Protein AF-A0A914MLM1-F1 (afdb_monomer_lite)

Foldseek 3Di:
DDDDDDDDDDDDDDDDDDDDDDDDDDDDDDDDDDDDDDDDDDDDDDDDDDDDDDDDDDDDPDPPDDDDDDPVRLVPADDDDDDPPPAFQLKAWDDKDWWWWFDLDAPDGDTFTFIWIDILFWIKTWGDDHPPDPDHTDIDIDTLLFFLAKDWPDDDDCPDDPPPDPPPDRAGWMWTDGNQLDIITIGDDVVVVCRVVVRVRSLCRSQCVVNVHDFLLLRGDDDFPDFLVVLADPVVVVCVFQVPPPQKDKDQLCLLPPQAVFAFRIFIAGPCLVVDPDSSVLLSLLLVFFVSSFAWTFPGANNVQRATETFGAFTQCAPVRDDRPSNLVRLVSSQVSGPLAQAEEEEAAADPVVQVVVNNVRTHHDDHDRYDYDYLHQDDQQLQAQLVVLLSVCQPDHHPQVCSVVSNVVSCLLVNLQSLLLLLLVQLLCCQVSVHYYYYYYHGGQFSVLLSSLSNCLQNPLQCLEPSNVSNSCCHSHAASFAFLCQQSVRSRNCSPRSSHGCRVVSSLLSVVLVCVVQVQSHFFDPVSSLLVVVCSSSSNFLSRDGGHPSVCVVVVRSPSGGHPVSVCVSVVVVTGDPSHDSPDHSSVVSVVVDGRRRDDPQCRSNVVHPDGRPPPPVPVQPVCPDDDDDDFDDDPPDGDDDDPDDDDDDDDDDDDDDDDDDDDDDDDDDDDDDDDDDDDDDDDYDDDDDDDDDDDDDDDDDDDDDDDDDDDDDDDDDDDDDDDDDDDDDDDDDDDDD

Secondary structure (DSSP, 8-state):
-----------------------------------------------------------------PPSPPHHHHHTS-----------TT--EEEEEEEEEEEE-SSSEEEEEEEEEEESSEEEEEE---TT--SPPPEEEEEGGGEEEEEEE--TT-----TT-S--S---EEEEEESSS-EEEEE--STT-HHHHHHHHHHHHH-TTTTTPPPGGGT-----SS-GGGS--HHHHHHHHHTT--SEEEE-TTTTSSS-TTS-SSEEEEGGGGGSS-HHHHHHHHHTTBGGG---EEEEE-TTT--EEEEEPPB--TTTT---HHHHHHHHHHHHT-TT-SSEEEEE-S-HHHHHHHHHTT------TTEEEEE--PPPHHHHHHHHHHHHHHHSS---GGGHHHHHHHHTHHHHHHHHHHHHHHHHHHHHHH---EEEE-SSSSSHHHHHHHHHHHHH-GGGGSHHHHHHHHIIIIIITT--HHHHHTTT-S-TT-TT---HHHHHHHHHHHHHHHSGGG-SB-HHHHHHHHHHHHH-SSSTT-SSSHHHHHHTTHHHHS--HHHHHHHTGGGGB-TT--TT--SHHHHHHTPPP-----HHHHTTT-S-PPPP-GGGSSTT--S-SS-----STT---------------------------------PPPP----------------------------------------------------------------

Organism: Meloidogyne incognita (NCBI:txid6306)

Structure (mmCIF, N/CA/C/O backbone):
data_AF-A0A914MLM1-F1
#
_entry.id   AF-A0A914MLM1-F1
#
loop_
_atom_site.group_PDB
_atom_site.id
_atom_site.type_symbol
_atom_site.label_atom_id
_atom_site.label_alt_id
_atom_site.label_comp_id
_atom_site.label_asym_id
_atom_site.label_entity_id
_atom_site.label_seq_id
_atom_site.pdbx_PDB_ins_code
_atom_site.Cartn_x
_atom_site.Cartn_y
_atom_site.Cartn_z
_atom_site.occupancy
_atom_site.B_iso_or_equiv
_atom_site.auth_seq_id
_atom_site.auth_comp_id
_atom_site.auth_asym_id
_atom_site.auth_atom_id
_atom_site.pdbx_PDB_model_num
ATOM 1 N N . MET A 1 1 ? -47.344 15.345 -3.711 1.00 28.92 1 MET A N 1
ATOM 2 C CA . MET A 1 1 ? -47.725 15.957 -5.004 1.00 28.92 1 MET A CA 1
ATOM 3 C C . MET A 1 1 ? -46.451 16.073 -5.831 1.00 28.92 1 MET A C 1
ATOM 5 O O . MET A 1 1 ? -45.536 16.686 -5.312 1.00 28.92 1 MET A O 1
ATOM 9 N N . ILE A 1 2 ? -46.212 15.508 -7.014 1.00 29.16 2 ILE A N 1
ATOM 10 C CA . ILE A 1 2 ? -46.858 14.587 -7.972 1.00 29.16 2 ILE A CA 1
ATOM 11 C C . ILE A 1 2 ? -45.639 13.858 -8.609 1.00 29.16 2 ILE A C 1
ATOM 13 O O . ILE A 1 2 ? -44.722 14.532 -9.058 1.00 29.16 2 ILE A O 1
ATOM 17 N N . THR A 1 3 ? -45.378 12.584 -8.295 1.00 29.16 3 THR A N 1
ATOM 18 C CA . THR A 1 3 ? -45.557 11.377 -9.145 1.00 29.16 3 THR A CA 1
ATOM 19 C C . THR A 1 3 ? -44.811 11.351 -10.491 1.00 29.16 3 THR A C 1
ATOM 21 O O . THR A 1 3 ? -45.222 12.016 -11.429 1.00 29.16 3 THR A O 1
ATOM 24 N N . MET A 1 4 ? -43.861 10.418 -10.644 1.00 26.78 4 MET A N 1
ATOM 25 C CA . MET A 1 4 ? -44.023 9.327 -11.618 1.00 26.78 4 MET A CA 1
ATOM 26 C C . MET A 1 4 ? -43.192 8.094 -11.231 1.00 26.78 4 MET A C 1
ATOM 28 O O . MET A 1 4 ? -41.989 8.155 -11.005 1.00 26.78 4 MET A O 1
ATOM 32 N N . GLN A 1 5 ? -43.912 6.982 -11.093 1.00 29.30 5 GLN A N 1
ATOM 33 C CA . GLN A 1 5 ? -43.440 5.625 -10.844 1.00 29.30 5 GLN A CA 1
ATOM 34 C C . GLN A 1 5 ? -43.098 4.952 -12.176 1.00 29.30 5 GLN A C 1
ATOM 36 O O . GLN A 1 5 ? -43.785 5.206 -13.156 1.00 29.30 5 GLN A O 1
ATOM 41 N N . HIS A 1 6 ? -42.200 3.968 -12.164 1.00 25.47 6 HIS A N 1
ATOM 42 C CA . HIS A 1 6 ? -42.512 2.680 -12.787 1.00 25.47 6 HIS A CA 1
ATOM 43 C C . HIS A 1 6 ? -41.813 1.542 -12.034 1.00 25.47 6 HIS A C 1
ATOM 45 O O . HIS A 1 6 ? -40.592 1.472 -11.936 1.00 25.47 6 HIS A O 1
ATOM 51 N N . LYS A 1 7 ? -42.643 0.669 -11.455 1.00 26.66 7 LYS A N 1
ATOM 52 C CA . LYS A 1 7 ? -42.294 -0.675 -10.991 1.00 26.66 7 LYS A CA 1
ATOM 53 C C . LYS A 1 7 ? -42.079 -1.573 -12.212 1.00 26.66 7 LYS A C 1
ATOM 55 O O . LYS A 1 7 ? -42.796 -1.406 -13.192 1.00 26.66 7 LYS A O 1
ATOM 60 N N . ASN A 1 8 ? -41.239 -2.599 -12.074 1.00 23.75 8 ASN A N 1
ATOM 61 C CA . ASN A 1 8 ? -41.646 -3.968 -12.401 1.00 23.75 8 ASN A CA 1
ATOM 62 C C . ASN A 1 8 ? -40.767 -4.995 -11.668 1.00 23.75 8 ASN A C 1
ATOM 64 O O . ASN A 1 8 ? -39.558 -5.062 -11.855 1.00 23.75 8 ASN A O 1
ATOM 68 N N . ARG A 1 9 ? -41.422 -5.783 -10.807 1.00 25.33 9 ARG A N 1
ATOM 69 C CA . ARG A 1 9 ? -40.995 -7.121 -10.375 1.00 25.33 9 ARG A CA 1
ATOM 70 C C . ARG A 1 9 ? -41.437 -8.104 -11.454 1.00 25.33 9 ARG A C 1
ATOM 72 O O . ARG A 1 9 ? -42.567 -7.951 -11.894 1.00 25.33 9 ARG A O 1
ATOM 79 N N . PHE A 1 10 ? -40.669 -9.157 -11.721 1.00 24.12 10 PHE A N 1
ATOM 80 C CA . PHE A 1 10 ? -41.219 -10.499 -11.955 1.00 24.12 10 PHE A CA 1
ATOM 81 C C . PHE A 1 10 ? -40.173 -11.563 -11.600 1.00 24.12 10 PHE A C 1
ATOM 83 O O . PHE A 1 10 ? -39.044 -11.531 -12.076 1.00 24.12 10 PHE A O 1
ATOM 90 N N . SER A 1 11 ? -40.573 -12.488 -10.728 1.00 25.50 11 SER A N 1
ATOM 91 C CA . SER A 1 11 ? -39.998 -13.824 -10.563 1.00 25.50 11 SER A CA 1
ATOM 92 C C . SER A 1 11 ? -40.693 -14.783 -11.529 1.00 25.50 11 SER A C 1
ATOM 94 O O . SER A 1 11 ? -41.897 -14.617 -11.692 1.00 25.50 11 SER A O 1
ATOM 96 N N . TYR A 1 12 ? -40.021 -15.824 -12.028 1.00 24.22 12 TYR A N 1
ATOM 97 C CA . TYR A 1 12 ? -40.585 -17.184 -12.119 1.00 24.22 12 TYR A CA 1
ATOM 98 C C . TYR A 1 12 ? -39.489 -18.218 -12.432 1.00 24.22 12 TYR A C 1
ATOM 100 O O . TYR A 1 12 ? -38.663 -18.020 -13.317 1.00 24.22 12 TYR A O 1
ATOM 108 N N . ASN A 1 13 ? -39.521 -19.322 -11.681 1.00 25.12 13 ASN A N 1
ATOM 109 C CA . ASN A 1 13 ? -38.914 -20.612 -12.011 1.00 25.12 13 ASN A CA 1
ATOM 110 C C . ASN A 1 13 ? -39.680 -21.264 -13.174 1.00 25.12 13 ASN A C 1
ATOM 112 O O . ASN A 1 13 ? -40.906 -21.240 -13.130 1.00 25.12 13 ASN A O 1
ATOM 116 N N . GLN A 1 14 ? -38.996 -21.956 -14.091 1.00 25.39 14 GLN A N 1
ATOM 117 C CA . GLN A 1 14 ? -39.262 -23.368 -14.426 1.00 25.39 14 GLN A CA 1
ATOM 118 C C . GLN A 1 14 ? -38.322 -23.886 -15.524 1.00 25.39 14 GLN A C 1
ATOM 120 O O . GLN A 1 14 ? -37.951 -23.177 -16.453 1.00 25.39 14 GLN A O 1
ATOM 125 N N . ALA A 1 15 ? -37.944 -25.151 -15.359 1.00 24.31 15 ALA A N 1
ATOM 126 C CA . ALA A 1 15 ? -37.220 -25.989 -16.302 1.00 24.31 15 ALA A CA 1
ATOM 127 C C . ALA A 1 15 ? -38.047 -26.313 -17.564 1.00 24.31 15 ALA A C 1
ATOM 129 O O . ALA A 1 15 ? -39.271 -26.222 -17.518 1.00 24.31 15 ALA A O 1
ATOM 130 N N . VAL A 1 16 ? -37.373 -26.794 -18.624 1.00 24.78 16 VAL A N 1
ATOM 131 C CA . VAL A 1 16 ? -37.639 -28.062 -19.357 1.00 24.78 16 VAL A CA 1
ATOM 132 C C . VAL A 1 16 ? -37.171 -28.003 -20.833 1.00 24.78 16 VAL A C 1
ATOM 134 O O . VAL A 1 16 ? -37.563 -27.128 -21.591 1.00 24.78 16 VAL A O 1
ATOM 137 N N . ASN A 1 17 ? -36.367 -29.019 -21.179 1.00 22.88 17 ASN A N 1
ATOM 138 C CA . ASN A 1 17 ? -36.151 -29.768 -22.432 1.00 22.88 17 ASN A CA 1
ATOM 139 C C . ASN A 1 17 ? -35.762 -29.160 -23.796 1.00 22.88 17 ASN A C 1
ATOM 141 O O . ASN A 1 17 ? -36.389 -28.279 -24.370 1.00 22.88 17 ASN A O 1
ATOM 145 N N . TYR A 1 18 ? -34.773 -29.877 -24.346 1.00 28.09 18 TYR A N 1
ATOM 146 C CA . TYR A 1 18 ? -34.448 -30.186 -25.739 1.00 28.09 18 TYR A CA 1
ATOM 147 C C . TYR A 1 18 ? -35.643 -30.470 -26.671 1.00 28.09 18 TYR A C 1
ATOM 149 O O . TYR A 1 18 ? -36.478 -31.305 -26.334 1.00 28.09 18 TYR A O 1
ATOM 157 N N . SER A 1 19 ? -35.588 -29.890 -27.882 1.00 24.69 19 SER A N 1
ATOM 158 C CA . SER A 1 19 ? -35.972 -30.449 -29.209 1.00 24.69 19 SER A CA 1
ATOM 159 C C . SER A 1 19 ? -36.003 -29.291 -30.235 1.00 24.69 19 SER A C 1
ATOM 161 O O . SER A 1 19 ? -36.755 -28.344 -30.041 1.00 24.69 19 SER A O 1
ATOM 163 N N . SER A 1 20 ? -35.030 -29.164 -31.149 1.00 24.56 20 SER A N 1
ATOM 164 C CA . SER A 1 20 ? -35.061 -29.592 -32.571 1.00 24.56 20 SER A CA 1
ATOM 165 C C . SER A 1 20 ? -36.151 -28.953 -33.455 1.00 24.56 20 SER A C 1
ATOM 167 O O . SER A 1 20 ? -37.324 -29.144 -33.161 1.00 24.56 20 SER A O 1
ATOM 169 N N . ILE A 1 21 ? -35.727 -28.271 -34.538 1.00 26.42 21 ILE A N 1
ATOM 170 C CA . ILE A 1 21 ? -36.304 -28.122 -35.910 1.00 26.42 21 ILE A CA 1
ATOM 171 C C . ILE A 1 21 ? -35.381 -27.108 -36.634 1.00 26.42 21 ILE A C 1
ATOM 173 O O . ILE A 1 21 ? -35.232 -25.976 -36.184 1.00 26.42 21 ILE A O 1
ATOM 177 N N . GLU A 1 22 ? -34.460 -27.553 -37.494 1.00 25.19 22 GLU A N 1
ATOM 178 C CA . GLU A 1 22 ? -34.597 -27.783 -38.950 1.00 25.19 22 GLU A CA 1
ATOM 179 C C . GLU A 1 22 ? -34.715 -26.507 -39.807 1.00 25.19 22 GLU A C 1
ATOM 181 O O . GLU A 1 22 ? -35.769 -25.884 -39.880 1.00 25.19 22 GLU A O 1
ATOM 186 N N . ILE A 1 23 ? -33.644 -26.206 -40.557 1.00 26.14 23 ILE A N 1
ATOM 187 C CA . ILE A 1 23 ? -33.745 -25.778 -41.960 1.00 26.14 23 ILE A CA 1
ATOM 188 C C . ILE A 1 23 ? -32.750 -26.622 -42.766 1.00 26.14 23 ILE A C 1
ATOM 190 O O . ILE A 1 23 ? -31.536 -26.549 -42.584 1.00 26.14 23 ILE A O 1
ATOM 194 N N . SER A 1 24 ? -33.317 -27.455 -43.629 1.00 27.17 24 SER A N 1
ATOM 195 C CA . SER A 1 24 ? -32.685 -28.319 -44.619 1.00 27.17 24 SER A CA 1
ATOM 196 C C . SER A 1 24 ? -32.189 -27.553 -45.848 1.00 27.17 24 SER A C 1
ATOM 198 O O . SER A 1 24 ? -32.854 -26.623 -46.303 1.00 27.17 24 SER A O 1
ATOM 200 N N . GLY A 1 25 ? -31.111 -28.046 -46.466 1.00 25.38 25 GLY A N 1
ATOM 201 C CA . GLY A 1 25 ? -30.721 -27.687 -47.831 1.00 25.38 25 GLY A CA 1
ATOM 202 C C . GLY A 1 25 ? -29.431 -28.359 -48.315 1.00 25.38 25 GLY A C 1
ATOM 203 O O . GLY A 1 25 ? -28.421 -27.679 -48.380 1.00 25.38 25 GLY A O 1
ATOM 204 N N . LEU A 1 26 ? -29.510 -29.675 -48.594 1.00 26.17 26 LEU A N 1
ATOM 205 C CA . LEU A 1 26 ? -28.915 -30.452 -49.718 1.00 26.17 26 LEU A CA 1
ATOM 206 C C . LEU A 1 26 ? -27.464 -30.103 -50.166 1.00 26.17 26 LEU A C 1
ATOM 208 O O . LEU A 1 26 ? -27.177 -28.959 -50.479 1.00 26.17 26 LEU A O 1
ATOM 212 N N . THR A 1 27 ? -26.488 -31.004 -50.349 1.00 27.11 27 THR A N 1
ATOM 213 C CA . THR A 1 27 ? -26.454 -32.466 -50.574 1.00 27.11 27 THR A CA 1
ATOM 214 C C . THR A 1 27 ? -24.986 -32.936 -50.609 1.00 27.11 27 THR A C 1
ATOM 216 O O . THR A 1 27 ? -24.176 -32.253 -51.225 1.00 27.11 27 THR A O 1
ATOM 219 N N . GLU A 1 28 ? -24.728 -34.121 -50.022 1.00 28.48 28 GLU A N 1
ATOM 220 C CA . GLU A 1 28 ? -23.834 -35.221 -50.485 1.00 28.48 28 GLU A CA 1
ATOM 221 C C . GLU A 1 28 ? -22.321 -34.965 -50.694 1.00 28.48 28 GLU A C 1
ATOM 223 O O . GLU A 1 28 ? -21.918 -33.977 -51.283 1.00 28.48 28 GLU A O 1
ATOM 228 N N . ASN A 1 29 ? -21.360 -35.832 -50.347 1.00 26.16 29 ASN A N 1
ATOM 229 C CA . ASN A 1 29 ? -21.277 -37.201 -49.808 1.00 26.16 29 ASN A CA 1
ATOM 230 C C . ASN A 1 29 ? -19.812 -37.358 -49.313 1.00 26.16 29 ASN A C 1
ATOM 232 O O . ASN A 1 29 ? -18.888 -37.037 -50.052 1.00 26.16 29 ASN A O 1
ATOM 236 N N . SER A 1 30 ? -19.549 -37.547 -48.018 1.00 25.38 30 SER A N 1
ATOM 237 C CA . SER A 1 30 ? -19.335 -38.824 -47.305 1.00 25.38 30 SER A CA 1
ATOM 238 C C . SER A 1 30 ? -18.134 -39.689 -47.754 1.00 25.38 30 SER A C 1
ATOM 240 O O . SER A 1 30 ? -18.103 -40.205 -48.870 1.00 25.38 30 SER A O 1
ATOM 242 N N . LYS A 1 31 ? -17.193 -39.880 -46.804 1.00 26.23 31 LYS A N 1
ATOM 243 C CA . LYS A 1 31 ? -16.474 -41.112 -46.373 1.00 26.23 31 LYS A CA 1
ATOM 244 C C . LYS A 1 31 ? -15.020 -40.779 -45.984 1.00 26.23 31 LYS A C 1
ATOM 246 O O . LYS A 1 31 ? -14.218 -40.450 -46.845 1.00 26.23 31 LYS A O 1
ATOM 251 N N . ASP A 1 32 ? -14.706 -40.576 -44.707 1.00 26.14 32 ASP A N 1
ATOM 252 C CA . ASP A 1 32 ? -14.477 -41.558 -43.626 1.00 26.14 32 ASP A CA 1
ATOM 253 C C . ASP A 1 32 ? -13.132 -42.312 -43.678 1.00 26.14 32 ASP A C 1
ATOM 255 O O . ASP A 1 32 ? -12.793 -42.936 -44.679 1.00 26.14 32 ASP A O 1
ATOM 259 N N . ILE A 1 33 ? -12.507 -42.352 -42.487 1.00 24.50 33 ILE A N 1
ATOM 260 C CA . ILE A 1 33 ? -11.787 -43.487 -41.868 1.00 24.50 33 ILE A CA 1
ATOM 261 C C . ILE A 1 3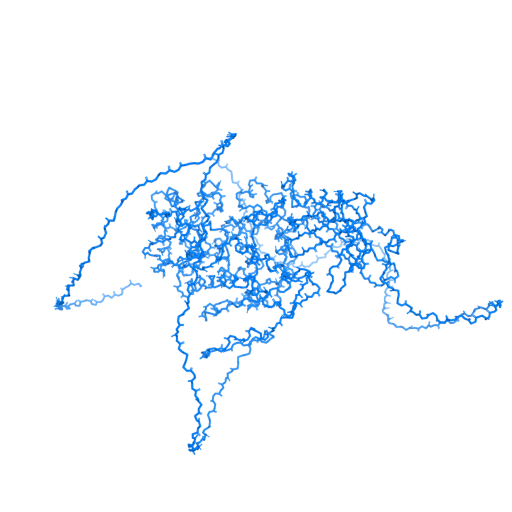3 ? -10.236 -43.563 -41.979 1.00 24.50 33 ILE A C 1
ATOM 263 O O . ILE A 1 33 ? -9.665 -43.995 -42.972 1.00 24.50 33 ILE A O 1
ATOM 267 N N . VAL A 1 34 ? -9.618 -43.247 -40.822 1.00 25.06 34 VAL A N 1
ATOM 268 C CA . VAL A 1 34 ? -8.700 -44.079 -39.995 1.00 25.06 34 VAL A CA 1
ATOM 269 C C . VAL A 1 34 ? -7.172 -43.876 -40.030 1.00 25.06 34 VAL A C 1
ATOM 271 O O . VAL A 1 34 ? -6.504 -43.971 -41.053 1.00 25.06 34 VAL A O 1
ATOM 274 N N . ASP A 1 35 ? -6.670 -43.667 -38.802 1.00 26.66 35 ASP A N 1
ATOM 275 C CA . ASP A 1 35 ? -5.356 -43.980 -38.220 1.00 26.66 35 ASP A CA 1
ATOM 276 C C . ASP A 1 35 ? -4.495 -45.020 -38.957 1.00 26.66 35 ASP A C 1
ATOM 278 O O . ASP A 1 35 ? -4.947 -46.129 -39.232 1.00 26.66 35 ASP A O 1
ATOM 282 N N . ASN A 1 36 ? -3.186 -44.760 -39.069 1.00 26.92 36 ASN A N 1
ATOM 283 C CA . ASN A 1 36 ? -2.196 -45.499 -38.269 1.00 26.92 36 ASN A CA 1
ATOM 284 C C . ASN A 1 36 ? -0.739 -45.078 -38.531 1.00 26.92 36 ASN A C 1
ATOM 286 O O . ASN A 1 36 ? -0.292 -44.913 -39.660 1.00 26.92 36 ASN A O 1
ATOM 290 N N . HIS A 1 37 ? -0.018 -44.981 -37.416 1.00 26.27 37 HIS A N 1
ATOM 291 C CA . HIS A 1 37 ? 1.331 -45.470 -37.132 1.00 26.27 37 HIS A CA 1
ATOM 292 C C . HIS A 1 37 ? 2.313 -45.903 -38.243 1.00 26.27 37 HIS A C 1
ATOM 294 O O . HIS A 1 37 ? 2.055 -46.798 -39.038 1.00 26.27 37 HIS A O 1
ATOM 300 N N . ASN A 1 38 ? 3.553 -45.455 -37.991 1.00 25.97 38 ASN A N 1
ATOM 301 C CA . ASN A 1 38 ? 4.833 -46.164 -38.112 1.00 25.97 38 ASN A CA 1
ATOM 302 C C . ASN A 1 38 ? 5.436 -46.434 -39.496 1.00 25.97 38 ASN A C 1
ATOM 304 O O . ASN A 1 38 ? 4.847 -47.047 -40.373 1.00 25.97 38 ASN A O 1
ATOM 308 N N . GLY A 1 39 ? 6.750 -46.192 -39.543 1.00 24.06 39 GLY A N 1
ATOM 309 C CA . GLY A 1 39 ? 7.666 -47.142 -40.166 1.00 24.06 39 GLY A CA 1
ATOM 310 C C . GLY A 1 39 ? 8.328 -46.644 -41.437 1.00 24.06 39 GLY A C 1
ATOM 311 O O . GLY A 1 39 ? 7.731 -46.625 -42.502 1.00 24.06 39 GLY A O 1
ATOM 312 N N . GLN A 1 40 ? 9.602 -46.283 -41.275 1.00 27.02 40 GLN A N 1
ATOM 313 C CA . GLN A 1 40 ? 10.680 -46.284 -42.268 1.00 27.02 40 GLN A CA 1
ATOM 314 C C . GLN A 1 40 ? 10.406 -47.129 -43.521 1.00 27.02 40 GLN A C 1
ATOM 316 O O . GLN A 1 40 ? 9.973 -48.257 -43.375 1.00 27.02 40 GLN A O 1
ATOM 321 N N . TYR A 1 41 ? 10.841 -46.669 -44.699 1.00 25.22 41 TYR A N 1
ATOM 322 C CA . TYR A 1 41 ? 11.851 -47.385 -45.492 1.00 25.22 41 TYR A CA 1
ATOM 323 C C . TYR A 1 41 ? 12.509 -46.455 -46.518 1.00 25.22 41 TYR A C 1
ATOM 325 O O . TYR A 1 41 ? 11.876 -45.670 -47.218 1.00 25.22 41 TYR A O 1
ATOM 333 N N . ILE A 1 42 ? 13.829 -46.586 -46.559 1.00 26.19 42 ILE A N 1
ATOM 334 C CA . ILE A 1 42 ? 14.768 -46.066 -47.545 1.00 26.19 42 ILE A CA 1
ATOM 335 C C . ILE A 1 42 ? 14.530 -46.797 -48.871 1.00 26.19 42 ILE A C 1
ATOM 337 O O . ILE A 1 42 ? 14.499 -48.027 -48.884 1.00 26.19 42 ILE A O 1
ATOM 341 N N . VAL A 1 43 ? 14.467 -46.064 -49.987 1.00 24.98 43 VAL A N 1
ATOM 342 C CA . VAL A 1 43 ? 14.695 -46.631 -51.323 1.00 24.98 43 VAL A CA 1
ATOM 343 C C . VAL A 1 43 ? 15.834 -45.885 -52.003 1.00 24.98 43 VAL A C 1
ATOM 345 O O . VAL A 1 43 ? 15.848 -44.665 -52.140 1.00 24.98 43 VAL A O 1
ATOM 348 N N . ILE A 1 44 ? 16.810 -46.699 -52.381 1.00 24.75 44 ILE A N 1
ATOM 349 C CA . ILE A 1 44 ? 18.051 -46.403 -53.075 1.00 24.75 44 ILE A CA 1
ATOM 350 C C . ILE A 1 44 ? 17.734 -46.146 -54.552 1.00 24.75 44 ILE A C 1
ATOM 352 O O . ILE A 1 44 ? 17.151 -47.002 -55.212 1.00 24.75 44 ILE A O 1
ATOM 356 N N . GLY A 1 45 ? 18.187 -45.010 -55.081 1.00 25.52 45 GLY A N 1
ATOM 357 C CA . GLY A 1 45 ? 18.223 -44.717 -56.513 1.00 25.52 45 GLY A CA 1
ATOM 358 C C . GLY A 1 45 ? 19.602 -44.188 -56.886 1.00 25.52 45 GLY A C 1
ATOM 359 O O . GLY A 1 45 ? 19.926 -43.039 -56.606 1.00 25.52 45 GLY A O 1
ATOM 360 N N . LYS A 1 46 ? 20.430 -45.070 -57.449 1.00 24.62 46 LYS A N 1
ATOM 361 C CA . LYS A 1 46 ? 21.726 -44.754 -58.056 1.00 24.62 46 LYS A CA 1
ATOM 362 C C . LYS A 1 46 ? 21.492 -43.930 -59.321 1.00 24.62 46 LYS A C 1
ATOM 364 O O . LYS A 1 46 ? 20.677 -44.347 -60.129 1.00 24.62 46 LYS A O 1
ATOM 369 N N . ASP A 1 47 ? 22.300 -42.898 -59.546 1.00 26.64 47 ASP A N 1
ATOM 370 C CA . ASP A 1 47 ? 22.900 -42.730 -60.866 1.00 26.64 47 ASP A CA 1
ATOM 371 C C . ASP A 1 47 ? 24.256 -42.031 -60.811 1.00 26.64 47 ASP A C 1
ATOM 373 O O . ASP A 1 47 ? 24.531 -41.139 -60.008 1.00 26.64 47 ASP A O 1
ATOM 377 N N . VAL A 1 48 ? 25.136 -42.574 -61.641 1.00 25.64 48 VAL A N 1
ATOM 378 C CA . VAL A 1 48 ? 26.581 -42.406 -61.665 1.00 25.64 48 VAL A CA 1
ATOM 379 C C . VAL A 1 48 ? 26.928 -41.429 -62.777 1.00 25.64 48 VAL A C 1
ATOM 381 O O . VAL A 1 48 ? 26.607 -41.692 -63.927 1.00 25.64 48 VAL A O 1
ATOM 384 N N . HIS A 1 49 ? 27.715 -40.395 -62.479 1.00 27.66 49 HIS A N 1
ATOM 385 C CA . HIS A 1 49 ? 28.684 -39.895 -63.452 1.00 27.66 49 HIS A CA 1
ATOM 386 C C . HIS A 1 49 ? 29.985 -39.477 -62.766 1.00 27.66 49 HIS A C 1
ATOM 388 O O . HIS A 1 49 ? 30.041 -38.570 -61.940 1.00 27.66 49 HIS A O 1
ATOM 394 N N . LYS A 1 50 ? 31.042 -40.215 -63.119 1.00 25.00 50 LYS A N 1
ATOM 395 C CA . LYS A 1 50 ? 32.439 -39.977 -62.760 1.00 25.00 50 LYS A CA 1
ATOM 396 C C . LYS A 1 50 ? 33.004 -38.827 -63.596 1.00 25.00 50 LYS A C 1
ATOM 398 O O . LYS A 1 50 ? 32.949 -38.890 -64.820 1.00 25.00 50 LYS A O 1
ATOM 403 N N . SER A 1 51 ? 33.710 -37.908 -62.949 1.00 26.16 51 SER A N 1
ATOM 404 C CA . SER A 1 51 ? 34.911 -37.294 -63.523 1.00 26.16 51 SER A CA 1
ATOM 405 C C . SER A 1 51 ? 35.933 -37.070 -62.410 1.00 26.16 51 SER A C 1
ATOM 407 O O . SER A 1 51 ? 35.706 -36.319 -61.467 1.00 26.16 51 SER A O 1
ATOM 409 N N . SER A 1 52 ? 37.033 -37.804 -62.519 1.00 24.41 52 SER A N 1
ATOM 410 C CA . SER A 1 52 ? 38.221 -37.804 -61.668 1.00 24.41 52 SER A CA 1
ATOM 411 C C . SER A 1 52 ? 38.914 -36.445 -61.601 1.00 24.41 52 SER A C 1
ATOM 413 O O . SER A 1 52 ? 39.041 -35.818 -62.648 1.00 24.41 52 SER A O 1
ATOM 415 N N . LEU A 1 53 ? 39.487 -36.086 -60.441 1.00 25.41 53 LEU A N 1
ATOM 416 C CA . LEU A 1 53 ? 40.867 -35.578 -60.331 1.00 25.41 53 LEU A CA 1
ATOM 417 C C . LEU A 1 53 ? 41.329 -35.416 -58.865 1.00 25.41 53 LEU A C 1
ATOM 419 O O . LEU A 1 53 ? 40.744 -34.683 -58.077 1.00 25.41 53 LEU A O 1
ATOM 423 N N . SER A 1 54 ? 42.445 -36.094 -58.577 1.00 27.25 54 SER A N 1
ATOM 424 C CA . SER A 1 54 ? 43.464 -35.860 -57.540 1.00 27.25 54 SER A CA 1
ATOM 425 C C . SER A 1 54 ? 43.068 -35.832 -56.057 1.00 27.25 54 SER A C 1
ATOM 427 O O . SER A 1 54 ? 42.656 -34.812 -55.510 1.00 27.25 54 SER A O 1
ATOM 429 N N . GLU A 1 55 ? 43.401 -36.929 -55.373 1.00 25.88 55 GLU A N 1
ATOM 430 C CA . GLU A 1 55 ? 43.707 -36.942 -53.944 1.00 25.88 55 GLU A CA 1
ATOM 431 C C . GLU A 1 55 ? 44.881 -35.996 -53.640 1.00 25.88 55 GLU A C 1
ATOM 433 O O . GLU A 1 55 ? 46.018 -36.210 -54.066 1.00 25.88 55 GLU A O 1
ATOM 438 N N . LYS A 1 56 ? 44.619 -34.968 -52.833 1.00 28.20 56 LYS A N 1
ATOM 439 C CA . LYS A 1 56 ? 45.626 -34.369 -51.958 1.00 28.20 56 LYS A CA 1
ATOM 440 C C . LYS A 1 56 ? 45.131 -34.510 -50.529 1.00 28.20 56 LYS A C 1
ATOM 442 O O . LYS A 1 56 ? 44.121 -33.924 -50.155 1.00 28.20 56 LYS A O 1
ATOM 447 N N . ARG A 1 57 ? 45.872 -35.294 -49.741 1.00 31.47 57 ARG A N 1
ATOM 448 C CA . ARG A 1 57 ? 45.798 -35.316 -48.278 1.00 31.47 57 ARG A CA 1
ATOM 449 C C . ARG A 1 57 ? 45.821 -33.876 -47.759 1.00 31.47 57 ARG A C 1
ATOM 451 O O . ARG A 1 57 ? 46.804 -33.168 -47.960 1.00 31.47 57 ARG A O 1
ATOM 458 N N . GLY A 1 58 ? 44.750 -33.473 -47.091 1.00 25.77 58 GLY A N 1
ATOM 459 C CA . GLY A 1 58 ? 44.631 -32.196 -46.404 1.00 25.77 58 GLY A CA 1
ATOM 460 C C . GLY A 1 58 ? 43.896 -32.421 -45.095 1.00 25.77 58 GLY A C 1
ATOM 461 O O . GLY A 1 58 ? 42.679 -32.520 -45.099 1.00 25.77 58 GLY A O 1
ATOM 462 N N . SER A 1 59 ? 44.682 -32.577 -44.028 1.00 27.58 59 SER A N 1
ATOM 463 C CA . SER A 1 59 ? 44.370 -32.274 -42.624 1.00 27.58 59 SER A CA 1
ATOM 464 C C . SER A 1 59 ? 42.894 -32.283 -42.209 1.00 27.58 59 SER A C 1
ATOM 466 O O . SER A 1 59 ? 42.151 -31.352 -42.523 1.00 27.58 59 SER A O 1
ATOM 468 N N . GLU A 1 60 ? 42.534 -33.257 -41.370 1.00 27.17 60 GLU A N 1
ATOM 469 C CA . GLU A 1 60 ? 41.454 -33.115 -40.393 1.00 27.17 60 GLU A CA 1
ATOM 470 C C . GLU A 1 60 ? 41.609 -31.766 -39.677 1.00 27.17 60 GLU A C 1
ATOM 472 O O . GLU A 1 60 ? 42.532 -31.545 -38.888 1.00 27.17 60 GLU A O 1
ATOM 477 N N . LEU A 1 61 ? 40.725 -30.824 -40.002 1.00 28.19 61 LEU A N 1
ATOM 478 C CA . LEU A 1 61 ? 40.552 -29.619 -39.213 1.00 28.19 61 LEU A CA 1
ATOM 479 C C . LEU A 1 61 ? 39.839 -30.041 -37.935 1.00 28.19 61 LEU A C 1
ATOM 481 O O . LEU A 1 61 ? 38.619 -30.172 -37.898 1.00 28.19 61 LEU A O 1
ATOM 485 N N . HIS A 1 62 ? 40.645 -30.249 -36.895 1.00 28.58 62 HIS A N 1
ATOM 486 C CA . HIS A 1 62 ? 40.245 -30.057 -35.511 1.00 28.58 62 HIS A CA 1
ATOM 487 C C . HIS A 1 62 ? 39.218 -28.921 -35.415 1.00 28.58 62 HIS A C 1
ATOM 489 O O . HIS A 1 62 ? 39.485 -27.804 -35.872 1.00 28.58 62 HIS A O 1
ATOM 495 N N . GLU A 1 63 ? 38.079 -29.195 -34.776 1.00 30.75 63 GLU A N 1
ATOM 496 C CA . GLU A 1 63 ? 37.194 -28.177 -34.215 1.00 30.75 63 GLU A CA 1
ATOM 497 C C . GLU A 1 63 ? 38.009 -27.302 -33.259 1.00 30.75 63 GLU A C 1
ATOM 499 O O . GLU A 1 63 ? 38.138 -27.552 -32.061 1.00 30.75 63 GLU A O 1
ATOM 504 N N . SER A 1 64 ? 38.624 -26.262 -33.818 1.00 29.94 64 SER A N 1
ATOM 505 C CA . SER A 1 64 ? 39.187 -25.183 -33.037 1.00 29.94 64 SER A CA 1
ATOM 506 C C . SER A 1 64 ? 38.016 -24.440 -32.412 1.00 29.94 64 SER A C 1
ATOM 508 O O . SER A 1 64 ? 37.160 -23.884 -33.105 1.00 29.94 64 SER A O 1
ATOM 510 N N . SER A 1 65 ? 38.003 -24.450 -31.088 1.00 35.00 65 SER A N 1
ATOM 511 C CA . SER A 1 65 ? 37.328 -23.504 -30.220 1.00 35.00 65 SER A CA 1
ATOM 512 C C . SER A 1 65 ? 37.491 -22.075 -30.752 1.00 35.00 65 SER A C 1
ATOM 514 O O . SER A 1 65 ? 38.459 -21.374 -30.450 1.00 35.00 65 SER A O 1
ATOM 516 N N . ARG A 1 66 ? 36.528 -21.614 -31.560 1.00 34.56 66 ARG A N 1
ATOM 517 C CA . ARG A 1 66 ? 36.399 -20.189 -31.870 1.00 34.56 66 ARG A CA 1
ATOM 518 C C . ARG A 1 66 ? 36.181 -19.469 -30.540 1.00 34.56 66 ARG A C 1
ATOM 520 O O . ARG A 1 66 ? 35.260 -19.793 -29.793 1.00 34.56 66 ARG A O 1
ATOM 527 N N . GLY A 1 67 ? 37.071 -18.530 -30.221 1.00 39.00 67 GLY A N 1
ATOM 528 C CA . GLY A 1 67 ? 36.900 -17.625 -29.085 1.00 39.00 67 GLY A CA 1
ATOM 529 C C . GLY A 1 67 ? 35.586 -16.830 -29.177 1.00 39.00 67 GLY A C 1
ATOM 530 O O . GLY A 1 67 ? 34.891 -16.912 -30.191 1.00 39.00 67 GLY A O 1
ATOM 531 N N . PRO A 1 68 ? 35.226 -16.047 -28.141 1.00 48.59 68 PRO A N 1
ATOM 532 C CA . PRO A 1 68 ? 34.018 -15.221 -28.173 1.00 48.59 68 PRO A CA 1
ATOM 533 C C . PRO A 1 68 ? 34.001 -14.355 -29.442 1.00 48.59 68 PRO A C 1
ATOM 535 O O . PRO A 1 68 ? 35.015 -13.732 -29.767 1.00 48.59 68 PRO A O 1
ATOM 538 N N . TYR A 1 69 ? 32.870 -14.352 -30.158 1.00 51.06 69 TYR A N 1
ATOM 539 C CA . TYR A 1 69 ? 32.697 -13.641 -31.430 1.00 51.06 69 TYR A CA 1
ATOM 540 C C . TYR A 1 69 ? 33.210 -12.206 -31.338 1.00 51.06 69 TYR A C 1
ATOM 542 O O . TYR A 1 69 ? 32.935 -11.486 -30.370 1.00 51.06 69 TYR A O 1
ATOM 550 N N . THR A 1 70 ? 33.965 -11.771 -32.347 1.00 51.09 70 THR A N 1
ATOM 551 C CA . THR A 1 70 ? 34.423 -10.388 -32.378 1.00 51.09 70 THR A CA 1
ATOM 552 C C . THR A 1 70 ? 33.269 -9.473 -32.777 1.00 51.09 70 THR A C 1
ATOM 554 O O . THR A 1 70 ? 32.309 -9.870 -33.432 1.00 51.09 70 THR A O 1
ATOM 557 N N . PHE A 1 71 ? 33.379 -8.199 -32.417 1.00 49.56 71 PHE A N 1
ATOM 558 C CA . PHE A 1 71 ? 32.410 -7.163 -32.780 1.00 49.56 71 PHE A CA 1
ATOM 559 C C . PHE A 1 71 ? 32.094 -7.114 -34.289 1.00 49.56 71 PHE A C 1
ATOM 561 O O . PHE A 1 71 ? 30.965 -6.821 -34.666 1.00 49.56 71 PHE A O 1
ATOM 568 N N . ARG A 1 72 ? 33.065 -7.447 -35.153 1.00 54.41 72 ARG A N 1
ATOM 569 C CA . ARG A 1 72 ? 32.867 -7.503 -36.611 1.00 54.41 72 ARG A CA 1
ATOM 570 C C . ARG A 1 72 ? 32.052 -8.719 -37.061 1.00 54.41 72 ARG A C 1
ATOM 572 O O . ARG A 1 72 ? 31.306 -8.599 -38.026 1.00 54.41 72 ARG A O 1
ATOM 579 N N . ASP A 1 73 ? 32.161 -9.844 -36.357 1.00 54.12 73 ASP A N 1
ATOM 580 C CA . ASP A 1 73 ? 31.460 -11.091 -36.700 1.00 54.12 73 ASP A CA 1
ATOM 581 C C . ASP A 1 73 ? 29.956 -11.011 -36.388 1.00 54.12 73 ASP A C 1
ATOM 583 O O . ASP A 1 73 ? 29.144 -11.616 -37.078 1.00 54.12 73 ASP A O 1
ATOM 587 N N . LEU A 1 74 ? 29.568 -10.237 -35.368 1.00 55.91 74 LEU A N 1
ATOM 588 C CA . LEU A 1 74 ? 28.161 -10.036 -34.989 1.00 55.91 74 LEU A CA 1
ATOM 589 C C . LEU A 1 74 ? 27.452 -8.981 -35.858 1.00 55.91 74 LEU A C 1
ATOM 591 O O . LEU A 1 74 ? 26.235 -9.039 -36.053 1.00 55.91 74 LEU A O 1
ATOM 595 N N . GLU A 1 75 ? 28.204 -8.024 -36.408 1.00 56.88 75 GLU A N 1
ATOM 596 C CA . GLU A 1 75 ? 27.675 -6.973 -37.287 1.00 56.88 75 GLU A CA 1
ATOM 597 C C . GLU A 1 75 ? 27.248 -7.483 -38.658 1.00 56.88 75 GLU A C 1
ATOM 599 O O . GLU A 1 75 ? 26.268 -6.981 -39.210 1.00 56.88 75 GLU A O 1
ATOM 604 N N . SER A 1 76 ? 27.951 -8.488 -39.183 1.00 59.16 76 SER A N 1
ATOM 605 C CA . SER A 1 76 ? 27.715 -9.045 -40.517 1.00 59.16 76 SER A CA 1
ATOM 606 C C . SER A 1 76 ? 26.428 -9.863 -40.628 1.00 59.16 76 SER A C 1
ATOM 608 O O . SER A 1 76 ? 26.025 -10.190 -41.744 1.00 59.16 76 SER A O 1
ATOM 610 N N . LEU A 1 77 ? 25.760 -10.183 -39.510 1.00 58.31 77 LEU A N 1
ATOM 611 C CA . LEU A 1 77 ? 24.478 -10.879 -39.575 1.00 58.31 77 LEU A CA 1
ATOM 612 C C . LEU A 1 77 ? 23.456 -9.994 -40.327 1.00 58.31 77 LEU A C 1
ATOM 614 O O . LEU A 1 77 ? 23.509 -8.761 -40.253 1.00 58.31 77 LEU A O 1
ATOM 618 N N . PRO A 1 78 ? 22.523 -10.577 -41.087 1.00 56.19 78 PRO A N 1
ATOM 619 C CA . PRO A 1 78 ? 21.470 -9.810 -41.736 1.00 56.19 78 PRO A CA 1
ATOM 620 C C . PRO A 1 78 ? 20.485 -9.258 -40.688 1.00 56.19 78 PRO A C 1
ATOM 622 O O . PRO A 1 78 ? 20.277 -9.866 -39.632 1.00 56.19 78 PRO A O 1
ATOM 625 N N . PRO A 1 79 ? 19.879 -8.080 -40.908 1.00 58.28 79 PRO A N 1
ATOM 626 C CA . PRO A 1 79 ? 18.781 -7.624 -40.069 1.00 58.28 79 PRO A CA 1
ATOM 627 C C . PRO A 1 79 ? 17.560 -8.531 -40.279 1.00 58.28 79 PRO A C 1
ATOM 629 O O . PRO A 1 79 ? 16.931 -8.486 -41.332 1.00 58.28 79 PRO A O 1
ATOM 632 N N . ARG A 1 80 ? 17.211 -9.349 -39.279 1.00 59.12 80 ARG A N 1
ATOM 633 C CA . ARG A 1 80 ? 15.921 -10.052 -39.250 1.00 59.12 80 ARG A CA 1
ATOM 634 C C . ARG A 1 80 ? 14.866 -9.084 -38.723 1.00 59.12 80 ARG A C 1
ATOM 636 O O . ARG A 1 80 ? 14.902 -8.708 -37.557 1.00 59.12 80 ARG A O 1
ATOM 643 N N . ARG A 1 81 ? 13.951 -8.658 -39.594 1.00 59.00 81 ARG A N 1
ATOM 644 C CA . ARG A 1 81 ? 12.780 -7.856 -39.220 1.00 59.00 81 ARG A CA 1
ATOM 645 C C . ARG A 1 81 ? 11.591 -8.790 -39.044 1.00 59.00 81 ARG A C 1
ATOM 647 O O . ARG A 1 81 ? 11.035 -9.249 -40.036 1.00 59.00 81 ARG A O 1
ATOM 654 N N . HIS A 1 82 ? 11.210 -9.067 -37.804 1.00 66.00 82 HIS A N 1
ATOM 655 C CA . HIS A 1 82 ? 9.908 -9.667 -37.527 1.00 66.00 82 HIS A CA 1
ATOM 656 C C . HIS A 1 82 ? 8.864 -8.553 -37.434 1.00 66.00 82 HIS A C 1
ATOM 658 O O . HIS A 1 82 ? 9.171 -7.445 -36.988 1.00 66.00 82 HIS A O 1
ATOM 664 N N . ALA A 1 83 ? 7.636 -8.830 -37.874 1.00 76.69 83 ALA A N 1
ATOM 665 C CA . ALA A 1 83 ? 6.524 -7.931 -37.599 1.00 76.69 83 ALA A CA 1
ATOM 666 C C . ALA A 1 83 ? 6.355 -7.809 -36.077 1.00 76.69 83 ALA A C 1
ATOM 668 O O . ALA A 1 83 ? 6.362 -8.814 -35.366 1.00 76.69 83 ALA A O 1
ATOM 669 N N . ILE A 1 84 ? 6.229 -6.581 -35.575 1.00 85.44 84 ILE A N 1
ATOM 670 C CA . ILE A 1 84 ? 6.022 -6.330 -34.149 1.00 85.44 84 ILE A CA 1
ATOM 671 C C . ILE A 1 84 ? 4.578 -6.711 -33.804 1.00 85.44 84 ILE A C 1
ATOM 673 O O . ILE A 1 84 ? 3.645 -6.011 -34.187 1.00 85.44 84 ILE A O 1
ATOM 677 N N . THR A 1 85 ? 4.401 -7.822 -33.088 1.00 89.56 85 THR A N 1
ATOM 678 C CA . THR A 1 85 ? 3.084 -8.368 -32.700 1.00 89.56 85 THR A CA 1
ATOM 679 C C . THR A 1 85 ? 2.812 -8.316 -31.195 1.00 89.56 85 THR A C 1
ATOM 681 O O . THR A 1 85 ? 1.721 -8.658 -30.757 1.00 89.56 85 THR A O 1
ATOM 684 N N . TRP A 1 86 ? 3.790 -7.889 -30.393 1.00 93.75 86 TRP A N 1
ATOM 685 C CA . TRP A 1 86 ? 3.749 -7.934 -28.925 1.00 93.75 86 TRP A CA 1
ATOM 686 C C . TRP A 1 86 ? 3.294 -6.626 -28.254 1.00 93.75 86 TRP A C 1
ATOM 688 O O . TRP A 1 86 ? 3.281 -6.546 -27.024 1.00 93.75 86 TRP A O 1
ATOM 698 N N . LEU A 1 87 ? 2.952 -5.591 -29.031 1.00 96.50 87 LEU A N 1
ATOM 699 C CA . LEU A 1 87 ? 2.439 -4.326 -28.493 1.00 96.50 87 LEU A CA 1
ATOM 700 C C . LEU A 1 87 ? 1.072 -4.547 -27.840 1.00 96.50 87 LEU A C 1
ATOM 702 O O . LEU A 1 87 ? 0.184 -5.158 -28.436 1.00 96.50 87 LEU A O 1
ATOM 706 N N . LEU A 1 88 ? 0.890 -4.017 -26.630 1.00 97.38 88 LEU A N 1
ATOM 707 C CA . LEU A 1 88 ? -0.425 -4.002 -25.993 1.00 97.38 88 LEU A CA 1
ATOM 708 C C . LEU A 1 88 ? -1.380 -3.049 -26.726 1.00 97.38 88 LEU A C 1
ATOM 710 O O . LEU A 1 88 ? -0.937 -2.078 -27.347 1.00 97.38 88 LEU A O 1
ATOM 714 N N . PRO A 1 89 ? -2.704 -3.244 -26.603 1.00 97.75 89 PRO A N 1
ATOM 715 C CA . PRO A 1 89 ? -3.671 -2.282 -27.114 1.00 97.75 89 PRO A CA 1
ATOM 716 C C . PRO A 1 89 ? -3.426 -0.876 -26.543 1.00 97.75 89 PRO A C 1
ATOM 718 O O . PRO A 1 89 ? -3.564 -0.644 -25.340 1.00 97.75 89 PRO A O 1
ATOM 721 N N . GLY A 1 90 ? -3.082 0.068 -27.422 1.00 97.25 90 GLY A N 1
ATOM 722 C CA . GLY A 1 90 ? -2.743 1.451 -27.065 1.00 97.25 90 GLY A CA 1
ATOM 723 C C . GLY A 1 90 ? -1.256 1.722 -26.804 1.00 97.25 90 GLY A C 1
ATOM 724 O O . GLY A 1 90 ? -0.916 2.870 -26.541 1.00 97.25 90 GLY A O 1
ATOM 725 N N . GLU A 1 91 ? -0.390 0.708 -26.876 1.00 98.25 91 GLU A N 1
ATOM 726 C CA . GLU A 1 91 ? 1.071 0.846 -26.804 1.00 98.25 91 GLU A CA 1
ATOM 727 C C . GLU A 1 91 ? 1.653 1.243 -28.165 1.00 98.25 91 GLU A C 1
ATOM 729 O O . GLU A 1 91 ? 1.339 0.637 -29.191 1.00 98.25 91 GLU A O 1
ATOM 734 N N . GLU A 1 92 ? 2.529 2.249 -28.173 1.00 97.12 92 GLU A N 1
ATOM 735 C CA . GLU A 1 92 ? 3.111 2.807 -29.397 1.00 97.12 92 GLU A CA 1
ATOM 736 C C . GLU A 1 92 ? 4.639 2.715 -29.386 1.00 97.12 92 GLU A C 1
ATOM 738 O O . GLU A 1 92 ? 5.294 3.073 -28.408 1.00 97.12 92 GLU A O 1
ATOM 743 N N . LEU A 1 93 ? 5.232 2.262 -30.496 1.00 97.06 93 LEU A N 1
ATOM 744 C CA . LEU A 1 93 ? 6.685 2.244 -30.667 1.00 97.06 93 LEU A CA 1
ATOM 745 C C . LEU A 1 93 ? 7.218 3.655 -30.947 1.00 97.06 93 LEU A C 1
ATOM 747 O O . LEU A 1 93 ? 6.773 4.326 -31.876 1.00 97.06 93 LEU A O 1
ATOM 751 N N . HIS A 1 94 ? 8.237 4.072 -30.197 1.00 96.69 94 HIS A N 1
ATOM 752 C CA . HIS A 1 94 ? 8.849 5.397 -30.329 1.00 96.69 94 HIS A CA 1
ATOM 753 C C . HIS A 1 94 ? 10.317 5.365 -30.744 1.00 96.69 94 HIS A C 1
ATOM 755 O O . HIS A 1 94 ? 10.824 6.346 -31.290 1.00 96.69 94 HIS A O 1
ATOM 761 N N . LEU A 1 95 ? 11.018 4.262 -30.486 1.00 95.44 95 LEU A N 1
ATOM 762 C CA . LEU A 1 95 ? 12.420 4.130 -30.849 1.00 95.44 95 LEU A CA 1
ATOM 763 C C . LEU A 1 95 ? 12.794 2.669 -31.075 1.00 95.44 95 LEU A C 1
ATOM 765 O O . LEU A 1 95 ? 12.451 1.807 -30.273 1.00 95.44 95 LEU A O 1
ATOM 769 N N . GLU A 1 96 ? 13.574 2.427 -32.122 1.00 93.50 96 GLU A N 1
ATOM 770 C CA . GLU A 1 96 ? 14.222 1.151 -32.407 1.00 93.50 96 GLU A CA 1
ATOM 771 C C . GLU A 1 96 ? 15.705 1.406 -32.681 1.00 93.50 96 GLU A C 1
ATOM 773 O O . GLU A 1 96 ? 16.057 2.261 -33.497 1.00 93.50 96 GLU A O 1
ATOM 778 N N . LEU A 1 97 ? 16.590 0.688 -31.988 1.00 91.00 97 LEU A N 1
ATOM 779 C CA . LEU A 1 97 ? 18.036 0.844 -32.129 1.00 91.00 97 LEU A CA 1
ATOM 780 C C . LEU A 1 97 ? 18.769 -0.491 -32.039 1.00 91.00 97 LEU A C 1
ATOM 782 O O . LEU A 1 97 ? 18.469 -1.320 -31.189 1.00 91.00 97 LEU A O 1
ATOM 786 N N . ASN A 1 98 ? 19.837 -0.632 -32.824 1.00 88.31 98 ASN A N 1
ATOM 787 C CA . ASN A 1 98 ? 20.840 -1.666 -32.582 1.00 88.31 98 ASN A CA 1
ATOM 788 C C . ASN A 1 98 ? 21.695 -1.274 -31.370 1.00 88.31 98 ASN A C 1
ATOM 790 O O . ASN A 1 98 ? 22.291 -0.188 -31.342 1.00 88.31 98 ASN A O 1
ATOM 794 N N . VAL A 1 99 ? 21.778 -2.163 -30.385 1.00 89.38 99 VAL A N 1
ATOM 795 C CA . VAL A 1 99 ? 22.559 -1.961 -29.161 1.00 89.38 99 VAL A CA 1
ATOM 796 C C . VAL A 1 99 ? 23.357 -3.210 -28.812 1.00 89.38 99 VAL A C 1
ATOM 798 O O . VAL A 1 99 ? 23.101 -4.306 -29.304 1.00 89.38 99 VAL A O 1
ATOM 801 N N . ILE A 1 100 ? 24.323 -3.038 -27.917 1.00 87.56 100 ILE A N 1
ATOM 802 C CA . ILE A 1 100 ? 24.971 -4.146 -27.226 1.00 87.56 100 ILE A CA 1
ATOM 803 C C . ILE A 1 100 ? 24.445 -4.170 -25.797 1.00 87.56 100 ILE A C 1
ATOM 805 O O . ILE A 1 100 ? 24.681 -3.238 -25.029 1.00 87.56 100 ILE A O 1
ATOM 809 N N . TYR A 1 101 ? 23.752 -5.229 -25.420 1.00 88.94 101 TYR A N 1
ATOM 810 C CA . TYR A 1 101 ? 23.392 -5.494 -24.040 1.00 88.94 101 TYR A CA 1
ATOM 811 C C . TYR A 1 101 ? 24.594 -6.065 -23.279 1.00 88.94 101 TYR A C 1
ATOM 813 O O . TYR A 1 101 ? 25.255 -7.002 -23.726 1.00 88.94 101 TYR A O 1
ATOM 821 N N . HIS A 1 102 ? 24.889 -5.486 -22.114 1.00 84.69 102 HIS A N 1
ATOM 822 C CA . HIS A 1 102 ? 25.876 -6.031 -21.190 1.00 84.69 102 HIS A CA 1
ATOM 823 C C . HIS A 1 102 ? 25.208 -7.054 -20.277 1.00 84.69 102 HIS A C 1
ATOM 825 O O . HIS A 1 102 ? 24.560 -6.688 -19.286 1.00 84.69 102 HIS A O 1
ATOM 831 N N . LYS A 1 103 ? 25.392 -8.328 -20.613 1.00 78.50 103 LYS A N 1
ATOM 832 C CA . LYS A 1 103 ? 24.850 -9.451 -19.863 1.00 78.50 103 LYS A CA 1
ATOM 833 C C . LYS A 1 103 ? 25.690 -9.655 -18.608 1.00 78.50 103 LYS A C 1
ATOM 835 O O . LYS A 1 103 ? 26.883 -9.953 -18.654 1.00 78.50 103 LYS A O 1
ATOM 840 N N . GLN A 1 104 ? 25.064 -9.442 -17.458 1.00 67.62 104 GLN A N 1
ATOM 841 C CA . GLN A 1 104 ? 25.735 -9.534 -16.164 1.00 67.62 104 GLN A CA 1
ATOM 842 C C . GLN A 1 104 ? 25.683 -10.988 -15.677 1.00 67.62 104 GLN A C 1
ATOM 844 O O . GLN A 1 104 ? 24.780 -11.353 -14.932 1.00 67.62 104 GLN A O 1
ATOM 849 N N . GLN A 1 105 ? 26.634 -11.817 -16.133 1.00 60.75 105 GLN A N 1
ATOM 850 C CA . GLN A 1 105 ? 26.796 -13.208 -15.685 1.00 60.75 105 GLN A CA 1
ATOM 851 C C . GLN A 1 105 ? 27.893 -13.375 -14.612 1.00 60.75 105 GLN A C 1
ATOM 853 O O . GLN A 1 105 ? 28.791 -12.541 -14.429 1.00 60.75 105 GLN A O 1
ATOM 858 N N . ASP A 1 106 ? 27.796 -14.501 -13.901 1.00 51.53 106 ASP A N 1
ATOM 859 C CA . ASP A 1 106 ? 28.525 -14.895 -12.688 1.00 51.53 106 ASP A CA 1
ATOM 860 C C . ASP A 1 106 ? 30.055 -14.666 -12.749 1.00 51.53 106 ASP A C 1
ATOM 862 O O . ASP A 1 106 ? 30.639 -14.062 -11.846 1.00 51.53 106 ASP A O 1
ATOM 866 N N . LYS A 1 107 ? 30.719 -15.053 -13.854 1.00 46.44 107 LYS A N 1
ATOM 867 C CA . LYS A 1 107 ? 32.198 -15.028 -13.966 1.00 46.44 107 LYS A CA 1
ATOM 868 C C . LYS A 1 107 ? 32.774 -14.421 -15.253 1.00 46.44 107 LYS A C 1
ATOM 870 O O . LYS A 1 107 ? 33.981 -14.196 -15.308 1.00 46.44 107 LYS A O 1
ATOM 875 N N . ARG A 1 108 ? 31.957 -14.128 -16.270 1.00 52.72 108 ARG A N 1
ATOM 876 C CA . ARG A 1 108 ? 32.391 -13.523 -17.544 1.00 52.72 108 ARG A CA 1
ATOM 877 C C . ARG A 1 108 ? 31.474 -12.354 -17.897 1.00 52.72 108 ARG A C 1
ATOM 879 O O . ARG A 1 108 ? 30.262 -12.460 -17.750 1.00 52.72 108 ARG A O 1
ATOM 886 N N . GLU A 1 109 ? 32.063 -11.235 -18.310 1.00 60.44 109 GLU A N 1
ATOM 887 C CA . GLU A 1 109 ? 31.312 -10.160 -18.961 1.00 60.44 109 GLU A CA 1
ATOM 888 C C . GLU A 1 109 ? 30.978 -10.642 -20.373 1.00 60.44 109 GLU A C 1
ATOM 890 O O . GLU A 1 109 ? 31.882 -10.844 -21.185 1.00 60.44 109 GLU A O 1
ATOM 895 N N . GLU A 1 110 ? 29.696 -10.884 -20.637 1.00 73.38 110 GLU A N 1
ATOM 896 C CA . GLU A 1 110 ? 29.215 -11.272 -21.960 1.00 73.38 110 GLU A CA 1
ATOM 897 C C . GLU A 1 110 ? 28.477 -10.088 -22.593 1.00 73.38 110 GLU A C 1
ATOM 899 O O . GLU A 1 110 ? 27.780 -9.313 -21.926 1.00 73.38 110 GLU A O 1
ATOM 904 N N . LEU A 1 111 ? 28.691 -9.908 -23.892 1.00 79.44 111 LEU A N 1
ATOM 905 C CA . LEU A 1 111 ? 28.090 -8.845 -24.680 1.00 79.44 111 LEU A CA 1
ATOM 906 C C . LEU A 1 111 ? 27.183 -9.481 -25.726 1.00 79.44 111 LEU A C 1
ATOM 908 O O . LEU A 1 111 ? 27.663 -10.224 -26.577 1.00 79.44 111 LEU A O 1
ATOM 912 N N . CYS A 1 112 ? 25.900 -9.139 -25.681 1.00 82.31 112 CYS A N 1
ATOM 913 C CA . CYS A 1 112 ? 24.902 -9.616 -26.632 1.00 82.31 112 CYS A CA 1
ATOM 914 C C . CYS A 1 112 ? 24.507 -8.458 -27.548 1.00 82.31 112 CYS A C 1
ATOM 916 O O . CYS A 1 112 ? 24.095 -7.403 -27.063 1.00 82.31 112 CYS A O 1
ATOM 918 N N . MET A 1 113 ? 24.635 -8.617 -28.864 1.00 85.19 113 MET A N 1
ATOM 919 C CA . MET A 1 113 ? 24.112 -7.629 -29.810 1.00 85.19 113 MET A CA 1
ATOM 920 C C . MET A 1 113 ? 22.629 -7.904 -30.056 1.00 85.19 113 MET A C 1
ATOM 922 O O . MET A 1 113 ? 22.219 -9.056 -30.149 1.00 85.19 113 MET A O 1
ATOM 926 N N . GLY A 1 114 ? 21.820 -6.857 -30.162 1.00 88.50 114 GLY A N 1
ATOM 927 C CA . GLY A 1 114 ? 20.391 -7.022 -30.386 1.00 88.50 114 GLY A CA 1
ATOM 928 C C . GLY A 1 114 ? 19.672 -5.721 -30.696 1.00 88.50 114 GLY A C 1
ATOM 929 O O . GLY A 1 114 ? 20.280 -4.643 -30.746 1.00 88.50 114 GLY A O 1
ATOM 930 N N . TYR A 1 115 ? 18.366 -5.844 -30.889 1.00 90.50 115 TYR A N 1
ATOM 931 C CA . TYR A 1 115 ? 17.458 -4.727 -31.085 1.00 90.50 115 TYR A CA 1
ATOM 932 C C . TYR A 1 115 ? 16.909 -4.259 -29.743 1.00 90.50 115 TYR A C 1
ATOM 934 O O . TYR A 1 115 ? 16.541 -5.058 -28.884 1.00 90.50 115 TYR A O 1
ATOM 942 N N . LEU A 1 116 ? 16.876 -2.944 -29.564 1.00 94.75 116 LEU A N 1
ATOM 943 C CA . LEU A 1 116 ? 16.250 -2.282 -28.435 1.00 94.75 116 LEU A CA 1
ATOM 944 C C . LEU A 1 116 ? 15.067 -1.470 -28.936 1.00 94.75 116 LEU A C 1
ATOM 946 O O . LEU A 1 116 ? 15.249 -0.510 -29.686 1.00 94.75 116 LEU A O 1
ATOM 950 N N . TYR A 1 117 ? 13.888 -1.831 -28.461 1.00 96.31 117 TYR A N 1
ATOM 951 C CA . TYR A 1 117 ? 12.639 -1.138 -28.715 1.00 96.31 117 TYR A CA 1
ATOM 952 C C . TYR A 1 117 ? 12.262 -0.333 -27.474 1.00 96.31 117 TYR A C 1
ATOM 954 O O . TYR A 1 117 ? 12.378 -0.824 -26.349 1.00 96.31 117 TYR A O 1
ATOM 962 N N . VAL A 1 118 ? 11.818 0.905 -27.660 1.00 98.12 118 VAL A N 1
ATOM 963 C CA . VAL A 1 118 ? 11.229 1.724 -26.597 1.00 98.12 118 VAL A CA 1
ATOM 964 C C . VAL A 1 118 ? 9.852 2.162 -27.058 1.00 98.12 118 VAL A C 1
ATOM 966 O O . VAL A 1 118 ? 9.716 2.795 -28.108 1.00 98.12 118 VAL A O 1
ATOM 969 N N . THR A 1 119 ? 8.848 1.806 -26.271 1.00 98.38 119 THR A N 1
ATOM 970 C CA . THR A 1 119 ? 7.463 2.239 -26.434 1.00 98.38 119 THR A CA 1
ATOM 971 C C . THR A 1 119 ? 7.132 3.306 -25.392 1.00 98.38 119 THR A C 1
ATOM 973 O O . THR A 1 119 ? 8.011 3.781 -24.671 1.00 98.38 119 THR A O 1
ATOM 976 N N . ASP A 1 120 ? 5.871 3.703 -25.286 1.00 97.19 120 ASP A N 1
ATOM 977 C CA . ASP A 1 120 ? 5.378 4.506 -24.168 1.00 97.19 120 ASP A CA 1
ATOM 978 C C . ASP A 1 120 ? 5.060 3.696 -22.898 1.00 97.19 120 ASP A C 1
ATOM 980 O O . ASP A 1 120 ? 4.720 4.288 -21.870 1.00 97.19 120 ASP A O 1
ATOM 984 N N . TYR A 1 121 ? 5.229 2.369 -22.927 1.00 98.44 121 TYR A N 1
ATOM 985 C CA . TYR A 1 121 ? 4.994 1.479 -21.786 1.00 98.44 121 TYR A CA 1
ATOM 986 C C . TYR A 1 121 ? 6.231 0.697 -21.340 1.00 98.44 121 TYR A C 1
ATOM 988 O O . TYR A 1 121 ? 6.478 0.564 -20.136 1.00 98.44 121 TYR A O 1
ATOM 996 N N . ARG A 1 122 ? 7.033 0.182 -22.277 1.00 98.00 122 ARG A N 1
ATOM 997 C CA . ARG A 1 122 ? 8.181 -0.685 -21.991 1.00 98.00 122 ARG A CA 1
ATOM 998 C C . ARG A 1 122 ? 9.401 -0.347 -22.841 1.00 98.00 122 ARG A C 1
ATOM 1000 O O . ARG A 1 122 ? 9.325 0.216 -23.928 1.00 98.00 122 ARG A O 1
ATOM 1007 N N . LEU A 1 123 ? 10.552 -0.761 -22.337 1.00 97.50 123 LEU A N 1
ATOM 1008 C CA . LEU A 1 123 ? 11.738 -1.035 -23.132 1.00 97.50 123 LEU A CA 1
ATOM 1009 C C . LEU A 1 123 ? 11.818 -2.546 -23.336 1.00 97.50 123 LEU A C 1
ATOM 1011 O O . LEU A 1 123 ? 11.658 -3.293 -22.375 1.00 97.50 123 LEU A O 1
ATOM 1015 N N . ARG A 1 124 ? 12.107 -2.995 -24.552 1.00 96.88 124 ARG A N 1
ATOM 1016 C CA . ARG A 1 124 ? 12.267 -4.408 -24.892 1.00 96.88 124 ARG A CA 1
ATOM 1017 C C . ARG A 1 124 ? 13.582 -4.632 -25.613 1.00 96.88 124 ARG A C 1
ATOM 1019 O O . ARG A 1 124 ? 13.906 -3.896 -26.542 1.00 96.88 124 ARG A O 1
ATOM 1026 N N . PHE A 1 125 ? 14.333 -5.633 -25.178 1.00 95.12 125 PHE A N 1
ATOM 1027 C CA . PHE A 1 125 ? 15.541 -6.085 -25.856 1.00 95.12 125 PHE A CA 1
ATOM 1028 C C . PHE A 1 125 ? 15.299 -7.451 -26.492 1.00 95.12 125 PHE A C 1
ATOM 1030 O O . PHE A 1 125 ? 14.757 -8.338 -25.835 1.00 95.12 125 PHE A O 1
ATOM 1037 N N . GLU A 1 126 ? 15.740 -7.613 -27.737 1.00 92.31 126 GLU A N 1
ATOM 1038 C CA . GLU A 1 126 ? 15.731 -8.881 -28.464 1.00 92.31 126 GLU A CA 1
ATOM 1039 C C . GLU A 1 126 ? 17.130 -9.167 -29.020 1.00 92.31 126 GLU A C 1
ATOM 1041 O O . GLU A 1 126 ? 17.667 -8.398 -29.824 1.00 92.31 126 GLU A O 1
ATOM 1046 N N . GLU A 1 127 ? 17.746 -10.257 -28.566 1.00 88.94 127 GLU A N 1
ATOM 1047 C CA . GLU A 1 127 ? 19.069 -10.680 -29.015 1.00 88.94 127 GLU A CA 1
ATOM 1048 C C . GLU A 1 127 ? 19.064 -11.111 -30.482 1.00 88.94 127 GLU A C 1
ATOM 1050 O O . GLU A 1 127 ? 18.184 -11.829 -30.961 1.00 88.94 127 GLU A O 1
ATOM 1055 N N . ARG A 1 128 ? 20.109 -10.699 -31.199 1.00 84.38 128 ARG A N 1
ATOM 1056 C CA . ARG A 1 128 ? 20.358 -11.108 -32.573 1.00 84.38 128 ARG A CA 1
ATOM 1057 C C . ARG A 1 128 ? 21.206 -12.375 -32.577 1.00 84.38 128 ARG A C 1
ATOM 1059 O O . ARG A 1 128 ? 22.424 -12.302 -32.427 1.00 84.38 128 ARG A O 1
ATOM 1066 N N . ILE A 1 129 ? 20.565 -13.516 -32.803 1.00 75.56 129 ILE A N 1
ATOM 1067 C CA . ILE A 1 129 ? 21.247 -14.809 -32.916 1.00 75.56 129 ILE A CA 1
ATOM 1068 C C . ILE A 1 129 ? 21.470 -15.176 -34.398 1.00 75.56 129 ILE A C 1
ATOM 1070 O O . ILE A 1 129 ? 20.550 -15.019 -35.208 1.00 75.56 129 ILE A O 1
ATOM 1074 N N . PRO A 1 130 ? 22.680 -15.630 -34.792 1.00 69.81 130 PRO A N 1
ATOM 1075 C CA . PRO A 1 130 ? 22.927 -16.178 -36.125 1.00 69.81 130 PRO A CA 1
ATOM 1076 C C . PRO A 1 130 ? 22.048 -17.397 -36.428 1.00 69.81 130 PRO A C 1
ATOM 1078 O O . PRO A 1 130 ? 21.849 -18.236 -35.561 1.00 69.81 130 PRO A O 1
ATOM 1081 N N . GLU A 1 131 ? 21.599 -17.562 -37.675 1.00 65.56 131 GLU A N 1
ATOM 1082 C CA . GLU A 1 131 ? 20.645 -18.628 -38.052 1.00 65.56 131 GLU A CA 1
ATOM 1083 C C . GLU A 1 131 ? 21.138 -20.055 -37.770 1.00 65.56 131 GLU A C 1
ATOM 1085 O O . GLU A 1 131 ? 20.338 -20.958 -37.562 1.00 65.56 131 GLU A O 1
ATOM 1090 N N . TRP A 1 132 ? 22.455 -20.256 -37.763 1.00 67.88 132 TRP A N 1
ATOM 1091 C CA . TRP A 1 132 ? 23.095 -21.547 -37.509 1.00 67.88 132 TRP A CA 1
ATOM 1092 C C . TRP A 1 132 ? 23.257 -21.866 -36.016 1.00 67.88 132 TRP A C 1
ATOM 1094 O O . TRP A 1 132 ? 23.704 -22.958 -35.669 1.00 67.88 132 TRP A O 1
ATOM 1104 N N . MET A 1 133 ? 22.937 -20.932 -35.119 1.00 68.44 133 MET A N 1
ATOM 1105 C CA . MET A 1 133 ? 23.012 -21.153 -33.681 1.00 68.44 133 MET A CA 1
ATOM 1106 C C . MET A 1 133 ? 21.644 -21.636 -33.181 1.00 68.44 133 MET A C 1
ATOM 1108 O O . MET A 1 133 ? 20.656 -20.914 -33.244 1.00 68.44 133 MET A O 1
ATOM 1112 N N . SER A 1 134 ? 21.593 -22.871 -32.673 1.00 63.41 134 SER A N 1
ATOM 1113 C CA . SER A 1 134 ? 20.359 -23.543 -32.222 1.00 63.41 134 SER A CA 1
ATOM 1114 C C . SER A 1 134 ? 19.811 -23.036 -30.872 1.00 63.41 134 SER A C 1
ATOM 1116 O O . SER A 1 134 ? 19.008 -23.722 -30.242 1.00 63.41 134 SER A O 1
ATOM 1118 N N . SER A 1 135 ? 20.265 -21.882 -30.378 1.00 74.62 135 SER A N 1
ATOM 1119 C CA . SER A 1 135 ? 19.819 -21.325 -29.096 1.00 74.62 135 SER A CA 1
ATOM 1120 C C . SER A 1 135 ? 18.669 -20.342 -29.279 1.00 74.62 135 SER A C 1
ATOM 1122 O O . SER A 1 135 ? 18.661 -19.562 -30.231 1.00 74.62 135 SER A O 1
ATOM 1124 N N . GLU A 1 136 ? 17.740 -20.320 -28.326 1.00 80.25 136 GLU A N 1
ATOM 1125 C CA . GLU A 1 136 ? 16.693 -19.299 -28.285 1.00 80.25 136 GLU A CA 1
ATOM 1126 C C . GLU A 1 136 ? 17.283 -17.903 -28.000 1.00 80.25 136 GLU A C 1
ATOM 1128 O O . GLU A 1 136 ? 18.175 -17.781 -27.152 1.00 80.25 136 GLU A O 1
ATOM 1133 N N . PRO A 1 137 ? 16.814 -16.843 -28.690 1.00 84.69 137 PRO A N 1
ATOM 1134 C CA . PRO A 1 137 ? 17.271 -15.477 -28.454 1.00 84.69 137 PRO A CA 1
ATOM 1135 C C . PRO A 1 137 ? 16.916 -14.998 -27.051 1.00 84.69 137 PRO A C 1
ATOM 1137 O O . PRO A 1 137 ? 15.779 -15.145 -26.600 1.00 84.69 137 PRO A O 1
ATOM 1140 N N . LEU A 1 138 ? 17.867 -14.345 -26.374 1.00 87.62 138 LEU A N 1
ATOM 1141 C CA . LEU A 1 138 ? 17.564 -13.625 -25.145 1.00 87.62 138 LEU A CA 1
ATOM 1142 C C . LEU A 1 138 ? 16.603 -12.470 -25.442 1.00 87.62 138 LEU A C 1
ATOM 1144 O O . LEU A 1 138 ? 16.954 -11.496 -26.112 1.00 87.62 138 LEU A O 1
ATOM 1148 N N . ILE A 1 139 ? 15.411 -12.552 -24.864 1.00 91.06 139 ILE A N 1
ATOM 1149 C CA . ILE A 1 139 ? 14.378 -11.526 -24.952 1.00 91.06 139 ILE A CA 1
ATOM 1150 C C . ILE A 1 139 ? 13.970 -11.116 -23.541 1.00 91.06 139 ILE A C 1
ATOM 1152 O O . ILE A 1 139 ? 13.706 -11.969 -22.693 1.00 91.06 139 ILE A O 1
ATOM 1156 N N . PHE A 1 140 ? 13.895 -9.812 -23.273 1.00 93.44 140 PHE A N 1
ATOM 1157 C CA . PHE A 1 140 ? 13.336 -9.325 -22.012 1.00 93.44 140 PHE A CA 1
ATOM 1158 C C . PHE A 1 140 ? 12.722 -7.931 -22.126 1.00 93.44 140 PHE A C 1
ATOM 1160 O O . PHE A 1 140 ? 13.168 -7.090 -22.910 1.00 93.44 140 PHE A O 1
ATOM 1167 N N . ASP A 1 141 ? 11.769 -7.668 -21.230 1.00 95.88 141 ASP A N 1
ATOM 1168 C CA . ASP A 1 141 ? 11.077 -6.389 -21.113 1.00 95.88 141 ASP A CA 1
ATOM 1169 C C . ASP A 1 141 ? 11.415 -5.678 -19.791 1.00 95.88 141 ASP A C 1
ATOM 1171 O O . ASP A 1 141 ? 11.501 -6.276 -18.714 1.00 95.88 141 ASP A O 1
ATOM 1175 N N . VAL A 1 142 ? 11.548 -4.356 -19.854 1.00 96.94 142 VAL A N 1
ATOM 1176 C CA . VAL A 1 142 ? 11.601 -3.425 -18.725 1.00 96.94 142 VAL A CA 1
ATOM 1177 C C . VAL A 1 142 ? 10.434 -2.459 -18.858 1.00 96.94 142 VAL A C 1
ATOM 1179 O O . VAL A 1 142 ? 10.502 -1.508 -19.631 1.00 96.94 142 VAL A O 1
ATOM 1182 N N . VAL A 1 143 ? 9.369 -2.669 -18.082 1.00 97.44 143 VAL A N 1
ATOM 1183 C CA . VAL A 1 143 ? 8.276 -1.690 -17.990 1.00 97.44 143 VAL A CA 1
ATOM 1184 C C . VAL A 1 143 ? 8.826 -0.345 -17.505 1.00 97.44 143 VAL A C 1
ATOM 1186 O O . VAL A 1 143 ? 9.565 -0.275 -16.516 1.00 97.44 143 VAL A O 1
ATOM 1189 N N . LEU A 1 144 ? 8.494 0.733 -18.209 1.00 98.12 144 LEU A N 1
ATOM 1190 C CA . LEU A 1 144 ? 9.116 2.041 -18.007 1.00 98.12 144 LEU A CA 1
ATOM 1191 C C . LEU A 1 144 ? 8.771 2.637 -16.639 1.00 98.12 144 LEU A C 1
ATOM 1193 O O . LEU A 1 144 ? 9.626 3.262 -16.014 1.00 98.12 144 LEU A O 1
ATOM 1197 N N . GLY A 1 145 ? 7.577 2.359 -16.104 1.00 97.19 145 GLY A N 1
ATOM 1198 C CA . GLY A 1 145 ? 7.190 2.767 -14.747 1.00 97.19 145 GLY A CA 1
ATOM 1199 C C . GLY A 1 145 ? 8.082 2.179 -13.637 1.00 97.19 145 GLY A C 1
ATOM 1200 O O . GLY A 1 145 ? 8.209 2.765 -12.550 1.00 97.19 145 GLY A O 1
ATOM 1201 N N . CYS A 1 146 ? 8.776 1.070 -13.922 1.00 96.69 146 CYS A N 1
ATOM 1202 C CA . CYS A 1 146 ? 9.742 0.452 -13.018 1.00 96.69 146 CYS A CA 1
ATOM 1203 C C . CYS A 1 146 ? 11.133 1.110 -13.077 1.00 96.69 146 CYS A C 1
ATOM 1205 O O . CYS A 1 146 ? 11.952 0.924 -12.173 1.00 96.69 146 CYS A O 1
ATOM 1207 N N . ILE A 1 147 ? 11.419 1.938 -14.082 1.00 97.88 147 ILE A N 1
ATOM 1208 C CA . ILE A 1 147 ? 12.698 2.640 -14.173 1.00 97.88 147 ILE A CA 1
ATOM 1209 C C . ILE A 1 147 ? 12.770 3.701 -13.069 1.00 97.88 147 ILE A C 1
ATOM 1211 O O . ILE A 1 147 ? 11.923 4.581 -12.932 1.00 97.88 147 ILE A O 1
ATOM 1215 N N . SER A 1 148 ? 13.808 3.606 -12.240 1.00 96.25 148 SER A N 1
ATOM 1216 C CA . SER A 1 148 ? 14.055 4.548 -11.144 1.00 96.25 148 SER A CA 1
ATOM 1217 C C . SER A 1 148 ? 15.046 5.642 -11.530 1.00 96.25 148 SER A C 1
ATOM 1219 O O . SER A 1 148 ? 14.910 6.773 -11.071 1.00 96.25 148 SER A O 1
ATOM 1221 N N . LYS A 1 149 ? 16.048 5.309 -12.354 1.00 96.25 149 LYS A N 1
ATOM 1222 C CA . LYS A 1 149 ? 17.112 6.226 -12.775 1.00 96.25 149 LYS A CA 1
ATOM 1223 C C . LYS A 1 149 ? 17.718 5.772 -14.099 1.00 96.25 149 LYS A C 1
ATOM 1225 O O . LYS A 1 149 ? 17.966 4.582 -14.290 1.00 96.25 149 LYS A O 1
ATOM 1230 N N . ILE A 1 150 ? 18.024 6.737 -14.963 1.00 97.25 150 ILE A N 1
ATOM 1231 C CA . ILE A 1 150 ? 18.719 6.536 -16.239 1.00 97.25 150 ILE A CA 1
ATOM 1232 C C . ILE A 1 150 ? 20.013 7.353 -16.212 1.00 97.25 150 ILE A C 1
ATOM 1234 O O . ILE A 1 150 ? 19.988 8.551 -15.924 1.00 97.25 150 ILE A O 1
ATOM 1238 N N . GLU A 1 151 ? 21.143 6.721 -16.519 1.00 94.62 151 GLU A N 1
ATOM 1239 C CA . GLU A 1 151 ? 22.477 7.326 -16.464 1.00 94.62 151 GLU A CA 1
ATOM 1240 C C . GLU A 1 151 ? 23.225 7.101 -17.781 1.00 94.62 151 GLU A C 1
ATOM 1242 O O . GLU A 1 151 ? 23.207 6.005 -18.338 1.00 94.62 151 GLU A O 1
ATOM 1247 N N . LYS A 1 152 ? 23.922 8.127 -18.281 1.00 93.25 152 LYS A N 1
ATOM 1248 C CA . LYS A 1 152 ? 24.813 7.986 -19.443 1.00 93.25 152 LYS A CA 1
ATOM 1249 C C . LYS A 1 152 ? 26.142 7.380 -18.988 1.00 93.25 152 LYS A C 1
ATOM 1251 O O . LYS A 1 152 ? 26.771 7.889 -18.066 1.00 93.25 152 LYS A O 1
ATOM 1256 N N . ILE A 1 153 ? 26.590 6.332 -19.670 1.00 89.00 153 ILE A N 1
ATOM 1257 C CA . ILE A 1 153 ? 27.907 5.714 -19.479 1.00 89.00 153 ILE A CA 1
ATOM 1258 C C . ILE A 1 153 ? 28.880 6.316 -20.505 1.00 89.00 153 ILE A C 1
ATOM 1260 O O . ILE A 1 153 ? 28.541 6.414 -21.690 1.00 89.00 153 ILE A O 1
ATOM 1264 N N . GLY A 1 154 ? 30.071 6.717 -20.044 1.00 77.56 154 GLY A N 1
ATOM 1265 C CA . GLY A 1 154 ? 31.166 7.260 -20.860 1.00 77.56 154 GLY A CA 1
ATOM 1266 C C . GLY A 1 154 ? 31.049 8.760 -21.161 1.00 77.56 154 GLY A C 1
ATOM 1267 O O . GLY A 1 154 ? 30.060 9.216 -21.732 1.00 77.56 154 GLY A O 1
ATOM 1268 N N . TYR A 1 155 ? 32.073 9.548 -20.825 1.00 59.56 155 TYR A N 1
ATOM 1269 C CA . TYR A 1 155 ? 32.214 10.959 -21.225 1.00 59.56 155 TYR A CA 1
ATOM 1270 C C . TYR A 1 155 ? 33.519 11.171 -22.008 1.00 59.56 155 TYR A C 1
ATOM 1272 O O . TYR A 1 155 ? 34.415 10.333 -21.961 1.00 59.56 155 TYR A O 1
ATOM 1280 N N . TYR A 1 156 ? 33.600 12.290 -22.735 1.00 47.34 156 TYR A N 1
ATOM 1281 C CA . TYR A 1 156 ? 34.589 12.636 -23.772 1.00 47.34 156 TYR A CA 1
ATOM 1282 C C . TYR A 1 156 ? 36.089 12.441 -23.428 1.00 47.34 156 TYR A C 1
ATOM 1284 O O . TYR A 1 156 ? 36.891 12.408 -24.356 1.00 47.34 156 TYR A O 1
ATOM 1292 N N . ASN A 1 157 ? 36.476 12.238 -22.159 1.00 44.09 157 ASN A N 1
ATOM 1293 C CA . ASN A 1 157 ? 37.873 12.276 -21.693 1.00 44.09 157 ASN A CA 1
ATOM 1294 C C . ASN A 1 157 ? 38.400 10.994 -21.016 1.00 44.09 157 ASN A C 1
ATOM 1296 O O . ASN A 1 157 ? 39.337 11.064 -20.223 1.00 44.09 157 ASN A O 1
ATOM 1300 N N . VAL A 1 158 ? 37.880 9.803 -21.324 1.00 45.16 158 VAL A N 1
ATOM 1301 C CA . VAL A 1 158 ? 38.545 8.563 -20.875 1.00 45.16 158 VAL A CA 1
ATOM 1302 C C . VAL A 1 158 ? 39.653 8.187 -21.869 1.00 45.16 158 VAL A C 1
ATOM 1304 O O . VAL A 1 158 ? 39.468 7.342 -22.739 1.00 45.16 158 VAL A O 1
ATOM 1307 N N . ARG A 1 159 ? 40.823 8.833 -21.746 1.00 40.19 159 ARG A N 1
ATOM 1308 C CA . ARG A 1 159 ? 42.090 8.382 -22.372 1.00 40.19 159 ARG A CA 1
ATOM 1309 C C . ARG A 1 159 ? 42.735 7.196 -21.634 1.00 40.19 159 ARG A C 1
ATOM 1311 O O . ARG A 1 159 ? 43.770 6.703 -22.061 1.00 40.19 159 ARG A O 1
ATOM 1318 N N . GLY A 1 160 ? 42.126 6.716 -20.553 1.00 41.50 160 GLY A N 1
ATOM 1319 C CA . GLY A 1 160 ? 42.563 5.531 -19.823 1.00 41.50 160 GLY A CA 1
ATOM 1320 C C . GLY A 1 160 ? 41.640 4.356 -20.103 1.00 41.50 160 GLY A C 1
ATOM 1321 O O . GLY A 1 160 ? 40.702 4.123 -19.346 1.00 41.50 160 GLY A O 1
ATOM 1322 N N . GLY A 1 161 ? 41.894 3.611 -21.179 1.00 40.31 161 GLY A N 1
ATOM 1323 C CA . GLY A 1 161 ? 41.399 2.240 -21.244 1.00 40.31 161 GLY A CA 1
ATOM 1324 C C . GLY A 1 161 ? 41.944 1.496 -20.028 1.00 40.31 161 GLY A C 1
ATOM 1325 O O . GLY A 1 161 ? 43.156 1.493 -19.807 1.00 40.31 161 GLY A O 1
ATOM 1326 N N . SER A 1 162 ? 41.065 0.912 -19.212 1.00 36.94 162 SER A N 1
ATOM 1327 C CA . SER A 1 162 ? 41.508 -0.077 -18.237 1.00 36.94 162 SER A CA 1
ATOM 1328 C C . SER A 1 162 ? 42.256 -1.151 -19.019 1.00 36.94 162 SER A C 1
ATOM 1330 O O . SER A 1 162 ? 41.663 -1.834 -19.852 1.00 36.94 162 SER A O 1
ATOM 1332 N N . LYS A 1 163 ? 43.560 -1.296 -18.770 1.00 43.53 163 LYS A N 1
ATOM 1333 C CA . LYS A 1 163 ? 44.385 -2.354 -19.372 1.00 43.53 163 LYS A CA 1
ATOM 1334 C C . LYS A 1 163 ? 43.946 -3.767 -18.935 1.00 43.53 163 LYS A C 1
ATOM 1336 O O . LYS A 1 163 ? 44.546 -4.733 -19.381 1.00 43.53 163 LYS A O 1
ATOM 1341 N N . ASN A 1 164 ? 42.899 -3.880 -18.105 1.00 39.59 164 ASN A N 1
ATOM 1342 C CA . ASN A 1 164 ? 42.408 -5.120 -17.503 1.00 39.59 164 ASN A CA 1
ATOM 1343 C C . ASN A 1 164 ? 40.988 -5.545 -17.919 1.00 39.59 164 ASN A C 1
ATOM 1345 O O . ASN A 1 164 ? 40.429 -6.438 -17.288 1.00 39.59 164 ASN A O 1
ATOM 1349 N N . SER A 1 165 ? 40.384 -4.972 -18.964 1.00 44.28 165 SER A N 1
ATOM 1350 C CA . SER A 1 165 ? 39.154 -5.541 -19.535 1.00 44.28 165 SER A CA 1
ATOM 1351 C C . SER A 1 165 ? 39.412 -6.060 -20.944 1.00 44.28 165 SER A C 1
ATOM 1353 O O . SER A 1 165 ? 39.785 -5.290 -21.824 1.00 44.28 165 SER A O 1
ATOM 1355 N N . ASN A 1 166 ? 39.117 -7.339 -21.184 1.00 44.94 166 ASN A N 1
ATOM 1356 C CA . ASN A 1 166 ? 39.076 -7.957 -22.519 1.00 44.94 166 ASN A CA 1
ATOM 1357 C C . ASN A 1 166 ? 38.095 -7.258 -23.497 1.00 44.94 166 ASN A C 1
ATOM 1359 O O . ASN A 1 166 ? 38.034 -7.605 -24.674 1.00 44.94 166 ASN A O 1
ATOM 1363 N N . LEU A 1 167 ? 37.353 -6.241 -23.045 1.00 47.25 167 LEU A N 1
ATOM 1364 C CA . LEU A 1 167 ? 36.604 -5.307 -23.878 1.00 47.25 167 LEU A CA 1
ATOM 1365 C C . LEU A 1 167 ? 37.544 -4.276 -24.532 1.00 47.25 167 LEU A C 1
ATOM 1367 O O . LEU A 1 167 ? 37.912 -3.271 -23.928 1.00 47.25 167 LEU A O 1
ATOM 1371 N N . LYS A 1 168 ? 37.836 -4.446 -25.828 1.00 48.62 168 LYS A N 1
ATOM 1372 C CA . LYS A 1 168 ? 38.420 -3.392 -26.694 1.00 48.62 168 LYS A CA 1
ATOM 1373 C C . LYS A 1 168 ? 37.451 -2.224 -26.989 1.00 48.62 168 LYS A C 1
ATOM 1375 O O . LYS A 1 168 ? 37.728 -1.402 -27.860 1.00 48.62 168 LYS A O 1
ATOM 1380 N N . ILE A 1 169 ? 36.308 -2.137 -26.304 1.00 53.34 169 ILE A N 1
ATOM 1381 C CA . ILE A 1 169 ? 35.255 -1.144 -26.553 1.00 53.34 169 ILE A CA 1
ATOM 1382 C C . ILE A 1 169 ? 35.294 -0.098 -25.436 1.00 53.34 169 ILE A C 1
ATOM 1384 O O . ILE A 1 169 ? 35.110 -0.426 -24.266 1.00 53.34 169 ILE A O 1
ATOM 1388 N N . GLN A 1 170 ? 35.500 1.179 -25.781 1.00 59.41 170 GLN A N 1
ATOM 1389 C CA . GLN A 1 170 ? 35.306 2.269 -24.819 1.00 59.41 170 GLN A CA 1
ATOM 1390 C C . GLN A 1 170 ? 33.831 2.291 -24.382 1.00 59.41 170 GLN A C 1
ATOM 1392 O O . GLN A 1 170 ? 32.962 2.417 -25.250 1.00 59.41 170 GLN A O 1
ATOM 1397 N N . PRO A 1 171 ? 33.513 2.201 -23.078 1.00 70.31 171 PRO A N 1
ATOM 1398 C CA . PRO A 1 171 ? 32.132 2.075 -22.628 1.00 70.31 171 PRO A CA 1
ATOM 1399 C C . PRO A 1 171 ? 31.366 3.379 -22.891 1.00 70.31 171 PRO A C 1
ATOM 1401 O O . PRO A 1 171 ? 31.506 4.359 -22.162 1.00 70.31 171 PRO A O 1
ATOM 1404 N N . TYR A 1 172 ? 30.550 3.391 -23.947 1.00 85.06 172 TYR A N 1
ATOM 1405 C CA . TYR A 1 172 ? 29.648 4.482 -24.319 1.00 85.06 172 TYR A CA 1
ATOM 1406 C C . TYR A 1 172 ? 28.226 3.934 -24.393 1.00 85.06 172 TYR A C 1
ATOM 1408 O O . TYR A 1 172 ? 27.937 3.072 -25.217 1.00 85.06 172 TYR A O 1
ATOM 1416 N N . GLY A 1 173 ? 27.331 4.395 -23.521 1.00 91.19 173 GLY A N 1
ATOM 1417 C CA . GLY A 1 173 ? 26.023 3.756 -23.408 1.00 91.19 173 GLY A CA 1
ATOM 1418 C C . GLY A 1 173 ? 25.079 4.355 -22.378 1.00 91.19 173 GLY A C 1
ATOM 1419 O O . GLY A 1 173 ? 25.230 5.514 -21.987 1.00 91.19 173 GLY A O 1
ATOM 1420 N N . ILE A 1 174 ? 24.109 3.557 -21.940 1.00 94.19 174 ILE A N 1
ATOM 1421 C CA . ILE A 1 174 ? 23.111 3.900 -20.927 1.00 94.19 174 ILE A CA 1
ATOM 1422 C C . ILE A 1 174 ? 23.055 2.804 -19.861 1.00 94.19 174 ILE A C 1
ATOM 1424 O O . ILE A 1 174 ? 23.078 1.615 -20.170 1.00 94.19 174 ILE A O 1
ATOM 1428 N N . SER A 1 175 ? 22.967 3.222 -18.601 1.00 94.19 175 SER A N 1
ATOM 1429 C CA . SER A 1 175 ? 22.632 2.378 -17.458 1.00 94.19 175 SER A CA 1
ATOM 1430 C C . SER A 1 175 ? 21.231 2.727 -16.969 1.00 94.19 175 SER A C 1
ATOM 1432 O O . SER A 1 175 ? 20.918 3.899 -16.772 1.00 94.19 175 SER A O 1
ATOM 1434 N N . ILE A 1 176 ? 20.421 1.707 -16.713 1.00 95.81 176 ILE A N 1
ATOM 1435 C CA . ILE A 1 176 ? 19.049 1.821 -16.222 1.00 95.81 176 ILE A CA 1
ATOM 1436 C C . ILE A 1 176 ? 18.978 1.092 -14.881 1.00 95.81 176 ILE A C 1
ATOM 1438 O O . ILE A 1 176 ? 19.237 -0.109 -14.814 1.00 95.81 176 ILE A O 1
ATOM 1442 N N . ASN A 1 177 ? 18.659 1.815 -13.809 1.00 94.69 177 ASN A N 1
ATOM 1443 C CA . ASN A 1 177 ? 18.415 1.237 -12.486 1.00 94.69 177 ASN A CA 1
ATOM 1444 C C . ASN A 1 177 ? 16.899 1.120 -12.281 1.00 94.69 177 ASN A C 1
ATOM 1446 O O . ASN A 1 177 ? 16.184 2.108 -12.481 1.00 94.69 177 ASN A O 1
ATOM 1450 N N . CYS A 1 178 ? 16.404 -0.033 -11.836 1.00 95.38 178 CYS A N 1
ATOM 1451 C CA . CYS A 1 178 ? 14.968 -0.279 -11.695 1.00 95.38 178 CYS A CA 1
ATOM 1452 C C . CYS A 1 178 ? 14.525 -0.429 -10.229 1.00 95.38 178 CYS A C 1
ATOM 1454 O O . CYS A 1 178 ? 15.329 -0.610 -9.306 1.00 95.38 178 CYS A O 1
ATOM 1456 N N . LYS A 1 179 ? 13.216 -0.306 -10.000 1.00 95.12 179 LYS A N 1
ATOM 1457 C CA . LYS A 1 179 ? 12.584 -0.421 -8.678 1.00 95.12 179 LYS A CA 1
ATOM 1458 C C . LYS A 1 179 ? 12.516 -1.877 -8.199 1.00 95.12 179 LYS A C 1
ATOM 1460 O O . LYS A 1 179 ? 12.609 -2.101 -6.996 1.00 95.12 179 LYS A O 1
ATOM 1465 N N . ASP A 1 180 ? 12.496 -2.834 -9.114 1.00 91.06 180 ASP A N 1
ATOM 1466 C CA . ASP A 1 180 ? 12.426 -4.290 -8.920 1.00 91.06 180 ASP A CA 1
ATOM 1467 C C . ASP A 1 180 ? 13.811 -4.972 -8.886 1.00 91.06 180 ASP A C 1
ATOM 1469 O O . ASP A 1 180 ? 14.011 -6.047 -9.440 1.00 91.06 180 ASP A O 1
ATOM 1473 N N . VAL A 1 181 ? 14.789 -4.344 -8.224 1.00 86.69 181 VAL A N 1
ATOM 1474 C CA . VAL A 1 181 ? 16.152 -4.873 -7.971 1.00 86.69 181 VAL A CA 1
ATOM 1475 C C . VAL A 1 181 ? 17.090 -4.905 -9.194 1.00 86.69 181 VAL A C 1
ATOM 1477 O O . VAL A 1 181 ? 18.299 -4.749 -9.024 1.00 86.69 181 VAL A O 1
ATOM 1480 N N . ARG A 1 182 ? 16.589 -5.023 -10.430 1.00 87.56 182 ARG A N 1
ATOM 1481 C CA . ARG A 1 182 ? 17.449 -5.136 -11.628 1.00 87.56 182 ARG A CA 1
ATOM 1482 C C . ARG A 1 182 ? 18.168 -3.836 -12.009 1.00 87.56 182 ARG A C 1
ATOM 1484 O O . ARG A 1 182 ? 17.667 -2.718 -11.841 1.00 87.56 182 ARG A O 1
ATOM 1491 N N . LYS A 1 183 ? 19.330 -4.001 -12.646 1.00 90.06 183 LYS A N 1
ATOM 1492 C CA . LYS A 1 183 ? 20.068 -2.936 -13.337 1.00 90.06 183 LYS A CA 1
ATOM 1493 C C . LYS A 1 183 ? 20.541 -3.411 -14.708 1.00 90.06 183 LYS A C 1
ATOM 1495 O O . LYS A 1 183 ? 21.318 -4.355 -14.819 1.00 90.06 183 LYS A O 1
ATOM 1500 N N . VAL A 1 184 ? 20.120 -2.704 -15.751 1.00 91.69 184 VAL A N 1
ATOM 1501 C CA . VAL A 1 184 ? 20.360 -3.057 -17.159 1.00 91.69 184 VAL A CA 1
ATOM 1502 C C . VAL A 1 184 ? 21.334 -2.051 -17.770 1.00 91.69 184 VAL A C 1
ATOM 1504 O O . VAL A 1 184 ? 21.276 -0.860 -17.459 1.00 91.69 184 VAL A O 1
ATOM 1507 N N . ARG A 1 185 ? 22.270 -2.507 -18.611 1.00 91.50 185 ARG A N 1
ATOM 1508 C CA . ARG A 1 185 ? 23.226 -1.629 -19.302 1.00 91.50 185 ARG A CA 1
ATOM 1509 C C . ARG A 1 185 ? 23.265 -1.951 -20.789 1.00 91.50 185 ARG A C 1
ATOM 1511 O O . ARG A 1 185 ? 23.443 -3.107 -21.160 1.00 91.50 185 ARG A O 1
ATOM 1518 N N . PHE A 1 186 ? 23.166 -0.909 -21.603 1.00 91.94 186 PHE A N 1
ATOM 1519 C CA . PHE A 1 186 ? 23.281 -0.982 -23.055 1.00 91.94 186 PHE A CA 1
ATOM 1520 C C . PHE A 1 186 ? 24.440 -0.109 -23.520 1.00 91.94 186 PHE A C 1
ATOM 1522 O O . PHE A 1 186 ? 24.554 1.046 -23.106 1.00 91.94 186 PHE A O 1
ATOM 1529 N N . PHE A 1 187 ? 25.282 -0.634 -24.397 1.00 88.69 187 PHE A N 1
ATOM 1530 C CA . PHE A 1 187 ? 26.336 0.096 -25.082 1.00 88.69 187 PHE A CA 1
ATOM 1531 C C . PHE A 1 187 ? 25.923 0.390 -26.523 1.00 88.69 187 PHE A C 1
ATOM 1533 O O . PHE A 1 187 ? 25.223 -0.393 -27.164 1.00 88.69 187 PHE A O 1
ATOM 1540 N N . LEU A 1 188 ? 26.347 1.547 -27.023 1.00 85.06 188 LEU A N 1
ATOM 1541 C CA . LEU A 1 188 ? 26.033 2.033 -28.360 1.00 85.06 188 LEU A CA 1
ATOM 1542 C C . LEU A 1 188 ? 27.318 2.433 -29.087 1.00 85.06 188 LEU A C 1
ATOM 1544 O O . LEU A 1 188 ? 28.289 2.879 -28.471 1.00 85.06 188 LEU A O 1
ATOM 1548 N N . LYS A 1 189 ? 27.299 2.357 -30.420 1.00 76.31 189 LYS A N 1
ATOM 1549 C CA . LYS A 1 189 ? 28.369 2.930 -31.242 1.00 76.31 189 LYS A CA 1
ATOM 1550 C C . LYS A 1 189 ? 28.357 4.453 -31.123 1.00 76.31 189 LYS A C 1
ATOM 1552 O O . LYS A 1 189 ? 27.328 5.096 -31.337 1.00 76.31 189 LYS A O 1
ATOM 1557 N N . ARG A 1 190 ? 29.516 5.044 -30.820 1.00 71.31 190 ARG A N 1
ATOM 1558 C CA . ARG A 1 190 ? 29.675 6.506 -30.697 1.00 71.31 190 ARG A CA 1
ATOM 1559 C C . ARG A 1 190 ? 29.336 7.241 -31.994 1.00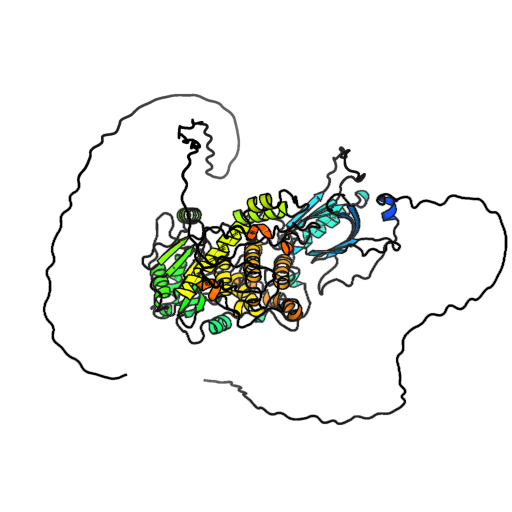 71.31 190 ARG A C 1
ATOM 1561 O O . ARG A 1 190 ? 28.721 8.303 -31.946 1.00 71.31 190 ARG A O 1
ATOM 1568 N N . GLU A 1 191 ? 29.725 6.663 -33.123 1.00 68.12 191 GLU A N 1
ATOM 1569 C CA . GLU A 1 191 ? 29.583 7.237 -34.466 1.00 68.12 191 GLU A CA 1
ATOM 1570 C C . GLU A 1 191 ? 28.121 7.461 -34.859 1.00 68.12 191 GLU A C 1
ATOM 1572 O O . GLU A 1 191 ? 27.801 8.471 -35.477 1.00 68.12 191 GLU A O 1
ATOM 1577 N N . LEU A 1 192 ? 27.219 6.584 -34.409 1.00 72.56 192 LEU A N 1
ATOM 1578 C CA . LEU A 1 192 ? 25.798 6.657 -34.748 1.00 72.56 192 LEU A CA 1
ATOM 1579 C C . LEU A 1 192 ? 25.035 7.740 -33.969 1.00 72.56 192 LEU A C 1
ATOM 1581 O O . LEU A 1 192 ? 23.867 7.968 -34.239 1.00 72.56 192 LEU A O 1
ATOM 1585 N N . ARG A 1 193 ? 25.649 8.391 -32.965 1.00 73.88 193 ARG A N 1
ATOM 1586 C CA . ARG A 1 193 ? 25.029 9.433 -32.109 1.00 73.88 193 ARG A CA 1
ATOM 1587 C C . ARG A 1 193 ? 23.697 9.038 -31.422 1.00 73.88 193 ARG A C 1
ATOM 1589 O O . ARG A 1 193 ? 23.077 9.872 -30.762 1.00 73.88 193 ARG A O 1
ATOM 1596 N N . ASN A 1 194 ? 23.324 7.757 -31.440 1.00 85.19 194 ASN A N 1
ATOM 1597 C CA . ASN A 1 194 ? 22.040 7.231 -30.954 1.00 85.19 194 ASN A CA 1
ATOM 1598 C C . ASN A 1 194 ? 21.834 7.293 -29.431 1.00 85.19 194 ASN A C 1
ATOM 1600 O O . ASN A 1 194 ? 20.703 7.235 -28.955 1.00 85.19 194 ASN A O 1
ATOM 1604 N N . ARG A 1 195 ? 22.899 7.448 -28.628 1.00 91.25 195 ARG A N 1
ATOM 1605 C CA . ARG A 1 195 ? 22.779 7.486 -27.156 1.00 91.25 195 ARG A CA 1
ATOM 1606 C C . ARG A 1 195 ? 21.913 8.646 -26.671 1.00 91.25 195 ARG A C 1
ATOM 1608 O O . ARG A 1 195 ? 21.230 8.502 -25.664 1.00 91.25 195 ARG A O 1
ATOM 1615 N N . ARG A 1 196 ? 21.980 9.806 -27.339 1.00 91.75 196 ARG A N 1
ATOM 1616 C CA . ARG A 1 196 ? 21.160 10.964 -26.962 1.00 91.75 196 ARG A CA 1
ATOM 1617 C C . ARG A 1 196 ? 19.686 10.685 -27.242 1.00 91.75 196 ARG A C 1
ATOM 1619 O O . ARG A 1 196 ? 18.900 10.827 -26.322 1.00 91.75 196 ARG A O 1
ATOM 1626 N N . ALA A 1 197 ? 19.363 10.197 -28.440 1.00 93.31 197 ALA A N 1
ATOM 1627 C CA . ALA A 1 197 ? 18.001 9.810 -28.804 1.00 93.31 197 ALA A CA 1
ATOM 1628 C C . ALA A 1 197 ? 17.416 8.779 -27.825 1.00 93.31 197 ALA A C 1
ATOM 1630 O O . ALA A 1 197 ? 16.335 8.993 -27.290 1.00 93.31 197 ALA A O 1
ATOM 1631 N N . LEU A 1 198 ? 18.172 7.722 -27.497 1.00 95.62 198 LEU A N 1
ATOM 1632 C CA . LEU A 1 198 ? 17.741 6.722 -26.516 1.00 95.62 198 LEU A CA 1
ATOM 1633 C C . LEU A 1 198 ? 17.539 7.310 -25.118 1.00 95.62 198 LEU A C 1
ATOM 1635 O O . LEU A 1 198 ? 16.547 7.015 -24.460 1.00 95.62 198 LEU A O 1
ATOM 1639 N N . PHE A 1 199 ? 18.474 8.137 -24.651 1.00 96.56 199 PHE A N 1
ATOM 1640 C CA . PHE A 1 199 ? 18.371 8.750 -23.330 1.00 96.56 199 PHE A CA 1
ATOM 1641 C C . PHE A 1 199 ? 17.173 9.694 -23.232 1.00 96.56 199 PHE A C 1
ATOM 1643 O O . PHE A 1 199 ? 16.443 9.629 -22.246 1.00 96.56 199 PHE A O 1
ATOM 1650 N N . ASP A 1 200 ? 16.982 10.550 -24.236 1.00 96.31 200 ASP A N 1
ATOM 1651 C CA . ASP A 1 200 ? 15.913 11.545 -24.270 1.00 96.31 200 ASP A CA 1
ATOM 1652 C C . ASP A 1 200 ? 14.544 10.839 -24.389 1.00 96.31 200 ASP A C 1
ATOM 1654 O O . ASP A 1 200 ? 13.633 11.155 -23.627 1.00 96.31 200 ASP A O 1
ATOM 1658 N N . CYS A 1 201 ? 14.432 9.798 -25.229 1.00 97.44 201 CYS A N 1
ATOM 1659 C CA . CYS A 1 201 ? 13.236 8.955 -25.343 1.00 97.44 201 CYS A CA 1
ATOM 1660 C C . CYS A 1 201 ? 12.894 8.262 -24.011 1.00 97.44 201 CYS A C 1
ATOM 1662 O O . CYS A 1 201 ? 11.793 8.427 -23.488 1.00 97.44 201 CYS A O 1
ATOM 1664 N N . LEU A 1 202 ? 13.854 7.563 -23.392 1.00 97.94 202 LEU A N 1
ATOM 1665 C CA . LEU A 1 202 ? 13.612 6.898 -22.109 1.00 97.94 202 LEU A CA 1
ATOM 1666 C C . LEU A 1 202 ? 13.251 7.894 -21.000 1.00 97.94 202 LEU A C 1
ATOM 1668 O O . LEU A 1 202 ? 12.373 7.602 -20.190 1.00 97.94 202 LEU A O 1
ATOM 1672 N N . LYS A 1 203 ? 13.898 9.066 -20.949 1.00 97.19 203 LYS A N 1
ATOM 1673 C CA . LYS A 1 203 ? 13.565 10.123 -19.980 1.00 97.19 203 LYS A CA 1
ATOM 1674 C C . LYS A 1 203 ? 12.141 10.636 -20.164 1.00 97.19 203 LYS A C 1
ATOM 1676 O O . LYS A 1 203 ? 11.467 10.866 -19.164 1.00 97.19 203 LYS A O 1
ATOM 1681 N N . PHE A 1 204 ? 11.698 10.799 -21.406 1.00 97.75 204 PHE A N 1
ATOM 1682 C CA . PHE A 1 204 ? 10.365 11.297 -21.716 1.00 97.75 204 PHE A CA 1
ATOM 1683 C C . PHE A 1 204 ? 9.273 10.313 -21.268 1.00 97.75 204 PHE A C 1
ATOM 1685 O O . PHE A 1 204 ? 8.381 10.695 -20.511 1.00 97.75 204 PHE A O 1
ATOM 1692 N N . TYR A 1 205 ? 9.393 9.034 -21.644 1.00 97.75 205 TYR A N 1
ATOM 1693 C CA . TYR A 1 205 ? 8.343 8.033 -21.403 1.00 97.75 205 TYR A CA 1
ATOM 1694 C C . TYR A 1 205 ? 8.419 7.329 -20.039 1.00 97.75 205 TYR A C 1
ATOM 1696 O O . TYR A 1 205 ? 7.392 6.913 -19.514 1.00 97.75 205 TYR A O 1
ATOM 1704 N N . SER A 1 206 ? 9.593 7.239 -19.398 1.00 98.00 206 SER A N 1
ATOM 1705 C CA . SER A 1 206 ? 9.697 6.646 -18.044 1.00 98.00 206 SER A CA 1
ATOM 1706 C C . SER A 1 206 ? 9.223 7.585 -16.938 1.00 98.00 206 SER A C 1
ATOM 1708 O O . SER A 1 206 ? 8.889 7.141 -15.836 1.00 98.00 206 SER A O 1
ATOM 1710 N N . PHE A 1 207 ? 9.198 8.892 -17.213 1.00 98.12 207 PHE A N 1
ATOM 1711 C CA . PHE A 1 207 ? 8.865 9.920 -16.231 1.00 98.12 207 PHE A CA 1
ATOM 1712 C C . PHE A 1 207 ? 7.724 10.832 -16.712 1.00 98.12 207 PHE A C 1
ATOM 1714 O O . PHE A 1 207 ? 7.921 12.045 -16.835 1.00 98.12 207 PHE A O 1
ATOM 1721 N N . PRO A 1 208 ? 6.523 10.284 -16.994 1.00 97.00 208 PRO A N 1
ATOM 1722 C CA . PRO A 1 208 ? 5.422 11.053 -17.567 1.00 97.00 208 PRO A CA 1
ATOM 1723 C C . PRO A 1 208 ? 5.022 12.264 -16.719 1.00 97.00 208 PRO A C 1
ATOM 1725 O O . PRO A 1 208 ? 4.865 13.347 -17.270 1.00 97.00 208 PRO A O 1
ATOM 1728 N N . ASN A 1 209 ? 4.970 12.156 -15.386 1.00 95.50 209 ASN A N 1
ATOM 1729 C CA . ASN A 1 209 ? 4.641 13.302 -14.530 1.00 95.50 209 ASN A CA 1
ATOM 1730 C C . ASN A 1 209 ? 5.661 14.444 -14.651 1.00 95.50 209 ASN A C 1
ATOM 1732 O O . ASN A 1 209 ? 5.270 15.604 -14.773 1.00 95.50 209 ASN A O 1
ATOM 1736 N N . THR A 1 210 ? 6.964 14.139 -14.650 1.00 97.19 210 THR A N 1
ATOM 1737 C CA . THR A 1 210 ? 8.009 15.162 -14.845 1.00 97.19 210 THR A CA 1
ATOM 1738 C C . THR A 1 210 ? 7.893 15.833 -16.217 1.00 97.19 210 THR A C 1
ATOM 1740 O O . THR A 1 210 ? 8.120 17.036 -16.332 1.00 97.19 210 THR A O 1
ATOM 1743 N N . ASN A 1 211 ? 7.480 15.081 -17.238 1.00 96.94 211 ASN A N 1
ATOM 1744 C CA . ASN A 1 211 ? 7.338 15.564 -18.613 1.00 96.94 211 ASN A CA 1
ATOM 1745 C C . ASN A 1 211 ? 5.912 16.031 -18.970 1.00 96.94 211 ASN A C 1
ATOM 1747 O O . ASN A 1 211 ? 5.634 16.292 -20.141 1.00 96.94 211 ASN A O 1
ATOM 1751 N N . ARG A 1 212 ? 5.011 16.151 -17.980 1.00 96.44 212 ARG A N 1
ATOM 1752 C CA . ARG A 1 212 ? 3.597 16.539 -18.162 1.00 96.44 212 ARG A CA 1
ATOM 1753 C C . ARG A 1 212 ? 2.857 15.684 -19.203 1.00 96.44 212 ARG A C 1
ATOM 1755 O O . ARG A 1 212 ? 2.039 16.191 -19.964 1.00 96.44 212 ARG A O 1
ATOM 1762 N N . GLN A 1 213 ? 3.165 14.394 -19.237 1.00 95.94 213 GLN A N 1
ATOM 1763 C CA . GLN A 1 213 ? 2.519 13.394 -20.080 1.00 95.94 213 GLN A CA 1
ATOM 1764 C C . GLN A 1 213 ? 1.533 12.551 -19.262 1.00 95.94 213 GLN A C 1
ATOM 1766 O O . GLN A 1 213 ? 1.719 12.390 -18.051 1.00 95.94 213 GLN A O 1
ATOM 1771 N N . PRO A 1 214 ? 0.496 11.980 -19.898 1.00 95.88 214 PRO A N 1
ATOM 1772 C CA . PRO A 1 214 ? -0.343 10.987 -19.247 1.00 95.88 214 PRO A CA 1
ATOM 1773 C C . PRO A 1 214 ? 0.448 9.703 -18.953 1.00 95.88 214 PRO A C 1
ATOM 1775 O O . PRO A 1 214 ? 1.381 9.345 -19.672 1.00 95.88 214 PRO A O 1
ATOM 1778 N N . PHE A 1 215 ? 0.043 8.980 -17.909 1.00 98.00 215 PHE A N 1
ATOM 1779 C CA . PHE A 1 215 ? 0.498 7.607 -17.687 1.00 98.00 215 PHE A CA 1
ATOM 1780 C C . PHE A 1 215 ? -0.009 6.672 -18.788 1.00 98.00 215 PHE A C 1
ATOM 1782 O O . PHE A 1 215 ? -1.092 6.893 -19.335 1.00 98.00 215 PHE A O 1
ATOM 1789 N N . PHE A 1 216 ? 0.717 5.575 -19.028 1.00 98.50 216 PHE A N 1
ATOM 1790 C CA . PHE A 1 216 ? 0.270 4.526 -19.946 1.00 98.50 216 PHE A CA 1
ATOM 1791 C C . PHE A 1 216 ? -1.110 3.961 -19.573 1.00 98.50 216 PHE A C 1
ATOM 1793 O O . PHE A 1 216 ? -1.901 3.675 -20.461 1.00 98.50 216 PHE A O 1
ATOM 1800 N N . ALA A 1 217 ? -1.470 3.927 -18.285 1.00 98.44 217 ALA A N 1
ATOM 1801 C CA . ALA A 1 217 ? -2.808 3.538 -17.830 1.00 98.44 217 ALA A CA 1
ATOM 1802 C C . ALA A 1 217 ? -3.973 4.292 -18.498 1.00 98.44 217 ALA A C 1
ATOM 1804 O O . ALA A 1 217 ? -5.054 3.727 -18.622 1.00 98.44 217 ALA A O 1
ATOM 1805 N N . LYS A 1 218 ? -3.764 5.542 -18.945 1.00 97.69 218 LYS A N 1
ATOM 1806 C CA . LYS A 1 218 ? -4.775 6.323 -19.686 1.00 97.69 218 LYS A CA 1
ATOM 1807 C C . LYS A 1 218 ? -4.798 6.026 -21.187 1.00 97.69 218 LYS A C 1
ATOM 1809 O O . LYS A 1 218 ? -5.723 6.430 -21.885 1.00 97.69 218 LYS A O 1
ATOM 1814 N N . LYS A 1 219 ? -3.748 5.383 -21.697 1.00 97.75 219 LYS A N 1
ATOM 1815 C CA . LYS A 1 219 ? -3.612 4.983 -23.099 1.00 97.75 219 LYS A CA 1
ATOM 1816 C C . LYS A 1 219 ? -3.982 3.526 -23.330 1.00 97.75 219 LYS A C 1
ATOM 1818 O O . LYS A 1 219 ? -4.394 3.209 -24.435 1.00 97.75 219 LYS A O 1
ATOM 1823 N N . TYR A 1 220 ? -3.833 2.671 -22.322 1.00 98.38 220 TYR A N 1
ATOM 1824 C CA . TYR A 1 220 ? -4.106 1.240 -22.391 1.00 98.38 220 TYR A CA 1
ATOM 1825 C C . TYR A 1 220 ? -5.584 0.961 -22.712 1.00 98.38 220 TYR A C 1
ATOM 1827 O O . TYR A 1 220 ? -6.479 1.468 -22.033 1.00 98.38 220 TYR A O 1
ATOM 1835 N N . LYS A 1 221 ? -5.838 0.177 -23.769 1.00 96.88 221 LYS A N 1
ATOM 1836 C CA . LYS A 1 221 ? -7.185 -0.026 -24.349 1.00 96.88 221 LYS A CA 1
ATOM 1837 C C . LYS A 1 221 ? -7.689 -1.464 -24.307 1.00 96.88 221 LYS A C 1
ATOM 1839 O O . LYS A 1 221 ? -8.719 -1.741 -24.922 1.00 96.88 221 LYS A O 1
ATOM 1844 N N . GLU A 1 222 ? -6.979 -2.372 -23.644 1.00 96.94 222 GLU A N 1
ATOM 1845 C CA . GLU A 1 222 ? -7.445 -3.754 -23.519 1.00 96.94 222 GLU A CA 1
ATOM 1846 C C . GLU A 1 222 ? -8.799 -3.788 -22.805 1.00 96.94 222 GLU A C 1
ATOM 1848 O O . GLU A 1 222 ? -9.079 -2.971 -21.923 1.00 96.94 222 GLU A O 1
ATOM 1853 N N . LYS A 1 223 ? -9.673 -4.688 -23.251 1.00 94.88 223 LYS A N 1
ATOM 1854 C CA . LYS A 1 223 ? -11.028 -4.836 -22.727 1.00 94.88 223 LYS A CA 1
ATOM 1855 C C . LYS A 1 223 ? -11.120 -6.162 -21.994 1.00 94.88 223 LYS A C 1
ATOM 1857 O O . LYS A 1 223 ? -10.674 -7.176 -22.514 1.00 94.88 223 LYS A O 1
ATOM 1862 N N . PHE A 1 224 ? -11.716 -6.118 -20.812 1.00 96.62 224 PHE A N 1
ATOM 1863 C CA . PHE A 1 224 ? -11.931 -7.266 -19.940 1.00 96.62 224 PHE A CA 1
ATOM 1864 C C . PHE A 1 224 ? -13.432 -7.477 -19.758 1.00 96.62 224 PHE A C 1
ATOM 1866 O O . PHE A 1 224 ? -14.201 -6.516 -19.862 1.00 96.62 224 PHE A O 1
ATOM 1873 N N . GLN A 1 225 ? -13.846 -8.712 -19.481 1.00 95.50 225 GLN A N 1
ATOM 1874 C CA . GLN A 1 225 ? -15.249 -9.035 -19.210 1.00 95.50 225 GLN A CA 1
ATOM 1875 C C . GLN A 1 225 ? -15.698 -8.447 -17.870 1.00 95.50 225 GLN A C 1
ATOM 1877 O O . GLN A 1 225 ? -16.843 -8.022 -17.721 1.00 95.50 225 GLN A O 1
ATOM 1882 N N . PHE A 1 226 ? -14.774 -8.380 -16.910 1.00 93.25 226 PHE A N 1
ATOM 1883 C CA . PHE A 1 226 ? -15.025 -7.889 -15.561 1.00 93.25 226 PHE A CA 1
ATOM 1884 C C . PHE A 1 226 ? -14.479 -6.473 -15.371 1.00 93.25 226 PHE A C 1
ATOM 1886 O O . PHE A 1 226 ? -13.294 -6.209 -15.600 1.00 93.25 226 PHE A O 1
ATOM 1893 N N . ASP A 1 227 ? -15.320 -5.558 -14.884 1.00 97.25 227 ASP A N 1
ATOM 1894 C CA . ASP A 1 227 ? -14.867 -4.246 -14.421 1.00 97.25 227 ASP A CA 1
ATOM 1895 C C . ASP A 1 227 ? -14.415 -4.324 -12.956 1.00 97.25 227 ASP A C 1
ATOM 1897 O O . ASP A 1 227 ? -15.211 -4.315 -12.015 1.00 97.25 227 ASP A O 1
ATOM 1901 N N . GLY A 1 228 ? -13.100 -4.378 -12.762 1.00 98.00 228 GLY A N 1
ATOM 1902 C CA . GLY A 1 228 ? -12.467 -4.456 -11.456 1.00 98.00 228 GLY A CA 1
ATOM 1903 C C . GLY A 1 228 ? -12.636 -3.195 -10.609 1.00 98.00 228 GLY A C 1
ATOM 1904 O O . GLY A 1 228 ? -12.296 -3.228 -9.428 1.00 98.00 228 GLY A O 1
ATOM 1905 N N . TRP A 1 229 ? -13.139 -2.083 -11.160 1.00 98.31 229 TRP A N 1
ATOM 1906 C CA . TRP A 1 229 ? -13.485 -0.901 -10.364 1.00 98.31 229 TRP A CA 1
ATOM 1907 C C . TRP A 1 229 ? -14.771 -1.064 -9.555 1.00 98.31 229 TRP A C 1
ATOM 1909 O O . TRP A 1 229 ? -14.956 -0.332 -8.577 1.00 98.31 229 TRP A O 1
ATOM 1919 N N . LEU A 1 230 ? -15.620 -2.025 -9.935 1.00 97.62 230 LEU A N 1
ATOM 1920 C CA . LEU A 1 230 ? -16.857 -2.377 -9.233 1.00 97.62 230 LEU A CA 1
ATOM 1921 C C . LEU A 1 230 ? -16.628 -3.375 -8.089 1.00 97.62 230 LEU A C 1
ATOM 1923 O O . LEU A 1 230 ? -17.544 -3.631 -7.314 1.00 97.62 230 LEU A O 1
ATOM 1927 N N . LEU A 1 231 ? -15.413 -3.921 -7.962 1.00 96.88 231 LEU A N 1
ATOM 1928 C CA . LEU A 1 231 ? -15.078 -4.946 -6.971 1.00 96.88 231 LEU A CA 1
ATOM 1929 C C . LEU A 1 231 ? -15.239 -4.462 -5.522 1.00 96.88 231 LEU A C 1
ATOM 1931 O O . LEU A 1 231 ? -15.600 -5.239 -4.642 1.00 96.88 231 LEU A O 1
ATOM 1935 N N . PHE A 1 232 ? -14.948 -3.187 -5.262 1.00 98.31 232 PHE A N 1
ATOM 1936 C CA . PHE A 1 232 ? -15.006 -2.612 -3.924 1.00 98.31 232 PHE A CA 1
ATOM 1937 C C . PHE A 1 232 ? -16.073 -1.522 -3.825 1.00 98.31 232 PHE A C 1
ATOM 1939 O O . PHE A 1 232 ? -15.934 -0.440 -4.398 1.00 98.31 232 PHE A O 1
ATOM 1946 N N . ASP A 1 233 ? -17.083 -1.797 -3.000 1.00 98.19 233 ASP A N 1
ATOM 1947 C CA . ASP A 1 233 ? -18.024 -0.814 -2.473 1.00 98.19 233 ASP A CA 1
ATOM 1948 C C . ASP A 1 233 ? -17.907 -0.755 -0.942 1.00 98.19 233 ASP A C 1
ATOM 1950 O O . ASP A 1 233 ? -18.041 -1.766 -0.245 1.00 98.19 233 ASP A O 1
ATOM 1954 N N . ALA A 1 234 ? -17.653 0.442 -0.405 1.00 98.25 234 ALA A N 1
ATOM 1955 C CA . ALA A 1 234 ? -17.359 0.628 1.015 1.00 98.25 234 ALA A CA 1
ATOM 1956 C C . ALA A 1 234 ? -18.540 0.238 1.917 1.00 98.25 234 ALA A C 1
ATOM 1958 O O . ALA A 1 234 ? -18.335 -0.322 2.997 1.00 98.25 234 ALA A O 1
ATOM 1959 N N . ASN A 1 235 ? -19.771 0.516 1.480 1.00 98.06 235 ASN A N 1
ATOM 1960 C CA . ASN A 1 235 ? -20.969 0.193 2.246 1.00 98.06 235 ASN A CA 1
ATOM 1961 C C . ASN A 1 235 ? -21.267 -1.313 2.220 1.00 98.06 235 ASN A C 1
ATOM 1963 O O . ASN A 1 235 ? -21.559 -1.896 3.262 1.00 98.06 235 ASN A O 1
ATOM 1967 N N . SER A 1 236 ? -21.135 -1.956 1.060 1.00 98.44 236 SER A N 1
ATOM 1968 C CA . SER A 1 236 ? -21.304 -3.405 0.903 1.00 98.44 236 SER A CA 1
ATOM 1969 C C . SER A 1 236 ? -20.289 -4.179 1.742 1.00 98.44 236 SER A C 1
ATOM 1971 O O . SER A 1 236 ? -20.662 -5.111 2.455 1.00 98.44 236 SER A O 1
ATOM 1973 N N . GLU A 1 237 ? -19.025 -3.743 1.752 1.00 98.69 237 GLU A N 1
ATOM 1974 C CA . GLU A 1 237 ? -17.992 -4.346 2.598 1.00 98.69 237 GLU A CA 1
ATOM 1975 C C . GLU A 1 237 ? -18.281 -4.151 4.094 1.00 98.69 237 GLU A C 1
ATOM 1977 O O . GLU A 1 237 ? -18.099 -5.071 4.892 1.00 98.69 237 GLU A O 1
ATOM 1982 N N . PHE A 1 238 ? -18.783 -2.981 4.495 1.00 98.44 238 PHE A N 1
ATOM 1983 C CA . PHE A 1 238 ? -19.225 -2.769 5.872 1.00 98.44 238 PHE A CA 1
ATOM 1984 C C . PHE A 1 238 ? -20.392 -3.691 6.250 1.00 98.44 238 PHE A C 1
ATOM 1986 O O . PHE A 1 238 ? -20.341 -4.332 7.299 1.00 98.44 238 PHE A O 1
ATOM 1993 N N . ILE A 1 239 ? -21.407 -3.818 5.389 1.00 98.38 239 ILE A N 1
ATOM 1994 C CA . ILE A 1 239 ? -22.557 -4.710 5.604 1.00 98.38 239 ILE A CA 1
ATOM 1995 C C . ILE A 1 239 ? -22.101 -6.168 5.750 1.00 98.38 239 ILE A C 1
ATOM 1997 O O . ILE A 1 239 ? -22.565 -6.850 6.669 1.00 98.38 239 ILE A O 1
ATOM 2001 N N . ARG A 1 240 ? -21.161 -6.630 4.910 1.00 98.38 240 ARG A N 1
ATOM 2002 C CA . ARG A 1 240 ? -20.579 -7.981 4.991 1.00 98.38 240 ARG A CA 1
ATOM 2003 C C . ARG A 1 240 ? -19.982 -8.254 6.373 1.00 98.38 240 ARG A C 1
ATOM 2005 O O . ARG A 1 240 ? -20.249 -9.305 6.956 1.00 98.38 240 ARG A O 1
ATOM 2012 N N . GLN A 1 241 ? -19.199 -7.309 6.897 1.00 97.69 241 GLN A N 1
ATOM 2013 C CA . GLN A 1 241 ? -18.549 -7.446 8.202 1.00 97.69 241 GLN A CA 1
ATOM 2014 C C . GLN A 1 241 ? -19.541 -7.369 9.359 1.00 97.69 241 GLN A C 1
ATOM 2016 O O . GLN A 1 241 ? -19.542 -8.235 10.232 1.00 97.69 241 GLN A O 1
ATOM 2021 N N . LYS A 1 242 ? -20.374 -6.321 9.379 1.00 95.75 242 LYS A N 1
ATOM 2022 C CA . LYS A 1 242 ? -21.214 -6.001 10.534 1.00 95.75 242 LYS A CA 1
ATOM 2023 C C . LYS A 1 242 ? -22.417 -6.930 10.669 1.00 95.75 242 LYS A C 1
ATOM 2025 O O . LYS A 1 242 ? -22.902 -7.131 11.777 1.00 95.75 242 LYS A O 1
ATOM 2030 N N . LYS A 1 243 ? -22.895 -7.531 9.573 1.00 94.88 243 LYS A N 1
ATOM 2031 C CA . LYS A 1 243 ? -24.133 -8.324 9.548 1.00 94.88 243 LYS A CA 1
ATOM 2032 C C . LYS A 1 243 ? -25.280 -7.556 10.236 1.00 94.88 243 LYS A C 1
ATOM 2034 O O . LYS A 1 243 ? -25.616 -6.448 9.819 1.00 94.88 243 LYS A O 1
ATOM 2039 N N . SER A 1 244 ? -25.858 -8.114 11.300 1.00 92.88 244 SER A N 1
ATOM 2040 C CA . SER A 1 244 ? -26.913 -7.491 12.110 1.00 92.88 244 SER A CA 1
ATOM 2041 C C . SER A 1 244 ? -26.396 -6.614 13.260 1.00 92.88 244 SER A C 1
ATOM 2043 O O . SER A 1 244 ? -27.198 -6.110 14.037 1.00 92.88 244 SER A O 1
ATOM 2045 N N . ASN A 1 245 ? -25.081 -6.467 13.429 1.00 94.75 245 ASN A N 1
ATOM 2046 C CA . ASN A 1 245 ? -24.491 -5.670 14.499 1.00 94.75 245 ASN A CA 1
ATOM 2047 C C . ASN A 1 245 ? -24.504 -4.175 14.134 1.00 94.75 245 ASN A C 1
ATOM 2049 O O . ASN A 1 245 ? -23.872 -3.767 13.164 1.00 94.75 245 ASN A O 1
ATOM 2053 N N . ASP A 1 246 ? -25.188 -3.358 14.936 1.00 94.81 246 ASP A N 1
ATOM 2054 C CA . ASP A 1 246 ? -25.377 -1.921 14.684 1.00 94.81 246 ASP A CA 1
ATOM 2055 C C . ASP A 1 246 ? -24.564 -1.009 15.629 1.00 94.81 246 ASP A C 1
ATOM 2057 O O . ASP A 1 246 ? -24.856 0.181 15.759 1.00 94.81 246 ASP A O 1
ATOM 2061 N N . SER A 1 247 ? -23.516 -1.550 16.266 1.00 97.69 247 SER A N 1
ATOM 2062 C CA . SER A 1 247 ? -22.579 -0.807 17.137 1.00 97.69 247 SER A CA 1
ATOM 2063 C C . SER A 1 247 ? -21.765 0.273 16.407 1.00 97.69 247 SER A C 1
ATOM 2065 O O . SER A 1 247 ? -21.218 1.184 17.029 1.00 97.69 247 SER A O 1
ATOM 2067 N N . TRP A 1 248 ? -21.710 0.206 15.077 1.00 98.50 248 TRP A N 1
ATOM 2068 C CA . TRP A 1 248 ? -21.057 1.183 14.210 1.00 98.50 248 TRP A CA 1
ATOM 2069 C C . TRP A 1 248 ? -22.014 1.622 13.111 1.00 98.50 248 TRP A C 1
ATOM 2071 O O . TRP A 1 248 ? -22.861 0.850 12.659 1.00 98.50 248 TRP A O 1
ATOM 2081 N N . ARG A 1 249 ? -21.889 2.874 12.667 1.00 98.12 249 ARG A N 1
ATOM 2082 C CA . ARG A 1 249 ? -22.773 3.461 11.655 1.00 98.12 249 ARG A CA 1
ATOM 2083 C C . ARG A 1 249 ? -21.989 4.307 10.648 1.00 98.12 249 ARG A C 1
ATOM 2085 O O . ARG A 1 249 ? -20.995 4.931 11.028 1.00 98.12 249 ARG A O 1
ATOM 2092 N N . PRO A 1 250 ? -22.428 4.352 9.377 1.00 98.19 250 PRO A N 1
ATOM 2093 C CA . PRO A 1 250 ? -21.839 5.239 8.385 1.00 98.19 250 PRO A CA 1
ATOM 2094 C C . PRO A 1 250 ? -22.161 6.707 8.690 1.00 98.19 250 PRO A C 1
ATOM 2096 O O . PRO A 1 250 ? -23.277 7.035 9.096 1.00 98.19 250 PRO A O 1
ATOM 2099 N N . THR A 1 251 ? -21.208 7.594 8.423 1.00 98.50 251 THR A N 1
ATOM 2100 C CA . THR A 1 251 ? -21.401 9.046 8.344 1.00 98.50 251 THR A CA 1
ATOM 2101 C C . THR A 1 251 ? -20.974 9.559 6.970 1.00 98.50 251 THR A C 1
ATOM 2103 O O . THR A 1 251 ? -20.007 9.074 6.379 1.00 98.50 251 THR A O 1
ATOM 2106 N N . LEU A 1 252 ? -21.705 10.559 6.470 1.00 98.25 252 LEU A N 1
ATOM 2107 C CA . LEU A 1 252 ? -21.444 11.239 5.199 1.00 98.25 252 LEU A CA 1
ATOM 2108 C C . LEU A 1 252 ? -20.652 12.542 5.375 1.00 98.25 252 LEU A C 1
ATOM 2110 O O . LEU A 1 252 ? -20.487 13.282 4.408 1.00 98.25 252 LEU A O 1
ATOM 2114 N N . ILE A 1 253 ? -20.135 12.820 6.579 1.00 98.44 253 ILE A N 1
ATOM 2115 C CA . ILE A 1 253 ? -19.378 14.047 6.879 1.00 98.44 253 ILE A CA 1
ATOM 2116 C C . ILE A 1 253 ? -18.181 14.262 5.937 1.00 98.44 253 ILE A C 1
ATOM 2118 O O . ILE A 1 253 ? -17.781 15.395 5.688 1.00 98.44 253 ILE A O 1
ATOM 2122 N N . ASN A 1 254 ? -17.608 13.181 5.395 1.00 98.62 254 ASN A N 1
ATOM 2123 C CA . ASN A 1 254 ? -16.463 13.237 4.489 1.00 98.62 254 ASN A CA 1
ATOM 2124 C C . ASN A 1 254 ? -16.814 12.937 3.025 1.00 98.62 254 ASN A C 1
ATOM 2126 O O . ASN A 1 254 ? -15.895 12.710 2.243 1.00 98.62 254 ASN A O 1
ATOM 2130 N N . LYS A 1 255 ? -18.099 12.947 2.635 1.00 98.31 255 LYS A N 1
ATOM 2131 C CA . LYS A 1 255 ? -18.534 12.560 1.278 1.00 98.31 255 LYS A CA 1
ATOM 2132 C C . LYS A 1 255 ? -17.815 13.342 0.166 1.00 98.31 255 LYS A C 1
ATOM 2134 O O . LYS A 1 255 ? -17.484 12.761 -0.858 1.00 98.31 255 LYS A O 1
ATOM 2139 N N . ASP A 1 256 ? -17.516 14.619 0.424 1.00 97.88 256 ASP A N 1
ATOM 2140 C CA . ASP A 1 256 ? -16.837 15.542 -0.499 1.00 97.88 256 ASP A CA 1
ATOM 2141 C C . ASP A 1 256 ? -15.349 15.750 -0.140 1.00 97.88 256 ASP A C 1
ATOM 2143 O O . ASP A 1 256 ? -14.671 16.617 -0.685 1.00 97.88 256 ASP A O 1
ATOM 2147 N N . TYR A 1 257 ? -14.812 14.959 0.797 1.00 98.31 257 TYR A N 1
ATOM 2148 C CA . TYR A 1 257 ? -13.416 14.986 1.253 1.00 98.31 257 TYR A CA 1
ATOM 2149 C C . TYR A 1 257 ? -12.948 16.278 1.960 1.00 98.31 257 TYR A C 1
ATOM 2151 O O . TYR A 1 257 ? -11.748 16.442 2.215 1.00 98.31 257 TYR A O 1
ATOM 2159 N N . ASP A 1 258 ? -13.856 17.194 2.304 1.00 97.38 258 ASP A N 1
ATOM 2160 C CA . ASP A 1 258 ? -13.527 18.449 3.000 1.00 97.38 258 ASP A CA 1
ATOM 2161 C C . ASP A 1 258 ? -13.224 18.251 4.492 1.00 97.38 258 ASP A C 1
ATOM 2163 O O . ASP A 1 258 ? -12.414 18.976 5.087 1.00 97.38 258 ASP A O 1
ATOM 2167 N N . PHE A 1 259 ? -13.830 17.231 5.104 1.00 98.19 259 PHE A N 1
ATOM 2168 C CA . PHE A 1 259 ? -13.576 16.879 6.497 1.00 98.19 259 PHE A CA 1
ATOM 2169 C C . PHE A 1 259 ? -12.151 16.340 6.680 1.00 98.19 259 PHE A C 1
ATOM 2171 O O . PHE A 1 259 ? -11.389 16.870 7.488 1.00 98.19 259 PHE A O 1
ATOM 2178 N N . ALA A 1 260 ? -11.751 15.338 5.897 1.00 98.19 260 ALA A N 1
ATOM 2179 C CA . ALA A 1 260 ? -10.428 14.726 5.918 1.00 98.19 260 ALA A CA 1
ATOM 2180 C C . ALA A 1 260 ? -10.014 14.274 4.505 1.00 98.19 260 ALA A C 1
ATOM 2182 O O . ALA A 1 260 ? -10.243 13.135 4.103 1.00 98.19 260 ALA A O 1
ATOM 2183 N N . GLY A 1 261 ? -9.305 15.139 3.771 1.00 98.31 261 GLY A N 1
ATOM 2184 C CA . GLY A 1 261 ? -8.973 14.939 2.346 1.00 98.31 261 GLY A CA 1
ATOM 2185 C C . GLY A 1 261 ? -8.076 13.746 1.980 1.00 98.31 261 GLY A C 1
ATOM 2186 O O . GLY A 1 261 ? -7.738 13.562 0.815 1.00 98.31 261 GLY A O 1
ATOM 2187 N N . THR A 1 262 ? -7.655 12.943 2.959 1.00 98.44 262 THR A N 1
ATOM 2188 C CA . THR A 1 262 ? -6.879 11.705 2.738 1.00 98.44 262 THR A CA 1
ATOM 2189 C C . THR A 1 262 ? -7.605 10.445 3.216 1.00 98.44 262 THR A C 1
ATOM 2191 O O . THR A 1 262 ? -7.039 9.356 3.148 1.00 98.44 262 THR A O 1
ATOM 2194 N N . TYR A 1 263 ? -8.814 10.596 3.749 1.00 98.69 263 TYR A N 1
ATOM 2195 C CA . TYR A 1 263 ? -9.710 9.513 4.136 1.00 98.69 263 TYR A CA 1
ATOM 2196 C C . TYR A 1 263 ? -10.727 9.230 3.028 1.00 98.69 263 TYR A C 1
ATOM 2198 O O . TYR A 1 263 ? -10.914 10.086 2.157 1.00 98.69 263 TYR A O 1
ATOM 2206 N N . PRO A 1 264 ? -11.372 8.052 3.068 1.00 98.75 264 PRO A N 1
ATOM 2207 C CA . PRO A 1 264 ? -12.422 7.720 2.124 1.00 98.75 264 PRO A CA 1
ATOM 2208 C C . PRO A 1 264 ? -13.652 8.608 2.314 1.00 98.75 264 PRO A C 1
ATOM 2210 O O . PRO A 1 264 ? -13.846 9.205 3.379 1.00 98.75 264 PRO A O 1
ATOM 2213 N N . SER A 1 265 ? -14.482 8.684 1.277 1.00 98.50 265 SER A N 1
ATOM 2214 C CA . SER A 1 265 ? -15.713 9.488 1.274 1.00 98.50 265 SER A CA 1
ATOM 2215 C C . SER A 1 265 ? -16.718 9.033 2.343 1.00 98.50 265 SER A C 1
ATOM 2217 O O . SER A 1 265 ? -17.350 9.855 3.009 1.00 98.50 265 SER A O 1
ATOM 2219 N N . LEU A 1 266 ? -16.823 7.719 2.556 1.00 98.62 266 LEU A N 1
ATOM 2220 C CA . LEU A 1 266 ? -17.673 7.101 3.571 1.00 98.62 266 LEU A CA 1
ATOM 2221 C C . LEU A 1 266 ? -16.840 6.660 4.781 1.00 98.62 266 LEU A C 1
ATOM 2223 O O . LEU A 1 266 ? -15.892 5.887 4.642 1.00 98.62 266 LEU A O 1
ATOM 2227 N N . LEU A 1 267 ? -17.215 7.123 5.976 1.00 98.81 267 LEU A N 1
ATOM 2228 C CA . LEU A 1 267 ? -16.560 6.758 7.236 1.00 98.81 267 LEU A CA 1
ATOM 2229 C C . LEU A 1 267 ? -17.528 6.025 8.155 1.00 98.81 267 LEU A C 1
ATOM 2231 O O . LEU A 1 267 ? -18.716 6.327 8.175 1.00 98.81 267 LEU A O 1
ATOM 2235 N N . PHE A 1 268 ? -17.005 5.104 8.960 1.00 98.75 268 PHE A N 1
ATOM 2236 C CA . PHE A 1 268 ? -17.784 4.337 9.929 1.00 98.75 268 PHE A CA 1
ATOM 2237 C C . PHE A 1 268 ? -17.314 4.675 11.343 1.00 98.75 268 PHE A C 1
ATOM 2239 O O . PHE A 1 268 ? -16.136 4.502 11.674 1.00 98.75 268 PHE A O 1
ATOM 2246 N N . VAL A 1 269 ? -18.240 5.179 12.156 1.00 98.88 269 VAL A N 1
ATOM 2247 C CA . VAL A 1 269 ? -17.995 5.712 13.506 1.00 98.88 269 VAL A CA 1
ATOM 2248 C C . VAL A 1 269 ? -18.894 5.001 14.531 1.00 98.88 269 VAL A C 1
ATOM 2250 O O . VAL A 1 269 ? -19.888 4.387 14.123 1.00 98.88 269 VAL A O 1
ATOM 2253 N N . PRO A 1 270 ? -18.575 5.039 15.840 1.00 98.56 270 PRO A N 1
ATOM 2254 C CA . PRO A 1 270 ? -19.397 4.395 16.865 1.00 98.56 270 PRO A CA 1
ATOM 2255 C C . PRO A 1 270 ? -20.842 4.900 16.833 1.00 98.56 270 PRO A C 1
ATOM 2257 O O . PRO A 1 270 ? -21.087 6.094 16.644 1.00 98.56 270 PRO A O 1
ATOM 2260 N N . SER A 1 271 ? -21.811 4.013 17.062 1.00 98.25 271 SER A N 1
ATOM 2261 C CA . SER A 1 271 ? -23.235 4.375 17.079 1.00 98.25 271 SER A CA 1
ATOM 2262 C C . SER A 1 271 ? -23.566 5.457 18.112 1.00 98.25 271 SER A C 1
ATOM 2264 O O . SER A 1 271 ? -24.472 6.258 17.886 1.00 98.25 271 SER A O 1
ATOM 2266 N N . GLU A 1 272 ? -22.811 5.521 19.213 1.00 98.12 272 GLU A N 1
ATOM 2267 C CA . GLU A 1 272 ? -22.973 6.524 20.275 1.00 98.12 272 GLU A CA 1
ATOM 2268 C C . GLU A 1 272 ? -22.784 7.966 19.796 1.00 98.12 272 GLU A C 1
ATOM 2270 O O . GLU A 1 272 ? -23.413 8.873 20.337 1.00 98.12 272 GLU A O 1
ATOM 2275 N N . VAL A 1 273 ? -22.005 8.192 18.733 1.00 98.44 273 VAL A N 1
ATOM 2276 C CA . VAL A 1 273 ? -21.824 9.525 18.134 1.00 98.44 273 VAL A CA 1
ATOM 2277 C C . VAL A 1 273 ? -23.171 10.140 17.747 1.00 98.44 273 VAL A C 1
ATOM 2279 O O . VAL A 1 273 ? -23.391 11.336 17.932 1.00 98.44 273 VAL A O 1
ATOM 2282 N N . PHE A 1 274 ? -24.109 9.315 17.277 1.00 98.00 274 PHE A N 1
ATOM 2283 C CA . PHE A 1 274 ? -25.443 9.744 16.854 1.00 98.00 274 PHE A CA 1
ATOM 2284 C C . PHE A 1 274 ? -26.383 10.075 18.020 1.00 98.00 274 PHE A C 1
ATOM 2286 O O . PHE A 1 274 ? -27.475 10.584 17.786 1.00 98.00 274 PHE A O 1
ATOM 2293 N N . LYS A 1 275 ? -25.971 9.813 19.267 1.00 97.19 275 LYS A N 1
ATOM 2294 C CA . LYS A 1 275 ? -26.687 10.251 20.475 1.00 97.19 275 LYS A CA 1
ATOM 2295 C C . LYS A 1 275 ? -26.239 11.633 20.954 1.00 97.19 275 LYS A C 1
ATOM 2297 O O . LYS A 1 275 ? -26.873 12.211 21.835 1.00 97.19 275 LYS A O 1
ATOM 2302 N N . THR A 1 276 ? -25.152 12.174 20.399 1.00 96.88 276 THR A N 1
ATOM 2303 C CA . THR A 1 276 ? -24.728 13.551 20.681 1.00 96.88 276 THR A CA 1
ATOM 2304 C C . THR A 1 276 ? -25.709 14.556 20.066 1.00 96.88 276 THR A C 1
ATOM 2306 O O . THR A 1 276 ? -26.410 14.251 19.104 1.00 96.88 276 THR A O 1
ATOM 2309 N N . LYS A 1 277 ? -25.760 15.783 20.608 1.00 95.38 277 LYS A N 1
ATOM 2310 C CA . LYS A 1 277 ? -26.670 16.837 20.111 1.00 95.38 277 LYS A CA 1
ATOM 2311 C C . LYS A 1 277 ? -26.426 17.200 18.642 1.00 95.38 277 LYS A C 1
ATOM 2313 O O . LYS A 1 277 ? -27.374 17.518 17.937 1.00 95.38 277 LYS A O 1
ATOM 2318 N N . SER A 1 278 ? -25.163 17.190 18.218 1.00 96.69 278 SER A N 1
ATOM 2319 C CA . SER A 1 278 ? -24.746 17.460 16.842 1.00 96.69 278 SER A CA 1
ATOM 2320 C C . SER A 1 278 ? -23.579 16.532 16.475 1.00 96.69 278 SER A C 1
ATOM 2322 O O . SER A 1 278 ? -22.430 16.833 16.818 1.00 96.69 278 SER A O 1
ATOM 2324 N N . PRO A 1 279 ? -23.861 15.386 15.823 1.00 97.75 279 PRO A N 1
ATOM 2325 C CA . PRO A 1 279 ? -22.849 14.393 15.460 1.00 97.75 279 PRO A CA 1
ATOM 2326 C C . PRO A 1 279 ? -21.696 14.968 14.632 1.00 97.75 279 PRO A C 1
ATOM 2328 O O . PRO A 1 279 ? -20.531 14.726 14.946 1.00 97.75 279 PRO A O 1
ATOM 2331 N N . ASP A 1 280 ? -21.999 15.776 13.614 1.00 97.88 280 ASP A N 1
ATOM 2332 C CA . ASP A 1 280 ? -20.976 16.302 12.706 1.00 97.88 280 ASP A CA 1
ATOM 2333 C C . ASP A 1 280 ? -20.100 17.378 13.368 1.00 97.88 280 ASP A C 1
ATOM 2335 O O . ASP A 1 280 ? -18.882 17.406 13.154 1.00 97.88 280 ASP A O 1
ATOM 2339 N N . ASP A 1 281 ? -20.671 18.219 14.237 1.00 98.38 281 ASP A N 1
ATOM 2340 C CA . ASP A 1 281 ? -19.899 19.199 15.015 1.00 98.38 281 ASP A CA 1
ATOM 2341 C C . ASP A 1 281 ? -19.001 18.516 16.054 1.00 98.38 281 ASP A C 1
ATOM 2343 O O . ASP A 1 281 ? -17.859 18.938 16.293 1.00 98.38 281 ASP A O 1
ATOM 2347 N N . PHE A 1 282 ? -19.493 17.431 16.657 1.00 98.69 282 PHE A N 1
ATOM 2348 C CA . PHE A 1 282 ? -18.713 16.612 17.574 1.00 98.69 282 PHE A CA 1
ATOM 2349 C C . PHE A 1 282 ? -17.525 15.964 16.852 1.00 98.69 282 PHE A C 1
ATOM 2351 O O . PHE A 1 282 ? -16.379 16.177 17.257 1.00 98.69 282 PHE A O 1
ATOM 2358 N N . LEU A 1 283 ? -17.756 15.284 15.722 1.00 98.75 283 LEU A N 1
ATOM 2359 C CA . LEU A 1 283 ? -16.688 14.712 14.892 1.00 98.75 283 LEU A CA 1
ATOM 2360 C C . LEU A 1 283 ? -15.700 15.784 14.405 1.00 98.75 283 LEU A C 1
ATOM 2362 O O . LEU A 1 283 ? -14.485 15.569 14.410 1.00 98.75 283 LEU A O 1
ATOM 2366 N N . SER A 1 284 ? -16.194 16.970 14.045 1.00 98.50 284 SER A N 1
ATOM 2367 C CA . SER A 1 284 ? -15.357 18.122 13.688 1.00 98.50 284 SER A CA 1
ATOM 2368 C C . SER A 1 284 ? -14.459 18.565 14.840 1.00 98.50 284 SER A C 1
ATOM 2370 O O . SER A 1 284 ? -13.306 18.936 14.605 1.00 98.50 284 SER A O 1
ATOM 2372 N N . SER A 1 285 ? -14.933 18.475 16.081 1.00 98.56 285 SER A N 1
ATOM 2373 C CA . SER A 1 285 ? -14.139 18.767 17.279 1.00 98.56 285 SER A CA 1
ATOM 2374 C C . SER A 1 285 ? -13.053 17.713 17.521 1.00 98.56 285 SER A C 1
ATOM 2376 O O . SER A 1 285 ? -11.893 18.088 17.705 1.00 98.56 285 SER A O 1
ATOM 2378 N N . VAL A 1 286 ? -13.375 16.421 17.373 1.00 98.62 286 VAL A N 1
ATOM 2379 C CA . VAL A 1 286 ? -12.391 15.316 17.411 1.00 98.62 286 VAL A CA 1
ATOM 2380 C C . VAL A 1 286 ? -11.301 15.522 16.353 1.00 98.62 286 VAL A C 1
ATOM 2382 O O . VAL A 1 286 ? -10.104 15.426 16.634 1.00 98.62 286 VAL A O 1
ATOM 2385 N N . SER A 1 287 ? -11.701 15.883 15.129 1.00 98.44 287 SER A N 1
ATOM 2386 C CA . SER A 1 287 ? -10.793 16.037 13.987 1.00 98.44 287 SER A CA 1
ATOM 2387 C C . SER A 1 287 ? -9.690 17.072 14.210 1.00 98.44 287 SER A C 1
ATOM 2389 O O . SER A 1 287 ? -8.571 16.887 13.730 1.00 98.44 287 SER A O 1
ATOM 2391 N N . LYS A 1 288 ? -9.964 18.129 14.990 1.00 98.31 288 LYS A N 1
ATOM 2392 C CA . LYS A 1 288 ? -8.988 19.182 15.321 1.00 98.31 288 LYS A CA 1
ATOM 2393 C C . LYS A 1 288 ? -7.817 18.651 16.145 1.00 98.31 288 LYS A C 1
ATOM 2395 O O . LYS A 1 288 ? -6.758 19.276 16.150 1.00 98.31 288 LYS A O 1
ATOM 2400 N N . PHE A 1 289 ? -7.995 17.520 16.827 1.00 98.50 289 PHE A N 1
ATOM 2401 C CA . PHE A 1 289 ? -6.968 16.907 17.660 1.00 98.50 289 PHE A CA 1
ATOM 2402 C C . PHE A 1 289 ? -6.228 15.752 16.979 1.00 98.50 289 PHE A C 1
ATOM 2404 O O . PHE A 1 289 ? -5.239 15.268 17.518 1.00 98.50 289 PHE A O 1
ATOM 2411 N N . ARG A 1 290 ? -6.639 15.326 15.782 1.00 98.62 290 ARG A N 1
ATOM 2412 C CA . ARG A 1 290 ? -6.004 14.223 15.046 1.00 98.62 290 ARG A CA 1
ATOM 2413 C C . ARG A 1 290 ? -5.223 14.762 13.853 1.00 98.62 290 ARG A C 1
ATOM 2415 O O . ARG A 1 290 ? -5.713 15.604 13.097 1.00 98.62 290 ARG A O 1
ATOM 2422 N N . SER A 1 291 ? -3.986 14.298 13.668 1.00 98.62 291 SER A N 1
ATOM 2423 C CA . SER A 1 291 ? -3.140 14.757 12.559 1.00 98.62 291 SER A CA 1
ATOM 2424 C C . SER A 1 291 ? -3.842 14.569 11.209 1.00 98.62 291 SER A C 1
ATOM 2426 O O . SER A 1 291 ? -4.421 13.526 10.911 1.00 98.62 291 SER A O 1
ATOM 2428 N N . LYS A 1 292 ? -3.828 15.609 10.369 1.00 98.31 292 LYS A N 1
ATOM 2429 C CA . LYS A 1 292 ? -4.522 15.605 9.064 1.00 98.31 292 LYS A CA 1
ATOM 2430 C C . LYS A 1 292 ? -6.019 15.264 9.158 1.00 98.31 292 LYS A C 1
ATOM 2432 O O . LYS A 1 292 ? -6.588 14.816 8.166 1.00 98.31 292 LYS A O 1
ATOM 2437 N N . LYS A 1 293 ? -6.638 15.476 10.330 1.00 98.56 293 LYS A N 1
ATOM 2438 C CA . LYS A 1 293 ? -8.049 15.181 10.619 1.00 98.56 293 LYS A CA 1
ATOM 2439 C C . LYS A 1 293 ? -8.432 13.705 10.438 1.00 98.56 293 LYS A C 1
ATOM 2441 O O . LYS A 1 293 ? -9.600 13.371 10.279 1.00 98.56 293 LYS A O 1
ATOM 2446 N N . ARG A 1 294 ? -7.453 12.796 10.488 1.00 98.81 294 ARG A N 1
ATOM 2447 C CA . ARG A 1 294 ? -7.670 11.347 10.368 1.00 98.81 294 ARG A CA 1
ATOM 2448 C C . ARG A 1 294 ? -8.080 10.784 11.725 1.00 98.81 294 ARG A C 1
ATOM 2450 O O . ARG A 1 294 ? -7.235 10.274 12.471 1.00 98.81 294 ARG A O 1
ATOM 2457 N N . ILE A 1 295 ? -9.356 10.979 12.054 1.00 98.88 295 ILE A N 1
ATOM 2458 C CA . ILE A 1 295 ? -9.982 10.506 13.294 1.00 98.88 295 ILE A CA 1
ATOM 2459 C C . ILE A 1 295 ? -10.016 8.971 13.361 1.00 98.88 295 ILE A C 1
ATOM 2461 O O . ILE A 1 295 ? -9.908 8.323 12.317 1.00 98.88 295 ILE A O 1
ATOM 2465 N N . PRO A 1 296 ? -10.157 8.367 14.553 1.00 98.88 296 PRO A N 1
ATOM 2466 C CA . PRO A 1 296 ? -10.384 6.930 14.659 1.00 98.88 296 PRO A CA 1
ATOM 2467 C C . PRO A 1 296 ? -11.662 6.496 13.932 1.00 98.88 296 PRO A C 1
ATOM 2469 O O . PRO A 1 296 ? -12.740 7.017 14.198 1.00 98.88 296 PRO A O 1
ATOM 2472 N N . VAL A 1 297 ? -11.541 5.564 12.989 1.00 98.94 297 VAL A N 1
ATOM 2473 C CA . VAL A 1 297 ? -12.668 4.994 12.228 1.00 98.94 297 VAL A CA 1
ATOM 2474 C C . VAL A 1 297 ? -12.505 3.488 12.075 1.00 98.94 297 VAL A C 1
ATOM 2476 O O . VAL A 1 297 ? -11.389 2.968 12.168 1.00 98.94 297 VAL A O 1
ATOM 2479 N N . LEU A 1 298 ? -13.616 2.790 11.853 1.00 98.94 298 LEU A N 1
ATOM 2480 C CA . LEU A 1 298 ? -13.637 1.334 11.754 1.00 98.94 298 LEU A CA 1
ATOM 2481 C C . LEU A 1 298 ? -12.877 0.825 10.519 1.00 98.94 298 LEU A C 1
ATOM 2483 O O . LEU A 1 298 ? -13.164 1.232 9.393 1.00 98.94 298 LEU A O 1
ATOM 2487 N N . SER A 1 299 ? -11.978 -0.135 10.737 1.00 98.88 299 SER A N 1
ATOM 2488 C CA . SER A 1 299 ? -11.400 -0.984 9.687 1.00 98.88 299 SER A CA 1
ATOM 2489 C C . SER A 1 299 ? -12.082 -2.345 9.628 1.00 98.88 299 SER A C 1
ATOM 2491 O O . SER A 1 299 ? -12.409 -2.824 8.541 1.00 98.88 299 SER A O 1
ATOM 2493 N N . TRP A 1 300 ? -12.317 -2.971 10.783 1.00 98.88 300 TRP A N 1
ATOM 2494 C CA . TRP A 1 300 ? -12.919 -4.300 10.859 1.00 98.88 300 TRP A CA 1
ATOM 2495 C C . TRP A 1 300 ? -13.702 -4.513 12.154 1.00 98.88 300 TRP A C 1
ATOM 2497 O O . TRP A 1 300 ? -13.338 -3.947 13.181 1.00 98.88 300 TRP A O 1
ATOM 2507 N N . ILE A 1 301 ? -14.746 -5.342 12.122 1.00 98.50 301 ILE A N 1
ATOM 2508 C CA . ILE A 1 301 ? -15.527 -5.727 13.304 1.00 98.50 301 ILE A CA 1
ATOM 2509 C C . ILE A 1 301 ? -15.818 -7.230 13.324 1.00 98.50 301 ILE A C 1
ATOM 2511 O O . ILE A 1 301 ? -16.240 -7.803 12.320 1.00 98.50 301 ILE A O 1
ATOM 2515 N N . ASP A 1 302 ? -15.682 -7.850 14.498 1.00 97.81 302 ASP A N 1
ATOM 2516 C CA . ASP A 1 302 ? -16.298 -9.148 14.766 1.00 97.81 302 ASP A CA 1
ATOM 2517 C C . ASP A 1 302 ? -17.751 -8.924 15.179 1.00 97.81 302 ASP A C 1
ATOM 2519 O O . ASP A 1 302 ? -18.041 -8.569 16.323 1.00 97.81 302 ASP A O 1
ATOM 2523 N N . TYR A 1 303 ? -18.686 -9.153 14.256 1.00 96.50 303 TYR A N 1
ATOM 2524 C CA . TYR A 1 303 ? -20.113 -8.940 14.512 1.00 96.50 303 TYR A CA 1
ATOM 2525 C C . TYR A 1 303 ? -20.647 -9.709 15.731 1.00 96.50 303 TYR A C 1
ATOM 2527 O O . TYR A 1 303 ? -21.658 -9.296 16.297 1.00 96.50 303 TYR A O 1
ATOM 2535 N N . ARG A 1 304 ? -19.990 -10.806 16.142 1.00 96.00 304 ARG A N 1
ATOM 2536 C CA . ARG A 1 304 ? -20.419 -11.651 17.270 1.00 96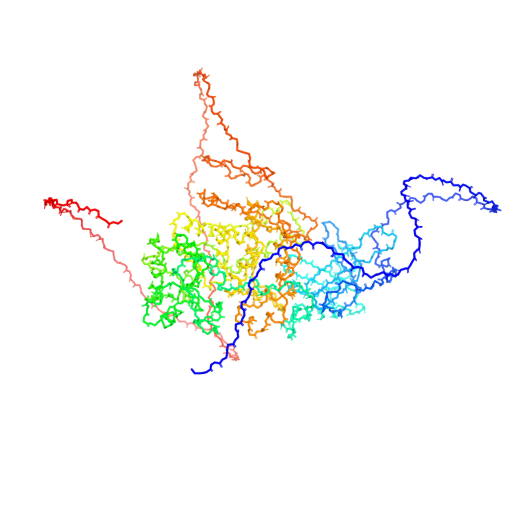.00 304 ARG A CA 1
ATOM 2537 C C . ARG A 1 304 ? -20.051 -11.067 18.626 1.00 96.00 304 ARG A C 1
ATOM 2539 O O . ARG A 1 304 ? -20.795 -11.246 19.583 1.00 96.00 304 ARG A O 1
ATOM 2546 N N . THR A 1 305 ? -18.891 -10.425 18.720 1.00 96.56 305 THR A N 1
ATOM 2547 C CA . THR A 1 305 ? -18.344 -9.922 19.991 1.00 96.56 305 THR A CA 1
ATOM 2548 C C . THR A 1 305 ? -18.361 -8.401 20.086 1.00 96.56 305 THR A C 1
ATOM 2550 O O . THR A 1 305 ? -18.153 -7.871 21.172 1.00 96.56 305 THR A O 1
ATOM 2553 N N . SER A 1 306 ? -18.614 -7.711 18.969 1.00 97.69 306 SER A N 1
ATOM 2554 C CA . SER A 1 306 ? -18.442 -6.265 18.788 1.00 97.69 306 SER A CA 1
ATOM 2555 C C . SER A 1 306 ? -16.998 -5.776 18.953 1.00 97.69 306 SER A C 1
ATOM 2557 O O . SER A 1 306 ? -16.764 -4.568 18.974 1.00 97.69 306 SER A O 1
ATOM 2559 N N . ALA A 1 307 ? -16.015 -6.682 19.038 1.00 98.19 307 ALA A N 1
ATOM 2560 C CA . ALA A 1 307 ? -14.608 -6.310 19.041 1.00 98.19 307 ALA A CA 1
ATOM 2561 C C . ALA A 1 307 ? -14.238 -5.666 17.703 1.00 98.19 307 ALA A C 1
ATOM 2563 O O . ALA A 1 307 ? -14.451 -6.246 16.634 1.00 98.19 307 ALA A O 1
ATOM 2564 N N . ALA A 1 308 ? -13.701 -4.450 17.774 1.00 98.56 308 ALA A N 1
ATOM 2565 C CA . ALA A 1 308 ? -13.431 -3.624 16.608 1.00 98.56 308 ALA A CA 1
ATOM 2566 C C . ALA A 1 308 ? -11.933 -3.365 16.437 1.00 98.56 308 ALA A C 1
ATOM 2568 O O . ALA A 1 308 ? -11.221 -3.053 17.392 1.00 98.56 308 ALA A O 1
ATOM 2569 N N . LEU A 1 309 ? -11.477 -3.427 15.190 1.00 98.94 309 LEU A N 1
ATOM 2570 C CA . LEU A 1 309 ? -10.204 -2.889 14.745 1.00 98.94 309 LEU A CA 1
ATOM 2571 C C . LEU A 1 309 ? -10.446 -1.491 14.178 1.00 98.94 309 LEU A C 1
ATOM 2573 O O . LEU A 1 309 ? -11.154 -1.320 13.182 1.00 98.94 309 LEU A O 1
ATOM 2577 N N . VAL A 1 310 ? -9.840 -0.495 14.807 1.00 98.94 310 VAL A N 1
ATOM 2578 C CA . VAL A 1 310 ? -10.015 0.925 14.507 1.00 98.94 310 VAL A CA 1
ATOM 2579 C C . VAL A 1 310 ? -8.678 1.500 14.055 1.00 98.94 310 VAL A C 1
ATOM 2581 O O . VAL A 1 310 ? -7.624 1.097 14.551 1.00 98.94 310 VAL A O 1
ATOM 2584 N N . ARG A 1 311 ? -8.694 2.464 13.133 1.00 98.94 311 ARG A N 1
ATOM 2585 C CA . ARG A 1 311 ? -7.480 3.132 12.649 1.00 98.94 311 ARG A CA 1
ATOM 2586 C C . ARG A 1 311 ? -7.556 4.645 12.714 1.00 98.94 311 ARG A C 1
ATOM 2588 O O . ARG A 1 311 ? -8.614 5.222 12.482 1.00 98.94 311 ARG A O 1
ATOM 2595 N N . SER A 1 312 ? -6.422 5.288 12.977 1.00 98.94 312 SER A N 1
ATOM 2596 C CA . SER A 1 312 ? -6.309 6.750 12.993 1.00 98.94 312 SER A CA 1
ATOM 2597 C C . SER A 1 312 ? -4.894 7.246 12.670 1.00 98.94 312 SER A C 1
ATOM 2599 O O . SER A 1 312 ? -3.970 6.483 12.365 1.00 98.94 312 SER A O 1
ATOM 2601 N N . SER A 1 313 ? -4.725 8.566 12.722 1.00 98.88 313 SER A N 1
ATOM 2602 C CA . SER A 1 313 ? -3.424 9.223 12.889 1.00 98.88 313 SER A CA 1
ATOM 2603 C C . SER A 1 313 ? -3.130 9.538 14.363 1.00 98.88 313 SER A C 1
ATOM 2605 O O . SER A 1 313 ? -4.007 9.435 15.225 1.00 98.88 313 SER A O 1
ATOM 2607 N N . GLN A 1 314 ? -1.901 9.977 14.652 1.00 98.75 314 GLN A N 1
ATOM 2608 C CA . GLN A 1 314 ? -1.535 10.404 16.002 1.00 98.75 314 GLN A CA 1
ATOM 2609 C C . GLN A 1 314 ? -2.405 11.564 16.524 1.00 98.75 314 GLN A C 1
ATOM 2611 O O . GLN A 1 314 ? -2.804 12.438 15.738 1.00 98.75 314 GLN A O 1
ATOM 2616 N N . PRO A 1 315 ? -2.612 11.645 17.849 1.00 98.56 315 PRO A N 1
ATOM 2617 C CA . PRO A 1 315 ? -3.164 12.834 18.483 1.00 98.56 315 PRO A CA 1
ATOM 2618 C C . PRO A 1 315 ? -2.166 14.010 18.474 1.00 98.56 315 PRO A C 1
ATOM 2620 O O . PRO A 1 315 ? -0.946 13.826 18.486 1.00 98.56 315 PRO A O 1
ATOM 2623 N N . LEU A 1 316 ? -2.678 15.242 18.489 1.00 98.12 316 LEU A N 1
ATOM 2624 C CA . LEU A 1 316 ? -1.924 16.504 18.450 1.00 98.12 316 LEU A CA 1
ATOM 2625 C C . LEU A 1 316 ? -1.639 17.050 19.860 1.00 98.12 316 LEU A C 1
ATOM 2627 O O . LEU A 1 316 ? -1.855 18.230 20.162 1.00 98.12 316 LEU A O 1
ATOM 2631 N N . VAL A 1 317 ? -1.136 16.170 20.725 1.00 97.12 317 VAL A N 1
ATOM 2632 C CA . VAL A 1 317 ? -0.814 16.437 22.138 1.00 97.12 317 VAL A CA 1
ATOM 2633 C C . VAL A 1 317 ? 0.198 17.584 22.273 1.00 97.12 317 VAL A C 1
ATOM 2635 O O . VAL A 1 317 ? -0.004 18.538 23.026 1.00 97.12 317 VAL A O 1
ATOM 2638 N N . GLY A 1 318 ? 1.271 17.536 21.488 1.00 95.31 318 GLY A N 1
ATOM 2639 C CA . GLY A 1 318 ? 2.366 18.496 21.495 1.00 95.31 318 GLY A CA 1
ATOM 2640 C C . GLY A 1 318 ? 3.221 18.474 22.765 1.00 95.31 318 GLY A C 1
ATOM 2641 O O . GLY A 1 318 ? 2.976 17.725 23.716 1.00 95.31 318 GLY A O 1
ATOM 2642 N N . ALA A 1 319 ? 4.236 19.341 22.794 1.00 93.00 319 ALA A N 1
ATOM 2643 C CA . ALA A 1 319 ? 5.139 19.484 23.938 1.00 93.00 319 ALA A CA 1
ATOM 2644 C C . ALA A 1 319 ? 4.397 19.926 25.214 1.00 93.00 319 ALA A C 1
ATOM 2646 O O . ALA A 1 319 ? 4.743 19.502 26.313 1.00 93.00 319 ALA A O 1
ATOM 2647 N N . LEU A 1 320 ? 3.323 20.705 25.052 1.00 93.38 320 LEU A N 1
ATOM 2648 C CA . LEU A 1 320 ? 2.477 21.203 26.141 1.00 93.38 320 LEU A CA 1
ATOM 2649 C C . LEU A 1 320 ? 1.499 20.160 26.700 1.00 93.38 320 LEU A C 1
ATOM 2651 O O . LEU A 1 320 ? 0.715 20.485 27.582 1.00 93.38 320 LEU A O 1
ATOM 2655 N N . SER A 1 321 ? 1.535 18.914 26.217 1.00 92.50 321 SER A N 1
ATOM 2656 C CA . SER A 1 321 ? 0.684 17.831 26.736 1.00 92.50 321 SER A CA 1
ATOM 2657 C C . SER A 1 321 ? -0.812 18.153 26.670 1.00 92.50 321 SER A C 1
ATOM 2659 O O . SER A 1 321 ? -1.560 17.846 27.596 1.00 92.50 321 SER A O 1
ATOM 2661 N N . ARG A 1 322 ? -1.239 18.806 25.580 1.00 93.38 322 ARG A N 1
ATOM 2662 C CA . ARG A 1 322 ? -2.636 19.193 25.376 1.00 93.38 322 ARG A CA 1
ATOM 2663 C C . ARG A 1 322 ? -3.526 17.958 25.390 1.00 93.38 322 ARG A C 1
ATOM 2665 O O . ARG A 1 322 ? -3.143 16.903 24.887 1.00 93.38 322 ARG A O 1
ATOM 2672 N N . LYS A 1 323 ? -4.724 18.142 25.926 1.00 93.81 323 LYS A N 1
ATOM 2673 C CA . LYS A 1 323 ? -5.803 17.161 25.947 1.00 93.81 323 LYS A CA 1
ATOM 2674 C C . LYS A 1 323 ? -6.956 17.629 25.069 1.00 93.81 323 LYS A C 1
ATOM 2676 O O . LYS A 1 323 ? -7.029 18.805 24.712 1.00 93.81 323 LYS A O 1
ATOM 2681 N N . SER A 1 324 ? -7.843 16.706 24.729 1.00 96.88 324 SER A N 1
ATOM 2682 C CA . SER A 1 324 ? -9.036 16.977 23.934 1.00 96.88 324 SER A CA 1
ATOM 2683 C C . SER A 1 324 ? -10.179 16.182 24.530 1.00 96.88 324 SER A C 1
ATOM 2685 O O . SER A 1 324 ? -10.240 14.975 24.326 1.00 96.88 324 SER A O 1
ATOM 2687 N N . ALA A 1 325 ? -11.080 16.868 25.238 1.00 97.31 325 ALA A N 1
ATOM 2688 C CA . ALA A 1 325 ? -12.261 16.238 25.824 1.00 97.31 325 ALA A CA 1
ATOM 2689 C C . ALA A 1 325 ? -13.065 15.482 24.757 1.00 97.31 325 ALA A C 1
ATOM 2691 O O . ALA A 1 325 ? -13.401 14.328 24.952 1.00 97.31 325 ALA A O 1
ATOM 2692 N N . SER A 1 326 ? -13.243 16.072 23.568 1.00 98.06 326 SER A N 1
ATOM 2693 C CA . SER A 1 326 ? -13.932 15.392 22.469 1.00 98.06 326 SER A CA 1
ATOM 2694 C C . SER A 1 326 ? -13.211 14.136 21.968 1.00 98.06 326 SER A C 1
ATOM 2696 O O . SER A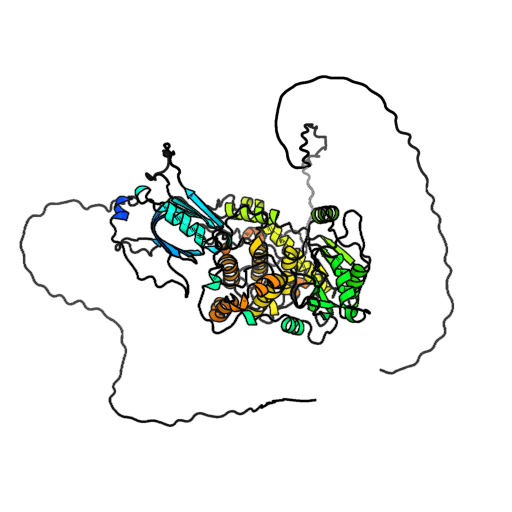 1 326 ? -13.886 13.186 21.600 1.00 98.06 326 SER A O 1
ATOM 2698 N N . ASP A 1 327 ? -11.869 14.110 21.921 1.00 98.38 327 ASP A N 1
ATOM 2699 C CA . ASP A 1 327 ? -11.141 12.892 21.504 1.00 98.38 327 ASP A CA 1
ATOM 2700 C C . ASP A 1 327 ? -11.201 11.823 22.602 1.00 98.38 327 ASP A C 1
ATOM 2702 O O . ASP A 1 327 ? -11.417 10.661 22.287 1.00 98.38 327 ASP A O 1
ATOM 2706 N N . GLU A 1 328 ? -11.087 12.220 23.874 1.00 98.00 328 GLU A N 1
ATOM 2707 C CA . GLU A 1 328 ? -11.257 11.335 25.037 1.00 98.00 328 GLU A CA 1
ATOM 2708 C C . GLU A 1 328 ? -12.655 10.700 25.047 1.00 98.00 328 GLU A C 1
ATOM 2710 O O . GLU A 1 328 ? -12.762 9.474 25.000 1.00 98.00 328 GLU A O 1
ATOM 2715 N N . ASP A 1 329 ? -13.709 11.518 24.962 1.00 97.88 329 ASP A N 1
ATOM 2716 C CA . ASP A 1 329 ? -15.101 11.063 24.879 1.00 97.88 329 ASP A CA 1
ATOM 2717 C C . ASP A 1 329 ? -15.319 10.139 23.671 1.00 97.88 329 ASP A C 1
ATOM 2719 O O . ASP A 1 329 ? -16.024 9.136 23.757 1.00 97.88 329 ASP A O 1
ATOM 2723 N N . TYR A 1 330 ? -14.703 10.449 22.525 1.00 98.69 330 TYR A N 1
ATOM 2724 C CA . TYR A 1 330 ? -14.822 9.631 21.319 1.00 98.69 330 TYR A CA 1
ATOM 2725 C C . TYR A 1 330 ? -14.163 8.255 21.473 1.00 98.69 330 TYR A C 1
ATOM 2727 O O . TYR A 1 330 ? -14.706 7.258 20.996 1.00 98.69 330 TYR A O 1
ATOM 2735 N N . LEU A 1 331 ? -13.014 8.167 22.147 1.00 98.38 331 LEU A N 1
ATOM 2736 C CA . LEU A 1 331 ? -12.385 6.878 22.442 1.00 98.38 331 LEU A CA 1
ATOM 2737 C C . LEU A 1 331 ? -13.183 6.081 23.482 1.00 98.38 331 LEU A C 1
ATOM 2739 O O . LEU A 1 331 ? -13.309 4.866 23.333 1.00 98.38 331 LEU A O 1
ATOM 2743 N N . ASP A 1 332 ? -13.797 6.745 24.461 1.00 97.50 332 ASP A N 1
ATOM 2744 C CA . ASP A 1 332 ? -14.720 6.100 25.401 1.00 97.50 332 ASP A CA 1
ATOM 2745 C C . ASP A 1 332 ? -15.976 5.567 24.692 1.00 97.50 332 ASP A C 1
ATOM 2747 O O . ASP A 1 332 ? -16.437 4.466 24.998 1.00 97.50 332 ASP A O 1
ATOM 2751 N N . MET A 1 333 ? -16.484 6.274 23.675 1.00 98.06 333 MET A N 1
ATOM 2752 C CA . MET A 1 333 ? -17.557 5.768 22.809 1.00 98.06 333 MET A CA 1
ATOM 2753 C C . MET A 1 333 ? -17.145 4.509 22.033 1.00 98.06 333 MET A C 1
ATOM 2755 O O . MET A 1 333 ? -17.976 3.637 21.804 1.00 98.06 333 MET A O 1
ATOM 2759 N N . ILE A 1 334 ? -15.877 4.375 21.626 1.00 98.31 334 ILE A N 1
ATOM 2760 C CA . ILE A 1 334 ? -15.380 3.148 20.973 1.00 98.31 334 ILE A CA 1
ATOM 2761 C C . ILE A 1 334 ? -15.373 1.971 21.954 1.00 98.31 334 ILE A C 1
ATOM 2763 O O . ILE A 1 334 ? -15.701 0.848 21.567 1.00 98.31 334 ILE A O 1
ATOM 2767 N N . VAL A 1 335 ? -14.996 2.214 23.212 1.00 97.19 335 VAL A N 1
ATOM 2768 C CA . VAL A 1 335 ? -15.034 1.189 24.264 1.00 97.19 335 VAL A CA 1
ATOM 2769 C C . VAL A 1 335 ? -16.480 0.791 24.556 1.00 97.19 335 VAL A C 1
ATOM 2771 O O . VAL A 1 335 ? -16.788 -0.397 24.584 1.00 97.19 335 VAL A O 1
ATOM 2774 N N . SER A 1 336 ? -17.384 1.762 24.706 1.00 96.69 336 SER A N 1
ATOM 2775 C CA . SER A 1 336 ? -18.763 1.509 25.142 1.00 96.69 336 SER A CA 1
ATOM 2776 C C . SER A 1 336 ? -19.608 0.727 24.134 1.00 96.69 336 SER A C 1
ATOM 2778 O O . SER A 1 336 ? -20.504 -0.013 24.539 1.00 96.69 336 SER A O 1
ATOM 2780 N N . VAL A 1 337 ? -19.313 0.830 22.832 1.00 97.06 337 VAL A N 1
ATOM 2781 C CA . VAL A 1 337 ? -20.021 0.052 21.799 1.00 97.06 337 VAL A CA 1
ATOM 2782 C C . VAL A 1 337 ? -19.594 -1.421 21.735 1.00 97.06 337 VAL A C 1
ATOM 2784 O O . VAL A 1 337 ? -20.236 -2.217 21.044 1.00 97.06 337 VAL A O 1
ATOM 2787 N N . ASN A 1 338 ? -18.547 -1.812 22.469 1.00 97.25 338 ASN A N 1
ATOM 2788 C CA . ASN A 1 338 ? -18.170 -3.204 22.676 1.00 97.25 338 ASN A CA 1
ATOM 2789 C C . ASN A 1 338 ? -18.430 -3.610 24.142 1.00 97.25 338 ASN A C 1
ATOM 2791 O O . ASN A 1 338 ? -17.604 -3.321 25.007 1.00 97.25 338 ASN A O 1
ATOM 2795 N N . PRO A 1 339 ? -19.503 -4.368 24.440 1.00 94.56 339 PRO A N 1
ATOM 2796 C CA . PRO A 1 339 ? -19.844 -4.744 25.814 1.00 94.56 339 PRO A CA 1
ATOM 2797 C C . PRO A 1 339 ? -18.808 -5.663 26.485 1.00 94.56 339 PRO A C 1
ATOM 2799 O O . PRO A 1 339 ? -18.840 -5.835 27.701 1.00 94.56 339 PRO A O 1
ATOM 2802 N N . ASN A 1 340 ? -17.894 -6.268 25.716 1.00 93.31 340 ASN A N 1
ATOM 2803 C CA . ASN A 1 340 ? -16.808 -7.098 26.240 1.00 93.31 340 ASN A CA 1
ATOM 2804 C C . ASN A 1 340 ? -15.526 -6.294 26.524 1.00 93.31 340 ASN A C 1
ATOM 2806 O O . ASN A 1 340 ? -14.615 -6.807 27.180 1.00 93.31 340 ASN A O 1
ATOM 2810 N N . SER A 1 341 ? -15.425 -5.056 26.028 1.00 90.56 341 SER A N 1
ATOM 2811 C CA . SER A 1 341 ? -14.227 -4.230 26.166 1.00 90.56 341 SER A CA 1
ATOM 2812 C C . SER A 1 341 ? -14.160 -3.598 27.553 1.00 90.56 341 SER A C 1
ATOM 2814 O O . SER A 1 341 ? -15.099 -2.955 28.011 1.00 90.56 341 SER A O 1
ATOM 2816 N N . LYS A 1 342 ? -13.022 -3.772 28.231 1.00 84.31 342 LYS A N 1
ATOM 2817 C CA . LYS A 1 342 ? -12.731 -3.102 29.514 1.00 84.31 342 LYS A CA 1
ATOM 2818 C C . LYS A 1 342 ? -11.894 -1.835 29.338 1.00 84.31 342 LYS A C 1
ATOM 2820 O O . LYS A 1 342 ? -11.860 -0.994 30.227 1.00 84.31 342 LYS A O 1
ATOM 2825 N N . TYR A 1 343 ? -11.163 -1.754 28.234 1.00 95.06 343 TYR A N 1
ATOM 2826 C CA . TYR A 1 343 ? -10.258 -0.670 27.871 1.00 95.06 343 TYR A CA 1
ATOM 2827 C C . TYR A 1 343 ? -9.992 -0.748 26.365 1.00 95.06 343 TYR A C 1
ATOM 2829 O O . TYR A 1 343 ? -10.046 -1.828 25.780 1.00 95.06 343 TYR A O 1
ATOM 2837 N N . LEU A 1 344 ? -9.603 0.359 25.744 1.00 97.94 344 LEU A N 1
ATOM 2838 C CA . LEU A 1 344 ? -9.125 0.371 24.365 1.00 97.94 344 LEU A CA 1
ATOM 2839 C C . LEU A 1 344 ? -7.622 0.072 24.328 1.00 97.94 344 LEU A C 1
ATOM 2841 O O . LEU A 1 344 ? -6.823 0.829 24.887 1.00 97.94 344 LEU A O 1
ATOM 2845 N N . LEU A 1 345 ? -7.204 -1.009 23.662 1.00 98.56 345 LEU A N 1
ATOM 2846 C CA . LEU A 1 345 ? -5.781 -1.212 23.379 1.00 98.56 345 LEU A CA 1
ATOM 2847 C C . LEU A 1 345 ? -5.370 -0.293 22.224 1.00 98.56 345 LEU A C 1
ATOM 2849 O O . LEU A 1 345 ? -5.883 -0.418 21.117 1.00 98.56 345 LEU A O 1
ATOM 2853 N N . ILE A 1 346 ? -4.420 0.603 22.461 1.00 98.88 346 ILE A N 1
ATOM 2854 C CA . ILE A 1 346 ? -3.839 1.478 21.447 1.00 98.88 346 ILE A CA 1
ATOM 2855 C C . ILE A 1 346 ? -2.471 0.929 21.047 1.00 98.88 346 ILE A C 1
ATOM 2857 O O . ILE A 1 346 ? -1.547 0.862 21.858 1.00 98.88 346 ILE A O 1
ATOM 2861 N N . LEU A 1 347 ? -2.333 0.559 19.778 1.00 98.88 347 LEU A N 1
ATOM 2862 C CA . LEU A 1 347 ? -1.069 0.178 19.165 1.00 98.88 347 LEU A CA 1
ATOM 2863 C C . LEU A 1 347 ? -0.520 1.366 18.372 1.00 98.88 347 LEU A C 1
ATOM 2865 O O . LEU A 1 347 ? -0.925 1.621 17.232 1.00 98.88 347 LEU A O 1
ATOM 2869 N N . ASP A 1 348 ? 0.436 2.076 18.966 1.00 98.88 348 ASP A N 1
ATOM 2870 C CA . ASP A 1 348 ? 1.247 3.038 18.231 1.00 98.88 348 ASP A CA 1
ATOM 2871 C C . ASP A 1 348 ? 2.348 2.272 17.503 1.00 98.88 348 ASP A C 1
ATOM 2873 O O . ASP A 1 348 ? 3.279 1.732 18.103 1.00 98.88 348 ASP A O 1
ATOM 2877 N N . ALA A 1 349 ? 2.261 2.238 16.177 1.00 98.81 349 ALA A N 1
ATOM 2878 C CA . ALA A 1 349 ? 3.187 1.478 15.356 1.00 98.81 349 ALA A CA 1
ATOM 2879 C C . ALA A 1 349 ? 4.654 1.926 15.508 1.00 98.81 349 ALA A C 1
ATOM 2881 O O . ALA A 1 349 ? 5.562 1.235 15.060 1.00 98.81 349 ALA A O 1
ATOM 2882 N N . ARG A 1 350 ? 4.911 3.122 16.043 1.00 98.81 350 ARG A N 1
ATOM 2883 C CA . ARG A 1 350 ? 6.247 3.723 16.091 1.00 98.81 350 ARG A CA 1
ATOM 2884 C C . ARG A 1 350 ? 7.088 3.155 17.234 1.00 98.81 350 ARG A C 1
ATOM 2886 O O . ARG A 1 350 ? 6.549 2.770 18.266 1.00 98.81 350 ARG A O 1
ATOM 2893 N N . PRO A 1 351 ? 8.422 3.271 17.128 1.00 98.38 351 PRO A N 1
ATOM 2894 C CA . PRO A 1 351 ? 9.273 3.233 18.300 1.00 98.38 351 PRO A CA 1
ATOM 2895 C C . PRO A 1 351 ? 8.946 4.362 19.269 1.00 98.38 351 PRO A C 1
ATOM 2897 O O . PRO A 1 351 ? 8.697 5.495 18.838 1.00 98.38 351 PRO A O 1
ATOM 2900 N N . SER A 1 352 ? 9.037 4.086 20.572 1.00 97.88 352 SER A N 1
ATOM 2901 C CA . SER A 1 352 ? 8.729 5.071 21.622 1.00 97.88 352 SER A CA 1
ATOM 2902 C C . SER A 1 352 ? 9.530 6.372 21.459 1.00 97.88 352 SER A C 1
ATOM 2904 O O . SER A 1 352 ? 8.989 7.467 21.611 1.00 97.88 352 SER A O 1
ATOM 2906 N N . ILE A 1 353 ? 10.807 6.281 21.064 1.00 97.31 353 ILE A N 1
ATOM 2907 C CA . ILE A 1 353 ? 11.671 7.449 20.808 1.00 97.31 353 ILE A CA 1
ATOM 2908 C C . ILE A 1 353 ? 11.095 8.324 19.686 1.00 97.31 353 ILE A C 1
ATOM 2910 O O . ILE A 1 353 ? 11.023 9.546 19.816 1.00 97.31 353 ILE A O 1
ATOM 2914 N N . ASN A 1 354 ? 10.613 7.707 18.607 1.00 97.75 354 ASN A N 1
ATOM 2915 C CA . ASN A 1 354 ? 10.032 8.431 17.481 1.00 97.75 354 ASN A CA 1
ATOM 2916 C C . ASN A 1 354 ? 8.692 9.069 17.865 1.00 97.75 354 ASN A C 1
ATOM 2918 O O . ASN A 1 354 ? 8.396 10.182 17.426 1.00 97.75 354 ASN A O 1
ATOM 2922 N N . ALA A 1 355 ? 7.890 8.400 18.696 1.00 97.31 355 ALA A N 1
ATOM 2923 C CA . ALA A 1 355 ? 6.649 8.959 19.223 1.00 97.31 355 ALA A CA 1
ATOM 2924 C C . ALA A 1 355 ? 6.910 10.169 20.141 1.00 97.31 355 ALA A C 1
ATOM 2926 O O . ALA A 1 355 ? 6.260 11.206 19.996 1.00 97.31 355 ALA A O 1
ATOM 2927 N N . LYS A 1 356 ? 7.928 10.092 21.010 1.00 97.25 356 LYS A N 1
ATOM 2928 C CA . LYS A 1 356 ? 8.397 11.221 21.835 1.00 97.25 356 LYS A CA 1
ATOM 2929 C C . LYS A 1 356 ? 8.906 12.388 20.981 1.00 97.25 356 LYS A C 1
ATOM 2931 O O . LYS A 1 356 ? 8.545 13.530 21.248 1.00 97.25 356 LYS A O 1
ATOM 2936 N N . ALA A 1 357 ? 9.662 12.120 19.915 1.00 96.75 357 ALA A N 1
ATOM 2937 C CA . ALA A 1 357 ? 10.099 13.158 18.979 1.00 96.75 357 ALA A CA 1
ATOM 2938 C C . ALA A 1 357 ? 8.914 13.831 18.257 1.00 96.75 357 ALA A C 1
ATOM 2940 O O . ALA A 1 357 ? 8.883 15.049 18.105 1.00 96.75 357 ALA A O 1
ATOM 2941 N N . ASN A 1 358 ? 7.890 13.063 17.863 1.00 96.62 358 ASN A N 1
ATOM 2942 C CA . ASN A 1 358 ? 6.669 13.637 17.288 1.00 96.62 358 ASN A CA 1
ATOM 2943 C C . ASN A 1 358 ? 5.891 14.482 18.306 1.00 96.62 358 ASN A C 1
ATOM 2945 O O . ASN A 1 358 ? 5.345 15.514 17.922 1.00 96.62 358 ASN A O 1
ATOM 2949 N N . ARG A 1 359 ? 5.868 14.086 19.587 1.00 96.31 359 ARG A N 1
ATOM 2950 C CA . ARG A 1 359 ? 5.279 14.892 20.668 1.00 96.31 359 ARG A CA 1
ATOM 2951 C C . ARG A 1 359 ? 5.943 16.263 20.768 1.00 96.31 359 ARG A C 1
ATOM 2953 O O . ARG A 1 359 ? 5.239 17.264 20.850 1.00 96.31 359 ARG A O 1
ATOM 2960 N N . ALA A 1 360 ? 7.271 16.331 20.676 1.00 95.62 360 ALA A N 1
ATOM 2961 C CA . ALA A 1 360 ? 7.987 17.608 20.637 1.00 95.62 360 ALA A CA 1
ATOM 2962 C C . ALA A 1 360 ? 7.577 18.480 19.429 1.00 95.62 360 ALA A C 1
ATOM 2964 O O . ALA A 1 360 ? 7.474 19.695 19.559 1.00 95.62 360 ALA A O 1
ATOM 2965 N N . ASN A 1 361 ? 7.242 17.858 18.293 1.00 94.94 361 ASN A N 1
ATOM 2966 C CA . ASN A 1 361 ? 6.838 18.526 17.049 1.00 94.94 361 ASN A CA 1
ATOM 2967 C C . ASN A 1 361 ? 5.314 18.734 16.901 1.00 94.94 361 ASN A C 1
ATOM 2969 O O . ASN A 1 361 ? 4.814 18.880 15.786 1.00 94.94 361 ASN A O 1
ATOM 2973 N N . GLY A 1 362 ? 4.552 18.723 17.999 1.00 94.50 362 GLY A N 1
ATOM 2974 C CA . GLY A 1 362 ? 3.110 19.018 17.984 1.00 94.50 362 GLY A CA 1
ATOM 2975 C C . GLY A 1 362 ? 2.181 17.808 17.813 1.00 94.50 362 GLY A C 1
ATOM 2976 O O . GLY A 1 362 ? 0.979 17.952 18.020 1.00 94.50 362 GLY A O 1
ATOM 2977 N N . GLY A 1 363 ? 2.718 16.631 17.478 1.00 97.44 363 GLY A N 1
ATOM 2978 C CA . GLY A 1 363 ? 2.005 15.348 17.485 1.00 97.44 363 GLY A CA 1
ATOM 2979 C C . GLY A 1 363 ? 1.996 14.707 18.875 1.00 97.44 363 GLY A C 1
ATOM 2980 O O . GLY A 1 363 ? 1.965 15.407 19.884 1.00 97.44 363 GLY A O 1
ATOM 2981 N N . GLY A 1 364 ? 2.083 13.380 18.962 1.00 97.06 364 GLY A N 1
ATOM 2982 C CA . GLY A 1 364 ? 2.198 12.680 20.244 1.00 97.06 364 GLY A CA 1
ATOM 2983 C C . GLY A 1 364 ? 1.498 11.332 20.271 1.00 97.06 364 GLY A C 1
ATOM 2984 O O . GLY A 1 364 ? 1.407 10.666 19.244 1.00 97.06 364 GLY A O 1
ATOM 2985 N N . TYR A 1 365 ? 1.081 10.921 21.461 1.00 98.00 365 TYR A N 1
ATOM 2986 C CA . TYR A 1 365 ? 0.410 9.657 21.755 1.00 98.00 365 TYR A CA 1
ATOM 2987 C C . TYR A 1 365 ? -0.502 9.850 22.972 1.00 98.00 365 TYR A C 1
ATOM 2989 O O . TYR A 1 365 ? -0.297 10.772 23.767 1.00 98.00 365 TYR A O 1
ATOM 2997 N N . GLU A 1 366 ? -1.505 8.996 23.087 1.00 96.94 366 GLU A N 1
ATOM 2998 C CA . GLU A 1 366 ? -2.578 9.050 24.068 1.00 96.94 366 GLU A CA 1
ATOM 2999 C C . GLU A 1 366 ? -2.075 8.776 25.495 1.00 96.94 366 GLU A C 1
ATOM 3001 O O . GLU A 1 366 ? -1.158 7.984 25.722 1.00 96.94 366 GLU A O 1
ATOM 3006 N N . ASN A 1 367 ? -2.705 9.433 26.470 1.00 93.25 367 ASN A N 1
ATOM 3007 C CA . ASN A 1 367 ? -2.530 9.166 27.898 1.00 93.25 367 ASN A CA 1
ATOM 3008 C C . ASN A 1 367 ? -3.885 9.334 28.599 1.00 93.25 367 ASN A C 1
ATOM 3010 O O . ASN A 1 367 ? -4.129 10.336 29.279 1.00 93.25 367 ASN A O 1
ATOM 3014 N N . TYR A 1 368 ? -4.780 8.383 28.335 1.00 92.62 368 TYR A N 1
ATOM 3015 C CA . TYR A 1 368 ? -6.179 8.388 28.764 1.00 92.62 368 TYR A CA 1
ATOM 3016 C C . TYR A 1 368 ? -6.462 7.185 29.661 1.00 92.62 368 TYR A C 1
ATOM 3018 O O . TYR A 1 368 ? -5.876 6.123 29.464 1.00 92.62 368 TYR A O 1
ATOM 3026 N N . SER A 1 369 ? -7.350 7.342 30.644 1.00 87.88 369 SER A N 1
ATOM 3027 C CA . SER A 1 369 ? -7.583 6.342 31.697 1.00 87.88 369 SER A CA 1
ATOM 3028 C C . SER A 1 369 ? -8.111 5.006 31.173 1.00 87.88 369 SER A C 1
ATOM 3030 O O . SER A 1 369 ? -7.678 3.961 31.649 1.00 87.88 369 SER A O 1
ATOM 3032 N N . ASN A 1 370 ? -8.993 5.030 30.170 1.00 91.31 370 ASN A N 1
ATOM 3033 C CA . ASN A 1 370 ? -9.596 3.826 29.583 1.00 91.31 370 ASN A CA 1
ATOM 3034 C C . ASN A 1 370 ? -8.796 3.270 28.396 1.00 91.31 370 ASN A C 1
ATOM 3036 O O . ASN A 1 370 ? -9.297 2.438 27.641 1.00 91.31 370 ASN A O 1
ATOM 3040 N N . CYS A 1 371 ? -7.559 3.729 28.201 1.00 96.31 371 CYS A N 1
ATOM 3041 C CA . CYS A 1 371 ? -6.706 3.324 27.091 1.00 96.31 371 CYS A CA 1
ATOM 3042 C C . CYS A 1 371 ? -5.414 2.678 27.600 1.00 96.31 371 CYS A C 1
ATOM 3044 O O . CYS A 1 371 ? -4.771 3.178 28.521 1.00 96.31 371 CYS A O 1
ATOM 3046 N N . GLN A 1 372 ? -4.981 1.601 26.949 1.00 97.62 372 GLN A N 1
ATOM 3047 C CA . GLN A 1 372 ? -3.664 1.005 27.169 1.00 97.62 372 GLN A CA 1
ATOM 3048 C C . GLN A 1 372 ? -2.798 1.206 25.934 1.00 97.62 372 GLN A C 1
ATOM 3050 O O . GLN A 1 372 ? -3.109 0.676 24.876 1.00 97.62 372 GLN A O 1
ATOM 3055 N N . LEU A 1 373 ? -1.700 1.947 26.055 1.00 98.12 373 LEU A N 1
ATOM 3056 C CA . LEU A 1 373 ? -0.809 2.232 24.931 1.00 98.12 373 LEU A CA 1
ATOM 3057 C C . LEU A 1 373 ? 0.356 1.236 24.863 1.00 98.12 373 LEU A C 1
ATOM 3059 O O . LEU A 1 373 ? 1.074 1.044 25.845 1.00 98.12 373 LEU A O 1
ATOM 3063 N N . LYS A 1 374 ? 0.605 0.672 23.677 1.00 98.56 374 LYS A N 1
ATOM 3064 C CA . LYS A 1 374 ? 1.809 -0.107 23.355 1.00 98.56 374 LYS A CA 1
ATOM 3065 C C . LYS A 1 374 ? 2.499 0.448 22.112 1.00 98.56 374 LYS A C 1
ATOM 3067 O O . LYS A 1 374 ? 1.853 0.733 21.107 1.00 98.56 374 LYS A O 1
ATOM 3072 N N . PHE A 1 375 ? 3.823 0.574 22.189 1.00 98.69 375 PHE A N 1
ATOM 3073 C CA . PHE A 1 375 ? 4.675 0.917 21.051 1.00 98.69 375 PHE A CA 1
ATOM 3074 C C . PHE A 1 375 ? 5.125 -0.358 20.345 1.00 98.69 375 PHE A C 1
ATOM 3076 O O . PHE A 1 375 ? 5.582 -1.288 21.004 1.00 98.69 375 PHE A O 1
ATOM 3083 N N . MET A 1 376 ? 5.012 -0.389 19.018 1.00 98.56 376 MET A N 1
ATOM 3084 C CA . MET A 1 376 ? 5.318 -1.583 18.222 1.00 98.56 376 MET A CA 1
ATOM 3085 C C . MET A 1 376 ? 6.679 -1.533 17.528 1.00 98.56 376 MET A C 1
ATOM 3087 O O . MET A 1 376 ? 6.998 -2.441 16.781 1.00 98.56 376 MET A O 1
ATOM 3091 N N . ASP A 1 377 ? 7.465 -0.470 17.714 1.00 98.25 377 ASP A N 1
ATOM 3092 C CA . ASP A 1 377 ? 8.839 -0.352 17.199 1.00 98.25 377 ASP A CA 1
ATOM 3093 C C . ASP A 1 377 ? 9.022 -0.473 15.664 1.00 98.25 377 ASP A C 1
ATOM 3095 O O . ASP A 1 377 ? 10.144 -0.621 15.165 1.00 98.25 377 ASP A O 1
ATOM 3099 N N . ILE A 1 378 ? 7.955 -0.288 14.873 1.00 98.69 378 ILE A N 1
ATOM 3100 C CA . ILE A 1 378 ? 8.022 -0.316 13.406 1.00 98.69 378 ILE A CA 1
ATOM 3101 C C . ILE A 1 378 ? 8.643 0.979 12.871 1.00 98.69 378 ILE A C 1
ATOM 3103 O O . ILE A 1 378 ? 8.130 2.102 13.021 1.00 98.69 378 ILE A O 1
ATOM 3107 N N . GLN A 1 379 ? 9.771 0.806 12.189 1.00 98.38 379 GLN A N 1
ATOM 3108 C CA . GLN A 1 379 ? 10.614 1.892 11.710 1.00 98.38 379 GLN A CA 1
ATOM 3109 C C . GLN A 1 379 ? 9.932 2.765 10.645 1.00 98.38 379 GLN A C 1
ATOM 3111 O O . GLN A 1 379 ? 8.961 2.383 9.997 1.00 98.38 379 GLN A O 1
ATOM 3116 N N . ASN A 1 380 ? 10.416 4.001 10.498 1.00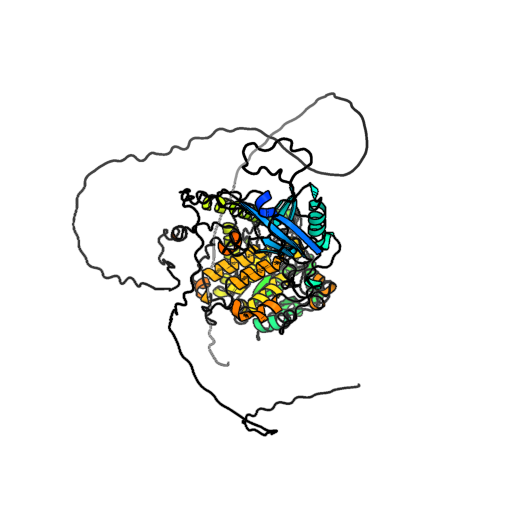 98.31 380 ASN A N 1
ATOM 3117 C CA . ASN A 1 380 ? 9.848 4.960 9.549 1.00 98.31 380 ASN A CA 1
ATOM 3118 C C . ASN A 1 380 ? 10.267 4.670 8.093 1.00 98.31 380 ASN A C 1
ATOM 3120 O O . ASN A 1 380 ? 11.146 3.852 7.818 1.00 98.31 380 ASN A O 1
ATOM 3124 N N . ILE A 1 381 ? 9.676 5.421 7.160 1.00 98.44 381 ILE A N 1
ATOM 3125 C CA . ILE A 1 381 ? 9.886 5.254 5.718 1.00 98.44 381 ILE A CA 1
ATOM 3126 C C . ILE A 1 381 ? 11.358 5.371 5.284 1.00 98.44 381 ILE A C 1
ATOM 3128 O O . ILE A 1 381 ? 11.757 4.743 4.303 1.00 98.44 381 ILE A O 1
ATOM 3132 N N . HIS A 1 382 ? 12.180 6.149 5.996 1.00 98.06 382 HIS A N 1
ATOM 3133 C CA . HIS A 1 382 ? 13.584 6.359 5.642 1.00 98.06 382 HIS A CA 1
ATOM 3134 C C . HIS A 1 382 ? 14.436 5.145 6.001 1.00 98.06 382 HIS A C 1
ATOM 3136 O O . HIS A 1 382 ? 15.230 4.702 5.176 1.00 98.06 382 HIS A O 1
ATOM 3142 N N . VAL A 1 383 ? 14.229 4.573 7.190 1.00 98.38 383 VAL A N 1
ATOM 3143 C CA . VAL A 1 383 ? 14.928 3.354 7.622 1.00 98.38 383 VAL A CA 1
ATOM 3144 C C . VAL A 1 383 ? 14.593 2.194 6.686 1.00 98.38 383 VAL A C 1
ATOM 3146 O O . VAL A 1 383 ? 15.493 1.512 6.202 1.00 98.38 383 VAL A O 1
ATOM 3149 N N . VAL A 1 384 ? 13.311 2.033 6.345 1.00 98.38 384 VAL A N 1
ATOM 3150 C CA . VAL A 1 384 ? 12.853 0.980 5.428 1.00 98.38 384 VAL A CA 1
ATOM 3151 C C . VAL A 1 384 ? 13.430 1.162 4.015 1.00 98.38 384 VAL A C 1
ATOM 3153 O O . VAL A 1 384 ? 13.830 0.185 3.380 1.00 98.38 384 VAL A O 1
ATOM 3156 N N . ARG A 1 385 ? 13.534 2.404 3.515 1.00 97.62 385 ARG A N 1
ATOM 3157 C CA . ARG A 1 385 ? 14.187 2.676 2.223 1.00 97.62 385 ARG A CA 1
ATOM 3158 C C . ARG A 1 385 ? 15.649 2.233 2.233 1.00 97.62 385 ARG A C 1
ATOM 3160 O O . ARG A 1 385 ? 16.078 1.568 1.291 1.00 97.62 385 ARG A O 1
ATOM 3167 N N . GLU A 1 386 ? 16.409 2.607 3.262 1.00 98.00 386 GLU A N 1
ATOM 3168 C CA . GLU A 1 386 ? 17.821 2.222 3.355 1.00 98.00 386 GLU A CA 1
ATOM 3169 C C . GLU A 1 386 ? 17.984 0.703 3.520 1.00 98.00 386 GLU A C 1
ATOM 3171 O O . GLU A 1 386 ? 18.899 0.125 2.937 1.00 98.00 386 GLU A O 1
ATOM 3176 N N . SER A 1 387 ? 17.067 0.044 4.236 1.00 98.31 387 SER A N 1
ATOM 3177 C CA . SER A 1 387 ? 17.021 -1.418 4.352 1.00 98.31 387 SER A CA 1
ATOM 3178 C C . SER A 1 387 ? 16.867 -2.095 2.983 1.00 98.31 387 SER A C 1
ATOM 3180 O O . SER A 1 387 ? 17.711 -2.910 2.607 1.00 98.31 387 SER A O 1
ATOM 3182 N N . LEU A 1 388 ? 15.877 -1.689 2.171 1.00 96.56 388 LEU A N 1
ATOM 3183 C CA . LEU A 1 388 ? 15.706 -2.246 0.822 1.00 96.56 388 LEU A CA 1
ATOM 3184 C C . LEU A 1 388 ? 16.878 -1.910 -0.104 1.00 96.56 388 LEU A C 1
ATOM 3186 O O . LEU A 1 388 ? 17.237 -2.721 -0.952 1.00 96.56 388 LEU A O 1
ATOM 3190 N N . LYS A 1 389 ? 17.483 -0.725 0.027 1.00 94.81 389 LYS A N 1
ATOM 3191 C CA . LYS A 1 389 ? 18.674 -0.369 -0.753 1.00 94.81 389 LYS A CA 1
ATOM 3192 C C . LYS A 1 389 ? 19.816 -1.354 -0.484 1.00 94.81 389 LYS A C 1
ATOM 3194 O O . LYS A 1 389 ? 20.346 -1.920 -1.434 1.00 94.81 389 LYS A O 1
ATOM 3199 N N . LYS A 1 390 ? 20.123 -1.623 0.791 1.00 95.25 390 LYS A N 1
ATOM 3200 C CA . LYS A 1 390 ? 21.123 -2.632 1.177 1.00 95.25 390 LYS A CA 1
ATOM 3201 C C . LYS A 1 390 ? 20.752 -4.027 0.671 1.00 95.25 390 LYS A C 1
ATOM 3203 O O . LYS A 1 390 ? 21.622 -4.742 0.188 1.00 95.25 390 LYS A O 1
ATOM 3208 N N . LEU A 1 391 ? 19.470 -4.397 0.739 1.00 94.19 391 LEU A N 1
ATOM 3209 C CA . LEU A 1 391 ? 18.989 -5.682 0.227 1.00 94.19 391 LEU A CA 1
ATOM 3210 C C . LEU A 1 391 ? 19.208 -5.818 -1.281 1.00 94.19 391 LEU A C 1
ATOM 3212 O O . LEU A 1 391 ? 19.725 -6.834 -1.737 1.00 94.19 391 LEU A O 1
ATOM 3216 N N . LYS A 1 392 ? 18.890 -4.779 -2.057 1.00 91.25 392 LYS A N 1
ATOM 3217 C CA . LYS A 1 392 ? 19.146 -4.752 -3.502 1.00 91.25 392 LYS A CA 1
ATOM 3218 C C . LYS A 1 392 ? 20.627 -4.921 -3.819 1.00 91.25 392 LYS A C 1
ATOM 3220 O O . LYS A 1 392 ? 20.962 -5.736 -4.673 1.00 91.25 392 LYS A O 1
ATOM 3225 N N . ASP A 1 393 ? 21.489 -4.207 -3.098 1.00 88.56 393 ASP A N 1
ATOM 3226 C CA . ASP A 1 393 ? 22.944 -4.291 -3.267 1.00 88.56 393 ASP A CA 1
ATOM 3227 C C . ASP A 1 393 ? 23.493 -5.687 -2.900 1.00 88.56 393 ASP A C 1
ATOM 3229 O O . ASP A 1 393 ? 24.490 -6.130 -3.471 1.00 88.56 393 ASP A O 1
ATOM 3233 N N . ALA A 1 394 ? 22.831 -6.406 -1.985 1.00 87.62 394 ALA A N 1
ATOM 3234 C CA . ALA A 1 394 ? 23.162 -7.789 -1.633 1.00 87.62 394 ALA A CA 1
ATOM 3235 C C . ALA A 1 394 ? 22.722 -8.809 -2.701 1.00 87.62 394 ALA A C 1
ATOM 3237 O O . ALA A 1 394 ? 23.373 -9.843 -2.871 1.00 87.62 394 ALA A O 1
ATOM 3238 N N . CYS A 1 395 ? 21.624 -8.525 -3.411 1.00 85.56 395 CYS A N 1
ATOM 3239 C CA . CYS A 1 395 ? 20.991 -9.450 -4.356 1.00 85.56 395 CYS A CA 1
ATOM 3240 C C . CYS A 1 395 ? 21.465 -9.273 -5.806 1.00 85.56 395 CYS A C 1
ATOM 3242 O O . CYS A 1 395 ? 21.441 -10.232 -6.575 1.00 85.56 395 CYS A O 1
ATOM 3244 N N . PHE A 1 396 ? 21.875 -8.066 -6.211 1.00 82.00 396 PHE A N 1
ATOM 3245 C CA . PHE A 1 396 ? 22.183 -7.751 -7.608 1.00 82.00 396 PHE A CA 1
ATOM 3246 C C . PHE A 1 396 ? 23.382 -6.791 -7.729 1.00 82.00 396 PHE A C 1
ATOM 3248 O O . PHE A 1 396 ? 23.473 -5.826 -6.972 1.00 82.00 396 PHE A O 1
ATOM 3255 N N . PRO A 1 397 ? 24.307 -6.983 -8.697 1.00 69.88 397 PRO A N 1
ATOM 3256 C CA . PRO A 1 397 ? 24.270 -7.950 -9.804 1.00 69.88 397 PRO A CA 1
ATOM 3257 C C . PRO A 1 397 ? 24.882 -9.316 -9.494 1.00 69.88 397 PRO A C 1
ATOM 3259 O O . PRO A 1 397 ? 24.766 -10.233 -10.300 1.00 69.88 397 PRO A O 1
ATOM 3262 N N . ARG A 1 398 ? 25.587 -9.451 -8.367 1.00 72.94 398 ARG A N 1
ATOM 3263 C CA . ARG A 1 398 ? 26.248 -10.699 -7.976 1.00 72.94 398 ARG A CA 1
ATOM 3264 C C . ARG A 1 398 ? 26.006 -10.985 -6.510 1.00 72.94 398 ARG A C 1
ATOM 3266 O O . ARG A 1 398 ? 26.391 -10.195 -5.651 1.00 72.94 398 ARG A O 1
ATOM 3273 N N . ILE A 1 399 ? 25.464 -12.164 -6.249 1.00 76.75 399 ILE A N 1
ATOM 3274 C CA . ILE A 1 399 ? 25.256 -12.678 -4.903 1.00 76.75 399 ILE A CA 1
ATOM 3275 C C . ILE A 1 399 ? 26.568 -13.267 -4.394 1.00 76.75 399 ILE A C 1
ATOM 3277 O O . ILE A 1 399 ? 27.104 -14.232 -4.940 1.00 76.75 399 ILE A O 1
ATOM 3281 N N . ARG A 1 400 ? 27.106 -12.695 -3.315 1.00 77.00 400 ARG A N 1
ATOM 3282 C CA . ARG A 1 400 ? 28.313 -13.212 -2.657 1.00 77.00 400 ARG A CA 1
ATOM 3283 C C . ARG A 1 400 ? 27.948 -14.361 -1.716 1.00 77.00 400 ARG A C 1
ATOM 3285 O O . ARG A 1 400 ? 27.902 -14.150 -0.509 1.00 77.00 400 ARG A O 1
ATOM 3292 N N . GLN A 1 401 ? 27.734 -15.563 -2.259 1.00 74.12 401 GLN A N 1
ATOM 3293 C CA . GLN A 1 401 ? 27.219 -16.743 -1.532 1.00 74.12 401 GLN A CA 1
ATOM 3294 C C . GLN A 1 401 ? 27.803 -16.919 -0.116 1.00 74.12 401 GLN A C 1
ATOM 3296 O O . GLN A 1 401 ? 27.051 -16.918 0.851 1.00 74.12 401 GLN A O 1
ATOM 3301 N N . LYS A 1 402 ? 29.139 -16.947 0.037 1.00 79.81 402 LYS A N 1
ATOM 3302 C CA . LYS A 1 402 ? 29.813 -17.158 1.341 1.00 79.81 402 LYS A CA 1
ATOM 3303 C C . LYS A 1 402 ? 29.456 -16.141 2.437 1.00 79.81 402 LYS A C 1
ATOM 3305 O O . LYS A 1 402 ? 29.644 -16.434 3.609 1.00 79.81 402 LYS A O 1
ATOM 3310 N N . ARG A 1 403 ? 29.027 -14.930 2.072 1.00 82.50 403 ARG A N 1
ATOM 3311 C CA . ARG A 1 403 ? 28.682 -13.844 3.010 1.00 82.50 403 ARG A CA 1
ATOM 3312 C C . ARG A 1 403 ? 27.236 -13.385 2.858 1.00 82.50 403 ARG A C 1
ATOM 3314 O O . ARG A 1 403 ? 26.877 -12.350 3.416 1.00 82.50 403 ARG A O 1
ATOM 3321 N N . PHE A 1 404 ? 26.424 -14.100 2.080 1.00 85.06 404 PHE A N 1
ATOM 3322 C CA . PHE A 1 404 ? 25.082 -13.645 1.743 1.00 85.06 404 PHE A CA 1
ATOM 3323 C C . PHE A 1 404 ? 24.220 -13.512 2.996 1.00 85.06 404 PHE A C 1
ATOM 3325 O O . PHE A 1 404 ? 23.647 -12.452 3.206 1.00 85.06 404 PHE A O 1
ATOM 3332 N N . GLN A 1 405 ? 24.246 -14.515 3.876 1.00 85.69 405 GLN A N 1
ATOM 3333 C CA . GLN A 1 405 ? 23.483 -14.497 5.122 1.00 85.69 405 GLN A CA 1
ATOM 3334 C C . GLN A 1 405 ? 23.866 -13.323 6.035 1.00 85.69 405 GLN A C 1
ATOM 3336 O O . GLN A 1 405 ? 23.000 -12.570 6.470 1.00 85.69 405 GLN A O 1
ATOM 3341 N N . GLN A 1 406 ? 25.166 -13.091 6.240 1.00 87.94 406 GLN A N 1
ATOM 3342 C CA . GLN A 1 406 ? 25.642 -11.931 7.000 1.00 87.94 406 GLN A CA 1
ATOM 3343 C C . GLN A 1 406 ? 25.179 -10.614 6.354 1.00 87.94 406 GLN A C 1
ATOM 3345 O O . GLN A 1 406 ? 24.686 -9.713 7.028 1.00 87.94 406 GLN A O 1
ATOM 3350 N N . THR A 1 407 ? 25.303 -10.508 5.028 1.00 89.19 407 THR A N 1
ATOM 3351 C CA . THR A 1 407 ? 24.902 -9.301 4.292 1.00 89.19 407 THR A CA 1
ATOM 3352 C C . THR A 1 407 ? 23.393 -9.072 4.410 1.00 89.19 407 THR A C 1
ATOM 3354 O O . THR A 1 407 ? 22.966 -7.938 4.606 1.00 89.19 407 THR A O 1
ATOM 3357 N N . LEU A 1 408 ? 22.588 -10.138 4.341 1.00 91.31 408 LEU A N 1
ATOM 3358 C CA . LEU A 1 408 ? 21.139 -10.118 4.525 1.00 91.31 408 LEU A CA 1
ATOM 3359 C C . LEU A 1 408 ? 20.762 -9.634 5.934 1.00 91.31 408 LEU A C 1
ATOM 3361 O O . LEU A 1 408 ? 19.924 -8.739 6.071 1.00 91.31 408 LEU A O 1
ATOM 3365 N N . GLU A 1 409 ? 21.414 -10.141 6.978 1.00 92.12 409 GLU A N 1
ATOM 3366 C CA . GLU A 1 409 ? 21.196 -9.711 8.368 1.00 92.12 409 GLU A CA 1
ATOM 3367 C C . GLU A 1 409 ? 21.555 -8.232 8.603 1.00 92.12 409 GLU A C 1
ATOM 3369 O O . GLU A 1 409 ? 20.892 -7.533 9.382 1.00 92.12 409 GLU A O 1
ATOM 3374 N N . GLU A 1 410 ? 22.570 -7.715 7.905 1.00 95.25 410 GLU A N 1
ATOM 3375 C CA . GLU A 1 410 ? 22.970 -6.300 7.933 1.00 95.25 410 GLU A CA 1
ATOM 3376 C C . GLU A 1 410 ? 21.949 -5.369 7.245 1.00 95.25 410 GLU A C 1
ATOM 3378 O O . GLU A 1 410 ? 21.909 -4.164 7.537 1.00 95.25 410 GLU A O 1
ATOM 3383 N N . THR A 1 411 ? 21.086 -5.905 6.368 1.00 96.88 411 THR A N 1
ATOM 3384 C CA . THR A 1 411 ? 19.980 -5.138 5.762 1.00 96.88 411 THR A CA 1
ATOM 3385 C C . THR A 1 411 ? 18.870 -4.827 6.758 1.00 96.88 411 THR A C 1
ATOM 3387 O O . THR A 1 411 ? 18.170 -3.830 6.585 1.00 96.88 411 THR A O 1
ATOM 3390 N N . LYS A 1 412 ? 18.695 -5.676 7.783 1.00 97.88 412 LYS A N 1
ATOM 3391 C CA . LYS A 1 412 ? 17.560 -5.668 8.724 1.00 97.88 412 LYS A CA 1
ATOM 3392 C C . LYS A 1 412 ? 16.179 -5.855 8.081 1.00 97.88 412 LYS A C 1
ATOM 3394 O O . LYS A 1 412 ? 15.181 -5.672 8.769 1.00 97.88 412 LYS A O 1
ATOM 3399 N N . TRP A 1 413 ? 16.105 -6.270 6.811 1.00 98.19 413 TRP A N 1
ATOM 3400 C CA . TRP A 1 413 ? 14.832 -6.442 6.105 1.00 98.19 413 TRP A CA 1
ATOM 3401 C C . TRP A 1 413 ? 13.900 -7.413 6.837 1.00 98.19 413 TRP A C 1
ATOM 3403 O O . TRP A 1 413 ? 12.810 -7.018 7.241 1.00 98.19 413 TRP A O 1
ATOM 3413 N N . LEU A 1 414 ? 14.375 -8.632 7.120 1.00 97.69 414 LEU A N 1
ATOM 3414 C CA . LEU A 1 414 ? 13.601 -9.656 7.836 1.00 97.69 414 LEU A CA 1
ATOM 3415 C C . LEU A 1 414 ? 13.208 -9.216 9.252 1.00 97.69 414 LEU A C 1
ATOM 3417 O O . LEU A 1 414 ? 12.081 -9.446 9.678 1.00 97.69 414 LEU A O 1
ATOM 3421 N N . ALA A 1 415 ? 14.094 -8.504 9.955 1.00 97.56 415 ALA A N 1
ATOM 3422 C CA . ALA A 1 415 ? 13.785 -7.957 11.275 1.00 97.56 415 ALA A CA 1
ATOM 3423 C C . ALA A 1 415 ? 12.634 -6.938 11.216 1.00 97.56 415 ALA A C 1
ATOM 3425 O O . ALA A 1 415 ? 11.772 -6.930 12.088 1.00 97.56 415 ALA A O 1
ATOM 3426 N N . HIS A 1 416 ? 12.576 -6.104 10.172 1.00 98.56 416 HIS A N 1
ATOM 3427 C CA . HIS A 1 416 ? 11.451 -5.190 9.977 1.00 98.56 416 HIS A CA 1
ATOM 3428 C C . HIS A 1 416 ? 10.140 -5.926 9.676 1.00 98.56 416 HIS A C 1
ATOM 3430 O O . HIS A 1 416 ? 9.103 -5.513 10.193 1.00 98.56 416 HIS A O 1
ATOM 3436 N N . LEU A 1 417 ? 10.175 -7.006 8.884 1.00 98.69 417 LEU A N 1
ATOM 3437 C CA . LEU A 1 417 ? 8.991 -7.840 8.633 1.00 98.69 417 LEU A CA 1
ATOM 3438 C C . LEU A 1 417 ? 8.478 -8.481 9.927 1.00 98.69 417 LEU A C 1
ATOM 3440 O O . LEU A 1 417 ? 7.281 -8.414 10.198 1.00 98.69 417 LEU A O 1
ATOM 3444 N N . GLN A 1 418 ? 9.381 -9.021 10.756 1.00 98.12 418 GLN A N 1
ATOM 3445 C CA . GLN A 1 418 ? 9.037 -9.620 12.050 1.00 98.12 418 GLN A CA 1
ATOM 3446 C C . GLN A 1 418 ? 8.266 -8.629 12.923 1.00 98.12 418 GLN A C 1
ATOM 3448 O O . GLN A 1 418 ? 7.188 -8.946 13.409 1.00 98.12 418 GLN A O 1
ATOM 3453 N N . THR A 1 419 ? 8.771 -7.400 13.069 1.00 98.19 419 THR A N 1
ATOM 3454 C CA . THR A 1 419 ? 8.116 -6.375 13.893 1.00 98.19 419 THR A CA 1
ATOM 3455 C C . THR A 1 419 ? 6.703 -6.035 13.395 1.00 98.19 419 THR A C 1
ATOM 3457 O O . THR A 1 419 ? 5.793 -5.821 14.196 1.00 98.19 419 THR A O 1
ATOM 3460 N N . ILE A 1 420 ? 6.496 -6.002 12.074 1.00 98.75 420 ILE A N 1
ATOM 3461 C CA . ILE A 1 420 ? 5.175 -5.760 11.475 1.00 98.75 420 ILE A CA 1
ATOM 3462 C C . ILE A 1 420 ? 4.226 -6.938 11.758 1.00 98.75 420 ILE A C 1
ATOM 3464 O O . ILE A 1 420 ? 3.081 -6.719 12.161 1.00 98.75 420 ILE A O 1
ATOM 3468 N N . LEU A 1 421 ? 4.698 -8.173 11.564 1.00 98.56 421 LEU A N 1
ATOM 3469 C CA . LEU A 1 421 ? 3.927 -9.397 11.803 1.00 98.56 421 LEU A CA 1
ATOM 3470 C C . LEU A 1 421 ? 3.555 -9.551 13.283 1.00 98.56 421 LEU A C 1
ATOM 3472 O O . LEU A 1 421 ? 2.397 -9.829 13.589 1.00 98.56 421 LEU A O 1
ATOM 3476 N N . ASP A 1 422 ? 4.486 -9.276 14.197 1.00 97.69 422 ASP A N 1
ATOM 3477 C CA . ASP A 1 422 ? 4.255 -9.325 15.644 1.00 97.69 422 ASP A CA 1
ATOM 3478 C C . ASP A 1 422 ? 3.179 -8.323 16.085 1.00 97.69 422 ASP A C 1
ATOM 3480 O O . ASP A 1 422 ? 2.330 -8.644 16.923 1.00 97.69 422 ASP A O 1
ATOM 3484 N N . ALA A 1 423 ? 3.177 -7.120 15.498 1.00 98.62 423 ALA A N 1
ATOM 3485 C CA . ALA A 1 423 ? 2.169 -6.099 15.764 1.00 98.62 423 ALA A CA 1
ATOM 3486 C C . ALA A 1 423 ? 0.772 -6.521 15.298 1.00 98.62 423 ALA A C 1
ATOM 3488 O O . ALA A 1 423 ? -0.196 -6.391 16.050 1.00 98.62 423 ALA A O 1
ATOM 3489 N N . ALA A 1 424 ? 0.672 -7.062 14.083 1.00 98.62 424 ALA A N 1
ATOM 3490 C CA . ALA A 1 424 ? -0.586 -7.568 13.551 1.00 98.62 424 ALA A CA 1
ATOM 3491 C C . ALA A 1 424 ? -1.101 -8.774 14.353 1.00 98.62 424 ALA A C 1
ATOM 3493 O O . ALA A 1 424 ? -2.281 -8.839 14.689 1.00 98.62 424 ALA A O 1
ATOM 3494 N N . ALA A 1 425 ? -0.213 -9.700 14.727 1.00 97.81 425 ALA A N 1
ATOM 3495 C CA . ALA A 1 425 ? -0.560 -10.848 15.559 1.00 97.81 425 ALA A CA 1
ATOM 3496 C C . ALA A 1 425 ? -1.015 -10.427 16.966 1.00 97.81 425 ALA A C 1
ATOM 3498 O O . ALA A 1 425 ? -1.929 -11.031 17.526 1.00 97.81 425 ALA A O 1
ATOM 3499 N N . LEU A 1 426 ? -0.426 -9.374 17.547 1.00 97.88 426 LEU A N 1
ATOM 3500 C CA . LEU A 1 426 ? -0.896 -8.817 18.817 1.00 97.88 426 LEU A CA 1
ATOM 3501 C C . LEU A 1 426 ? -2.317 -8.253 18.700 1.00 97.88 426 LEU A C 1
ATOM 3503 O O . LEU A 1 426 ? -3.151 -8.578 19.543 1.00 97.88 426 LEU A O 1
ATOM 3507 N N . ALA A 1 427 ? -2.597 -7.458 17.665 1.00 98.56 427 ALA A N 1
ATOM 3508 C CA . ALA A 1 427 ? -3.937 -6.925 17.424 1.00 98.56 427 ALA A CA 1
ATOM 3509 C C . ALA A 1 427 ? -4.962 -8.051 17.202 1.00 98.56 427 ALA A C 1
ATOM 3511 O O . ALA A 1 427 ? -6.031 -8.041 17.811 1.00 98.56 427 ALA A O 1
ATOM 3512 N N . ALA A 1 428 ? -4.610 -9.058 16.395 1.00 98.44 428 ALA A N 1
ATOM 3513 C CA . ALA A 1 428 ? -5.468 -10.209 16.133 1.00 98.44 428 ALA A CA 1
ATOM 3514 C C . ALA A 1 428 ? -5.770 -10.999 17.416 1.00 98.44 428 ALA A C 1
ATOM 3516 O O . ALA A 1 428 ? -6.922 -11.345 17.659 1.00 98.44 428 ALA A O 1
ATOM 3517 N N . ARG A 1 429 ? -4.768 -11.237 18.276 1.00 97.50 429 ARG A N 1
ATOM 3518 C CA . ARG A 1 429 ? -4.964 -11.908 19.573 1.00 97.50 429 ARG A CA 1
ATOM 3519 C C . ARG A 1 429 ? -5.871 -11.122 20.511 1.00 97.50 429 ARG A C 1
ATOM 3521 O O . ARG A 1 429 ? -6.732 -11.726 21.143 1.00 97.50 429 ARG A O 1
ATOM 3528 N N . GLU A 1 430 ? -5.689 -9.809 20.601 1.00 97.50 430 GLU A N 1
ATOM 3529 C CA . GLU A 1 430 ? -6.516 -8.960 21.462 1.00 97.50 430 GLU A CA 1
ATOM 3530 C C . GLU A 1 430 ? -7.996 -9.026 21.051 1.00 97.50 430 GLU A C 1
ATOM 3532 O O . GLU A 1 430 ? -8.877 -9.234 21.887 1.00 97.50 430 GLU A O 1
ATOM 3537 N N . ILE A 1 431 ? -8.259 -8.956 19.747 1.00 98.00 431 ILE A N 1
ATOM 3538 C CA . ILE A 1 431 ? -9.613 -9.050 19.197 1.00 98.00 431 ILE A CA 1
ATOM 3539 C C . ILE A 1 431 ? -10.180 -10.465 19.372 1.00 98.00 431 ILE A C 1
ATOM 3541 O O . ILE A 1 431 ? -11.279 -10.633 19.892 1.00 98.00 431 ILE A O 1
ATOM 3545 N N . TYR A 1 432 ? -9.432 -11.493 18.970 1.00 96.94 432 TYR A N 1
ATOM 3546 C CA . TYR A 1 432 ? -9.928 -12.868 18.898 1.00 96.94 432 TYR A CA 1
ATOM 3547 C C . TYR A 1 432 ? -10.051 -13.550 20.268 1.00 96.94 432 TYR A C 1
ATOM 3549 O O . TYR A 1 432 ? -11.047 -14.217 20.540 1.00 96.94 432 TYR A O 1
ATOM 3557 N N . LEU A 1 433 ? -9.042 -13.406 21.137 1.00 95.69 433 LEU A N 1
ATOM 3558 C CA . LEU A 1 433 ? -8.987 -14.096 22.432 1.00 95.69 433 LEU A CA 1
ATOM 3559 C C . LEU A 1 433 ? -9.615 -13.268 23.549 1.00 95.69 433 LEU A C 1
ATOM 3561 O O . LEU A 1 433 ? -10.322 -13.809 24.398 1.00 95.69 433 LEU A O 1
ATOM 3565 N N . HIS A 1 434 ? -9.346 -11.962 23.559 1.00 95.88 434 HIS A N 1
ATOM 3566 C CA . HIS A 1 434 ? -9.786 -11.076 24.635 1.00 95.88 434 HIS A CA 1
ATOM 3567 C C . HIS A 1 434 ? -11.087 -10.341 24.309 1.00 95.88 434 HIS A C 1
ATOM 3569 O O . HIS A 1 434 ? -11.626 -9.673 25.188 1.00 95.88 434 HIS A O 1
ATOM 3575 N N . LYS A 1 435 ? -11.623 -10.505 23.085 1.00 97.56 435 LYS A N 1
ATOM 3576 C CA . LYS A 1 435 ? -12.854 -9.847 22.613 1.00 97.56 435 LYS A CA 1
ATOM 3577 C C . LYS A 1 435 ? -12.785 -8.326 22.769 1.00 97.56 435 LYS A C 1
ATOM 3579 O O . LYS A 1 435 ? -13.805 -7.664 22.961 1.00 97.56 435 LYS A O 1
ATOM 3584 N N . ASN A 1 436 ? -11.575 -7.776 22.728 1.00 97.62 436 ASN A N 1
ATOM 3585 C CA . ASN A 1 436 ? -11.316 -6.389 23.056 1.00 97.62 436 ASN A CA 1
ATOM 3586 C C . ASN A 1 436 ? -11.037 -5.571 21.790 1.00 97.62 436 ASN A C 1
ATOM 3588 O O . ASN A 1 436 ? -10.477 -6.078 20.818 1.00 97.62 436 ASN A O 1
ATOM 3592 N N . SER A 1 437 ? -11.455 -4.307 21.791 1.00 98.19 437 SER A N 1
ATOM 3593 C CA . SER A 1 437 ? -11.253 -3.412 20.651 1.00 98.19 437 SER A CA 1
ATOM 3594 C C . SER A 1 437 ? -9.826 -2.856 20.635 1.00 98.19 437 SER A C 1
ATOM 3596 O O . SER A 1 437 ? -9.221 -2.611 21.682 1.00 98.19 437 SER A O 1
ATOM 3598 N N . VAL A 1 438 ? -9.292 -2.636 19.432 1.00 98.75 438 VAL A N 1
ATOM 3599 C CA . VAL A 1 438 ? -7.918 -2.178 19.204 1.00 98.75 438 VAL A CA 1
ATOM 3600 C C . VAL A 1 438 ? -7.921 -0.953 18.300 1.00 98.75 438 VAL A C 1
ATOM 3602 O O . VAL A 1 438 ? -8.450 -0.996 17.192 1.00 98.75 438 VAL A O 1
ATOM 3605 N N . LEU A 1 439 ? -7.270 0.122 18.738 1.00 98.88 439 LEU A N 1
ATOM 3606 C CA . LEU A 1 439 ? -6.943 1.276 17.909 1.00 98.88 439 LEU A CA 1
ATOM 3607 C C . LEU A 1 439 ? -5.500 1.174 17.420 1.00 98.88 439 LEU A C 1
ATOM 3609 O O . LEU A 1 439 ? -4.567 1.110 18.213 1.00 98.88 439 LEU A O 1
ATOM 3613 N N . VAL A 1 440 ? -5.301 1.231 16.110 1.00 98.94 440 VAL A N 1
ATOM 3614 C CA . VAL A 1 440 ? -3.982 1.258 15.482 1.00 98.94 440 VAL A CA 1
ATOM 3615 C C . VAL A 1 440 ? -3.722 2.637 14.892 1.00 98.94 440 VAL A C 1
ATOM 3617 O O . VAL A 1 440 ? -4.476 3.130 14.050 1.00 98.94 440 VAL A O 1
ATOM 3620 N N . HIS A 1 441 ? -2.598 3.249 15.250 1.00 98.88 441 HIS A N 1
ATOM 3621 C CA . HIS A 1 441 ? -2.142 4.467 14.588 1.00 98.88 441 HIS A CA 1
ATOM 3622 C C . HIS A 1 441 ? -0.617 4.504 14.462 1.00 98.88 441 HIS A C 1
ATOM 3624 O O . HIS A 1 441 ? 0.115 3.636 14.926 1.00 98.88 441 HIS A O 1
ATOM 3630 N N . CYS A 1 442 ? -0.121 5.506 13.748 1.00 98.06 442 CYS A N 1
ATOM 3631 C CA . CYS A 1 442 ? 1.298 5.850 13.727 1.00 98.06 442 CYS A CA 1
ATOM 3632 C C . CYS A 1 442 ? 1.410 7.378 13.741 1.00 98.06 442 CYS A C 1
ATOM 3634 O O . CYS A 1 442 ? 0.629 8.012 14.439 1.00 98.06 442 CYS A O 1
ATOM 3636 N N . SER A 1 443 ? 2.325 7.991 12.979 1.00 98.38 443 SER A N 1
ATOM 3637 C CA . SER A 1 443 ? 2.318 9.453 12.797 1.00 98.38 443 SER A CA 1
ATOM 3638 C C . SER A 1 443 ? 1.120 9.896 11.945 1.00 98.38 443 SER A C 1
ATOM 3640 O O . SER A 1 443 ? 0.175 10.471 12.472 1.00 98.38 443 SER A O 1
ATOM 3642 N N . ASP A 1 444 ? 1.119 9.588 10.645 1.00 97.94 444 ASP A N 1
ATOM 3643 C CA . ASP A 1 444 ? 0.064 10.046 9.726 1.00 97.94 444 ASP A CA 1
ATOM 3644 C C . ASP A 1 444 ? -1.061 9.022 9.494 1.00 97.94 444 ASP A C 1
ATOM 3646 O O . ASP A 1 444 ? -2.102 9.362 8.947 1.00 97.94 444 ASP A O 1
ATOM 3650 N N . GLY A 1 445 ? -0.896 7.762 9.904 1.00 97.81 445 GLY A N 1
ATOM 3651 C CA . GLY A 1 445 ? -1.970 6.761 9.817 1.00 97.81 445 GLY A CA 1
ATOM 3652 C C . GLY A 1 445 ? -2.217 6.146 8.427 1.00 97.81 445 GLY A C 1
ATOM 3653 O O . GLY A 1 445 ? -3.292 5.586 8.194 1.00 97.81 445 GLY A O 1
ATOM 3654 N N . TRP A 1 446 ? -1.269 6.257 7.485 1.00 98.38 446 TRP A N 1
ATOM 3655 C CA . TRP A 1 446 ? -1.397 5.721 6.111 1.00 98.38 446 TRP A CA 1
ATOM 3656 C C . TRP A 1 446 ? -0.276 4.759 5.666 1.00 98.38 446 TRP A C 1
ATOM 3658 O O . TRP A 1 446 ? -0.337 4.228 4.565 1.00 98.38 446 TRP A O 1
ATOM 3668 N N . ASP A 1 447 ? 0.767 4.548 6.480 1.00 98.75 447 ASP A N 1
ATOM 3669 C CA . ASP A 1 447 ? 1.874 3.622 6.163 1.00 98.75 447 ASP A CA 1
ATOM 3670 C C . ASP A 1 447 ? 1.799 2.380 7.064 1.00 98.75 447 ASP A C 1
ATOM 3672 O O . ASP A 1 447 ? 1.102 1.418 6.764 1.00 98.75 447 ASP A O 1
ATOM 3676 N N . ARG A 1 448 ? 2.449 2.436 8.231 1.00 98.88 448 ARG A N 1
ATOM 3677 C CA . ARG A 1 448 ? 2.502 1.330 9.203 1.00 98.88 448 ARG A CA 1
ATOM 3678 C C . ARG A 1 448 ? 1.133 0.922 9.729 1.00 98.88 448 ARG A C 1
ATOM 3680 O O . ARG A 1 448 ? 0.893 -0.248 9.984 1.00 98.88 448 ARG A O 1
ATOM 3687 N N . THR A 1 449 ? 0.225 1.886 9.854 1.00 98.94 449 THR A N 1
ATOM 3688 C CA . THR A 1 449 ? -1.167 1.616 10.224 1.00 98.94 449 THR A CA 1
ATOM 3689 C C . THR A 1 449 ? -1.840 0.710 9.201 1.00 98.94 449 THR A C 1
ATOM 3691 O O . THR A 1 449 ? -2.437 -0.271 9.612 1.00 98.94 449 THR A O 1
ATOM 3694 N N . ALA A 1 450 ? -1.673 0.972 7.897 1.00 98.94 450 ALA A N 1
ATOM 3695 C CA . ALA A 1 450 ? -2.237 0.127 6.843 1.00 98.94 450 ALA A CA 1
ATOM 3696 C C . ALA A 1 450 ? -1.606 -1.276 6.832 1.00 98.94 450 ALA A C 1
ATOM 3698 O O . ALA A 1 450 ? -2.313 -2.259 6.628 1.00 98.94 450 ALA A O 1
ATOM 3699 N N . GLN A 1 451 ? -0.298 -1.381 7.113 1.00 98.94 451 GLN A N 1
ATOM 3700 C CA . GLN A 1 451 ? 0.382 -2.675 7.275 1.00 98.94 451 GLN A CA 1
ATOM 3701 C C . GLN A 1 451 ? -0.249 -3.498 8.406 1.00 98.94 451 GLN A C 1
ATOM 3703 O O . GLN A 1 451 ? -0.662 -4.633 8.177 1.00 98.94 451 GLN A O 1
ATOM 3708 N N . ILE A 1 452 ? -0.360 -2.921 9.609 1.00 98.94 452 ILE A N 1
ATOM 3709 C CA . ILE A 1 452 ? -0.908 -3.620 10.777 1.00 98.94 452 ILE A CA 1
ATOM 3710 C C . ILE A 1 452 ? -2.379 -3.973 10.553 1.00 98.94 452 ILE A C 1
ATOM 3712 O O . ILE A 1 452 ? -2.747 -5.126 10.773 1.00 98.94 452 ILE A O 1
ATOM 3716 N N . THR A 1 453 ? -3.223 -3.027 10.121 1.00 98.94 453 THR A N 1
ATOM 3717 C CA . THR A 1 453 ? -4.665 -3.291 10.002 1.00 98.94 453 THR A CA 1
ATOM 3718 C C . THR A 1 453 ? -4.946 -4.379 8.978 1.00 98.94 453 THR A C 1
ATOM 3720 O O . THR A 1 453 ? -5.641 -5.342 9.293 1.00 98.94 453 THR A O 1
ATOM 3723 N N . SER A 1 454 ? -4.310 -4.304 7.808 1.00 98.94 454 SER A N 1
ATOM 3724 C CA . SER A 1 454 ? -4.503 -5.290 6.741 1.00 98.94 454 SER A CA 1
ATOM 3725 C C . SER A 1 454 ? -4.039 -6.691 7.147 1.00 98.94 454 SER A C 1
ATOM 3727 O O . SER A 1 454 ? -4.752 -7.667 6.932 1.00 98.94 454 SER A O 1
ATOM 3729 N N . LEU A 1 455 ? -2.867 -6.812 7.782 1.00 98.94 455 LEU A N 1
ATOM 3730 C CA . LEU A 1 455 ? -2.350 -8.107 8.248 1.00 98.94 455 LEU A CA 1
ATOM 3731 C C . LEU A 1 455 ? -3.150 -8.671 9.428 1.00 98.94 455 LEU A C 1
ATOM 3733 O O . LEU A 1 455 ? -3.245 -9.887 9.575 1.00 98.94 455 LEU A O 1
ATOM 3737 N N . THR A 1 456 ? -3.730 -7.808 10.262 1.00 98.88 456 THR A N 1
ATOM 3738 C CA . THR A 1 456 ? -4.650 -8.223 11.331 1.00 98.88 456 THR A CA 1
ATOM 3739 C C . THR A 1 456 ? -5.927 -8.795 10.722 1.00 98.88 456 THR A C 1
ATOM 3741 O O . THR A 1 456 ? -6.365 -9.879 11.094 1.00 98.88 456 THR A O 1
ATOM 3744 N N . MET A 1 457 ? -6.486 -8.104 9.728 1.00 98.88 457 MET A N 1
ATOM 3745 C CA . MET A 1 457 ? -7.683 -8.527 9.003 1.00 98.88 457 MET A CA 1
ATOM 3746 C C . MET A 1 457 ? -7.483 -9.868 8.283 1.00 98.88 457 MET A C 1
ATOM 3748 O O . MET A 1 457 ? -8.363 -10.718 8.363 1.00 98.88 457 MET A O 1
ATOM 3752 N N . LEU A 1 458 ? -6.315 -10.116 7.678 1.00 98.62 458 LEU A N 1
ATOM 3753 C CA . LEU A 1 458 ? -5.986 -11.416 7.067 1.00 98.62 458 LEU A CA 1
ATOM 3754 C C . LEU A 1 458 ? -5.955 -12.575 8.069 1.00 98.62 458 LEU A C 1
ATOM 3756 O O . LEU A 1 458 ? -6.337 -13.695 7.731 1.00 98.62 458 LEU A O 1
ATOM 3760 N N . GLN A 1 459 ? -5.505 -12.313 9.297 1.00 98.38 459 GLN A N 1
ATOM 3761 C CA . GLN A 1 459 ? -5.481 -13.320 10.359 1.00 98.38 459 GLN A CA 1
ATOM 3762 C C . GLN A 1 459 ? -6.882 -13.621 10.904 1.00 98.38 459 GLN A C 1
ATOM 3764 O O . GLN A 1 459 ? -7.160 -14.757 11.284 1.00 98.38 459 GLN A O 1
ATOM 3769 N N . LEU A 1 460 ? -7.764 -12.618 10.938 1.00 98.25 460 LEU A N 1
ATOM 3770 C CA . LEU A 1 460 ? -9.090 -12.723 11.550 1.00 98.25 460 LEU A CA 1
ATOM 3771 C C . LEU A 1 460 ? -10.187 -13.193 10.587 1.00 98.25 460 LEU A C 1
ATOM 3773 O O . LEU A 1 460 ? -11.072 -13.940 10.999 1.00 98.25 460 LEU A O 1
ATOM 3777 N N . ASP A 1 461 ? -10.155 -12.751 9.330 1.00 98.38 461 ASP A N 1
ATOM 3778 C CA . ASP A 1 461 ? -11.272 -12.888 8.393 1.00 98.38 461 ASP A CA 1
ATOM 3779 C C . ASP A 1 461 ? -10.850 -13.696 7.148 1.00 98.38 461 ASP A C 1
ATOM 3781 O O . ASP A 1 461 ? -10.079 -13.196 6.321 1.00 98.38 461 ASP A O 1
ATOM 3785 N N . PRO A 1 462 ? -11.339 -14.946 6.993 1.00 98.06 462 PRO A N 1
ATOM 3786 C CA . PRO A 1 462 ? -11.044 -15.788 5.834 1.00 98.06 462 PRO A CA 1
ATOM 3787 C C . PRO A 1 462 ? -11.402 -15.149 4.493 1.00 98.06 462 PRO A C 1
ATOM 3789 O O . PRO A 1 462 ? -10.743 -15.445 3.500 1.00 98.06 462 PRO A O 1
ATOM 3792 N N . TYR A 1 463 ? -12.386 -14.240 4.456 1.00 98.62 463 TYR A N 1
ATOM 3793 C CA . TYR A 1 463 ? -12.758 -13.545 3.225 1.00 98.62 463 TYR A CA 1
ATOM 3794 C C . TYR A 1 463 ? -11.549 -12.868 2.580 1.00 98.62 463 TYR A C 1
ATOM 3796 O O . TYR A 1 463 ? -11.312 -13.051 1.392 1.00 98.62 463 TYR A O 1
ATOM 3804 N N . TYR A 1 464 ? -10.714 -12.169 3.354 1.00 98.81 464 TYR A N 1
ATOM 3805 C CA . TYR A 1 464 ? -9.551 -11.465 2.804 1.00 98.81 464 TYR A CA 1
ATOM 3806 C C . TYR A 1 464 ? -8.424 -12.377 2.319 1.00 98.81 464 TYR A C 1
ATOM 3808 O O . TYR A 1 464 ? -7.462 -11.889 1.730 1.00 98.81 464 TYR A O 1
ATOM 3816 N N . ARG A 1 465 ? -8.522 -13.685 2.569 1.00 98.75 465 ARG A N 1
ATOM 3817 C CA . ARG A 1 465 ? -7.583 -14.690 2.063 1.00 98.75 465 ARG A CA 1
ATOM 3818 C C . ARG A 1 465 ? -8.031 -15.290 0.722 1.00 98.75 465 ARG A C 1
ATOM 3820 O O . ARG A 1 465 ? -7.286 -16.074 0.142 1.00 98.75 465 ARG A O 1
ATOM 3827 N N . THR A 1 466 ? -9.195 -14.884 0.213 1.00 98.81 466 THR A N 1
ATOM 3828 C CA . THR A 1 466 ? -9.633 -15.129 -1.173 1.00 98.81 466 THR A CA 1
ATOM 3829 C C . THR A 1 466 ? -8.981 -14.131 -2.138 1.00 98.81 466 THR A C 1
ATOM 3831 O O . THR A 1 466 ? -8.535 -13.065 -1.708 1.00 98.81 466 THR A O 1
ATOM 3834 N N . ILE A 1 467 ? -8.931 -14.435 -3.437 1.00 98.81 467 ILE A N 1
ATOM 3835 C CA . ILE A 1 467 ? -8.433 -13.521 -4.482 1.00 98.81 467 ILE A CA 1
ATOM 3836 C C . ILE A 1 467 ? -9.220 -12.204 -4.440 1.00 98.81 467 ILE A C 1
ATOM 3838 O O . ILE A 1 467 ? -8.633 -11.129 -4.319 1.00 98.81 467 ILE A O 1
ATOM 3842 N N . GLU A 1 468 ? -10.551 -12.288 -4.469 1.00 98.62 468 GLU A N 1
ATOM 3843 C CA . GLU A 1 468 ? -11.439 -11.119 -4.449 1.00 98.62 468 GLU A CA 1
ATOM 3844 C C . GLU A 1 468 ? -11.356 -10.355 -3.132 1.00 98.62 468 GLU A C 1
ATOM 3846 O O . GLU A 1 468 ? -11.215 -9.131 -3.127 1.00 98.62 468 GLU A O 1
ATOM 3851 N N . GLY A 1 469 ? -11.387 -11.064 -2.004 1.00 98.88 469 GLY A N 1
ATOM 3852 C CA . GLY A 1 469 ? -11.293 -10.430 -0.701 1.00 98.88 469 GLY A CA 1
ATOM 3853 C C . GLY A 1 469 ? -9.943 -9.754 -0.487 1.00 98.88 469 GLY A C 1
ATOM 3854 O O . GLY A 1 469 ? -9.906 -8.656 0.061 1.00 98.88 469 GLY A O 1
ATOM 3855 N N . PHE A 1 470 ? -8.834 -10.326 -0.960 1.00 98.94 470 PHE A N 1
ATOM 3856 C CA . PHE A 1 470 ? -7.528 -9.668 -0.880 1.00 98.94 470 PHE A CA 1
ATOM 3857 C C . PHE A 1 470 ? -7.468 -8.397 -1.736 1.00 98.94 470 PHE A C 1
ATOM 3859 O O . PHE A 1 470 ? -6.928 -7.373 -1.308 1.00 98.94 470 PHE A O 1
ATOM 3866 N N . SER A 1 471 ? -8.070 -8.424 -2.924 1.00 98.81 471 SER A N 1
ATOM 3867 C CA . SER A 1 471 ? -8.231 -7.236 -3.762 1.00 98.81 471 SER A CA 1
ATOM 3868 C C . SER A 1 471 ? -9.090 -6.162 -3.076 1.00 98.81 471 SER A C 1
ATOM 3870 O O . SER A 1 471 ? -8.688 -4.997 -3.035 1.00 98.81 471 SER A O 1
ATOM 3872 N N . VAL A 1 472 ? -10.203 -6.544 -2.436 1.00 98.94 472 VAL A N 1
ATOM 3873 C CA . VAL A 1 472 ? -11.030 -5.643 -1.608 1.00 98.94 472 VAL A CA 1
ATOM 3874 C C . VAL A 1 472 ? -10.250 -5.092 -0.414 1.00 98.94 472 VAL A C 1
ATOM 3876 O O . VAL A 1 472 ? -10.361 -3.905 -0.106 1.00 98.94 472 VAL A O 1
ATOM 3879 N N . LEU A 1 473 ? -9.426 -5.911 0.244 1.00 98.94 473 LEU A N 1
ATOM 3880 C CA . LEU A 1 473 ? -8.571 -5.481 1.350 1.00 98.94 473 LEU A CA 1
ATOM 3881 C C . LEU A 1 473 ? -7.611 -4.371 0.912 1.00 98.94 473 LEU A C 1
ATOM 3883 O O . LEU A 1 473 ? -7.443 -3.386 1.631 1.00 98.94 473 LEU A O 1
ATOM 3887 N N . ILE A 1 474 ? -6.996 -4.513 -0.265 1.00 98.94 474 ILE A N 1
ATOM 3888 C CA . ILE A 1 474 ? -6.104 -3.498 -0.834 1.00 98.94 474 ILE A CA 1
ATOM 3889 C C . ILE A 1 474 ? -6.884 -2.227 -1.190 1.00 98.94 474 ILE A C 1
ATOM 3891 O O . ILE A 1 474 ? -6.485 -1.136 -0.773 1.00 98.94 474 ILE A O 1
ATOM 3895 N N . GLU A 1 475 ? -8.005 -2.347 -1.907 1.00 98.88 475 GLU A N 1
ATOM 3896 C CA . GLU A 1 475 ? -8.835 -1.191 -2.271 1.00 98.88 475 GLU A CA 1
ATOM 3897 C C . GLU A 1 475 ? -9.319 -0.418 -1.039 1.00 98.88 475 GLU A C 1
ATOM 3899 O O . GLU A 1 475 ? -9.299 0.815 -1.017 1.00 98.88 475 GLU A O 1
ATOM 3904 N N . LYS A 1 476 ? -9.671 -1.135 0.028 1.00 98.88 476 LYS A N 1
ATOM 3905 C CA . LYS A 1 476 ? -10.076 -0.556 1.304 1.00 98.88 476 LYS A CA 1
ATOM 3906 C C . LYS A 1 476 ? -8.886 0.026 2.071 1.00 98.88 476 LYS A C 1
ATOM 3908 O O . LYS A 1 476 ? -8.735 1.237 2.194 1.00 98.88 476 LYS A O 1
ATOM 3913 N N . GLU A 1 477 ? -8.024 -0.814 2.630 1.00 98.94 477 GLU A N 1
ATOM 3914 C CA . GLU A 1 477 ? -7.077 -0.391 3.670 1.00 98.94 477 GLU A CA 1
ATOM 3915 C C . GLU A 1 477 ? -5.880 0.407 3.133 1.00 98.94 477 GLU A C 1
ATOM 3917 O O . GLU A 1 477 ? -5.233 1.134 3.904 1.00 98.94 477 GLU A O 1
ATOM 3922 N N . TRP A 1 478 ? -5.609 0.314 1.828 1.00 98.94 478 TRP A N 1
ATOM 3923 C CA . TRP A 1 478 ? -4.491 0.990 1.173 1.00 98.94 478 TRP A CA 1
ATOM 3924 C C . TRP A 1 478 ? -4.953 2.097 0.241 1.00 98.94 478 TRP A C 1
ATOM 3926 O O . TRP A 1 478 ? -4.532 3.244 0.413 1.00 98.94 478 TRP A O 1
ATOM 3936 N N . CYS A 1 479 ? -5.808 1.781 -0.733 1.00 98.81 479 CYS A N 1
ATOM 3937 C CA . CYS A 1 479 ? -6.243 2.769 -1.708 1.00 98.81 479 CYS A CA 1
ATOM 3938 C C . CYS A 1 479 ? -7.148 3.815 -1.039 1.00 98.81 479 CYS A C 1
ATOM 3940 O O . CYS A 1 479 ? -6.742 4.979 -0.936 1.00 98.81 479 CYS A O 1
ATOM 3942 N N . SER A 1 480 ? -8.335 3.435 -0.565 1.00 98.75 480 SER A N 1
ATOM 3943 C CA . SER A 1 480 ? -9.343 4.382 -0.064 1.00 98.75 480 SER A CA 1
ATOM 3944 C C . SER A 1 480 ? -8.849 5.154 1.166 1.00 98.75 480 SER A C 1
ATOM 3946 O O . SER A 1 480 ? -8.941 6.381 1.230 1.00 98.75 480 SER A O 1
ATOM 3948 N N . PHE A 1 481 ? -8.158 4.462 2.076 1.00 98.88 481 PHE A N 1
ATOM 3949 C CA . PHE A 1 481 ? -7.547 5.065 3.260 1.00 98.88 481 PHE A CA 1
ATOM 3950 C C . PHE A 1 481 ? -6.278 5.897 3.001 1.00 98.88 481 PHE A C 1
ATOM 3952 O O . PHE A 1 481 ? -5.682 6.417 3.952 1.00 98.88 481 PHE A O 1
ATOM 3959 N N . GLY A 1 482 ? -5.875 6.086 1.745 1.00 98.75 482 GLY A N 1
ATOM 3960 C CA . GLY A 1 482 ? -4.909 7.113 1.359 1.00 98.75 482 GLY A CA 1
ATOM 3961 C C . GLY A 1 482 ? -3.450 6.762 1.629 1.00 98.75 482 GLY A C 1
ATOM 3962 O O . GLY A 1 482 ? -2.668 7.638 2.015 1.00 98.75 482 GLY A O 1
ATOM 3963 N N . HIS A 1 483 ? -3.065 5.495 1.441 1.00 98.88 483 HIS A N 1
ATOM 3964 C CA . HIS A 1 483 ? -1.654 5.173 1.265 1.00 98.88 483 HIS A CA 1
ATOM 3965 C C . HIS A 1 483 ? -1.111 5.929 0.048 1.00 98.88 483 HIS A C 1
ATOM 3967 O O . HIS A 1 483 ? -1.669 5.875 -1.049 1.00 98.88 483 HIS A O 1
ATOM 3973 N N . LYS A 1 484 ? 0.006 6.632 0.240 1.00 98.69 484 LYS A N 1
ATOM 3974 C CA . LYS A 1 484 ? 0.560 7.554 -0.755 1.00 98.69 484 LYS A CA 1
ATOM 3975 C C . LYS A 1 484 ? 1.350 6.835 -1.851 1.00 98.69 484 LYS A C 1
ATOM 3977 O O . LYS A 1 484 ? 2.553 7.066 -1.975 1.00 98.69 484 LYS A O 1
ATOM 3982 N N . PHE A 1 485 ? 0.708 5.954 -2.623 1.00 98.88 485 PHE A N 1
ATOM 3983 C CA . PHE A 1 485 ? 1.369 5.132 -3.646 1.00 98.88 485 PHE A CA 1
ATOM 3984 C C . PHE A 1 485 ? 2.251 5.967 -4.587 1.00 98.88 485 PHE A C 1
ATOM 3986 O O . PHE A 1 485 ? 3.449 5.695 -4.703 1.00 98.88 485 PHE A O 1
ATOM 3993 N N . ALA A 1 486 ? 1.720 7.053 -5.160 1.00 98.19 486 ALA A N 1
ATOM 3994 C CA . ALA A 1 486 ? 2.493 7.915 -6.057 1.00 98.19 486 ALA A CA 1
ATOM 3995 C C . ALA A 1 486 ? 3.775 8.474 -5.429 1.00 98.19 486 ALA A C 1
ATOM 3997 O O . ALA A 1 486 ? 4.824 8.442 -6.079 1.00 98.19 486 ALA A O 1
ATOM 3998 N N . HIS A 1 487 ? 3.736 8.921 -4.172 1.00 98.19 487 HIS A N 1
ATOM 3999 C CA . HIS A 1 487 ? 4.935 9.399 -3.475 1.00 98.19 487 HIS A CA 1
ATOM 4000 C C . HIS A 1 487 ? 5.878 8.260 -3.068 1.00 98.19 487 HIS A C 1
ATOM 4002 O O . HIS A 1 487 ? 7.092 8.361 -3.252 1.00 98.19 487 HIS A O 1
ATOM 4008 N N . ARG A 1 488 ? 5.336 7.160 -2.531 1.00 98.62 488 ARG A N 1
ATOM 4009 C CA . ARG A 1 488 ? 6.115 6.025 -2.010 1.00 98.62 488 ARG A CA 1
ATOM 4010 C C . ARG A 1 488 ? 6.866 5.293 -3.115 1.00 98.62 488 ARG A C 1
ATOM 4012 O O . ARG A 1 488 ? 8.002 4.868 -2.900 1.00 98.62 488 ARG A O 1
ATOM 4019 N N . ILE A 1 489 ? 6.270 5.207 -4.301 1.00 97.94 489 ILE A N 1
ATOM 4020 C CA . ILE A 1 489 ? 6.847 4.533 -5.466 1.00 97.94 489 ILE A CA 1
ATOM 4021 C C . ILE A 1 489 ? 7.562 5.508 -6.412 1.00 97.94 489 ILE A C 1
ATOM 4023 O O . ILE A 1 489 ? 8.496 5.117 -7.122 1.00 97.94 489 ILE A O 1
ATOM 4027 N N . GLY A 1 490 ? 7.155 6.779 -6.431 1.00 97.75 490 GLY A N 1
ATOM 4028 C CA . GLY A 1 490 ? 7.651 7.778 -7.375 1.00 97.75 490 GLY A CA 1
ATOM 4029 C C . GLY A 1 490 ? 7.154 7.514 -8.796 1.00 97.75 490 GLY A C 1
ATOM 4030 O O . GLY A 1 490 ? 7.968 7.369 -9.714 1.00 97.75 490 GLY A O 1
ATOM 4031 N N . HIS A 1 491 ? 5.836 7.380 -8.979 1.00 97.81 491 HIS A N 1
ATOM 4032 C CA . HIS A 1 491 ? 5.237 7.159 -10.302 1.00 97.81 491 HIS A CA 1
ATOM 4033 C C . HIS A 1 491 ? 5.534 8.330 -11.237 1.00 97.81 491 HIS A C 1
ATOM 4035 O O . HIS A 1 491 ? 5.158 9.472 -10.974 1.00 97.81 491 HIS A O 1
ATOM 4041 N N . GLY A 1 492 ? 6.236 8.031 -12.331 1.00 95.94 492 GLY A N 1
ATOM 4042 C CA . GLY A 1 492 ? 6.546 8.978 -13.394 1.00 95.94 492 GLY A CA 1
ATOM 4043 C C . GLY A 1 492 ? 7.393 10.191 -12.996 1.00 95.94 492 GLY A C 1
ATOM 4044 O O . GLY A 1 492 ? 7.360 11.190 -13.706 1.00 95.94 492 GLY A O 1
ATOM 4045 N N . GLN A 1 493 ? 8.129 10.130 -11.881 1.00 96.56 493 GLN A N 1
ATOM 4046 C CA . GLN A 1 493 ? 8.958 11.237 -11.392 1.00 96.56 493 GLN A CA 1
ATOM 4047 C C . GLN A 1 493 ? 10.454 10.961 -11.603 1.00 96.56 493 GLN A C 1
ATOM 4049 O O . GLN A 1 493 ? 10.984 9.980 -11.068 1.00 96.56 493 GLN A O 1
ATOM 4054 N N . ASP A 1 494 ? 11.162 11.870 -12.275 1.00 96.56 494 ASP A N 1
ATOM 4055 C CA . ASP A 1 494 ? 12.622 11.844 -12.450 1.00 96.56 494 ASP A CA 1
ATOM 4056 C C . ASP A 1 494 ? 13.354 12.459 -11.244 1.00 96.56 494 ASP A C 1
ATOM 4058 O O . ASP A 1 494 ? 14.110 13.422 -11.351 1.00 96.56 494 ASP A O 1
ATOM 4062 N N . LYS A 1 495 ? 13.064 11.921 -10.057 1.00 95.38 495 LYS A N 1
ATOM 4063 C CA . LYS A 1 495 ? 13.627 12.371 -8.777 1.00 95.38 495 LYS A CA 1
ATOM 4064 C C . LYS A 1 495 ? 13.978 11.173 -7.887 1.00 95.38 495 LYS A C 1
ATOM 4066 O O . LYS A 1 495 ? 13.275 10.905 -6.908 1.00 95.38 495 LYS A O 1
ATOM 4071 N N . PRO A 1 496 ? 14.985 10.361 -8.261 1.00 92.31 496 PRO A N 1
ATOM 4072 C CA . PRO A 1 496 ? 15.315 9.118 -7.558 1.00 92.31 496 PRO A CA 1
ATOM 4073 C C . PRO A 1 496 ? 15.706 9.316 -6.086 1.00 92.31 496 PRO A C 1
ATOM 4075 O O . PRO A 1 496 ? 15.528 8.402 -5.286 1.00 92.31 496 PRO A O 1
ATOM 4078 N N . GLU A 1 497 ? 16.214 10.492 -5.725 1.00 94.31 497 GLU A N 1
ATOM 4079 C CA . GLU A 1 497 ? 16.631 10.881 -4.375 1.00 94.31 497 GLU A CA 1
ATOM 4080 C C . GLU A 1 497 ? 15.492 11.383 -3.471 1.00 94.31 497 GLU A C 1
ATOM 4082 O O . GLU A 1 497 ? 15.746 11.797 -2.337 1.00 94.31 497 GLU A O 1
ATOM 4087 N N . ASP A 1 498 ? 14.245 11.365 -3.951 1.00 96.00 498 ASP A N 1
ATOM 4088 C CA . ASP A 1 498 ? 13.095 11.796 -3.163 1.00 96.00 498 ASP A CA 1
ATOM 4089 C C . ASP A 1 498 ? 12.969 10.988 -1.860 1.00 96.00 498 ASP A C 1
ATOM 4091 O O . ASP A 1 498 ? 12.836 9.759 -1.851 1.00 96.00 498 ASP A O 1
ATOM 4095 N N . LYS A 1 499 ? 12.996 11.713 -0.738 1.00 96.12 499 LYS A N 1
ATOM 4096 C CA . LYS A 1 499 ? 12.964 11.141 0.606 1.00 96.12 499 LYS A CA 1
ATOM 4097 C C . LYS A 1 499 ? 11.592 10.574 0.985 1.00 96.12 499 LYS A C 1
ATOM 4099 O O . LYS A 1 499 ? 11.535 9.842 1.975 1.00 96.12 499 LYS A O 1
ATOM 4104 N N . GLU A 1 500 ? 10.545 10.839 0.207 1.00 97.06 500 GLU A N 1
ATOM 4105 C CA . GLU A 1 500 ? 9.219 10.237 0.385 1.00 97.06 500 GLU A CA 1
ATOM 4106 C C . GLU A 1 500 ? 9.100 8.822 -0.199 1.00 97.06 500 GLU A C 1
ATOM 4108 O O . GLU A 1 500 ? 8.171 8.091 0.163 1.00 97.06 500 GLU A O 1
ATOM 4113 N N . ARG A 1 501 ? 10.045 8.401 -1.055 1.00 98.12 501 ARG A N 1
ATOM 4114 C CA . ARG A 1 501 ? 10.053 7.045 -1.618 1.00 98.12 501 ARG A CA 1
ATOM 4115 C C . ARG A 1 501 ? 10.420 6.021 -0.553 1.00 98.12 501 ARG A C 1
ATOM 4117 O O . ARG A 1 501 ? 11.434 6.172 0.138 1.00 98.12 501 ARG A O 1
ATOM 4124 N N . SER A 1 502 ? 9.613 4.969 -0.440 1.00 98.56 502 SER A N 1
ATOM 4125 C CA . SER A 1 502 ? 9.818 3.880 0.514 1.00 98.56 502 SER A CA 1
ATOM 4126 C C . SER A 1 502 ? 8.948 2.661 0.177 1.00 98.56 502 SER A C 1
ATOM 4128 O O . SER A 1 502 ? 7.792 2.834 -0.210 1.00 98.56 502 SER A O 1
ATOM 4130 N N . PRO A 1 503 ? 9.458 1.428 0.331 1.00 98.19 503 PRO A N 1
ATOM 4131 C CA . PRO A 1 503 ? 8.788 0.201 -0.103 1.00 98.19 503 PRO A CA 1
ATOM 4132 C C . PRO A 1 503 ? 7.778 -0.340 0.928 1.00 98.19 503 PRO A C 1
ATOM 4134 O O . PRO A 1 503 ? 7.787 -1.523 1.253 1.00 98.19 503 PRO A O 1
ATOM 4137 N N . ILE A 1 504 ? 6.901 0.519 1.451 1.00 98.81 504 ILE A N 1
ATOM 4138 C CA . ILE A 1 504 ? 5.952 0.165 2.524 1.00 98.81 504 ILE A CA 1
ATOM 4139 C C . ILE A 1 504 ? 4.941 -0.895 2.070 1.00 98.81 504 ILE A C 1
ATOM 4141 O O . ILE A 1 504 ? 4.728 -1.883 2.773 1.00 98.81 504 ILE A O 1
ATOM 4145 N N . PHE A 1 505 ? 4.363 -0.731 0.877 1.00 98.94 505 PHE A N 1
ATOM 4146 C CA . PHE A 1 505 ? 3.463 -1.735 0.303 1.00 98.94 505 PHE A CA 1
ATOM 4147 C C . PHE A 1 505 ? 4.198 -3.032 -0.072 1.00 98.94 505 PHE A C 1
ATOM 4149 O O . PHE A 1 505 ? 3.648 -4.114 0.073 1.00 98.94 505 PHE A O 1
ATOM 4156 N N . VAL A 1 506 ? 5.478 -2.951 -0.458 1.00 98.75 506 VAL A N 1
ATOM 4157 C CA . VAL A 1 506 ? 6.298 -4.148 -0.725 1.00 98.75 506 VAL A CA 1
ATOM 4158 C C . VAL A 1 506 ? 6.522 -4.949 0.556 1.00 98.75 506 VAL A C 1
ATOM 4160 O O . VAL A 1 506 ? 6.372 -6.162 0.528 1.00 98.75 506 VAL A O 1
ATOM 4163 N N . GLN A 1 507 ? 6.819 -4.291 1.685 1.00 98.75 507 GLN A N 1
ATOM 4164 C CA . GLN A 1 507 ? 6.893 -4.969 2.986 1.00 98.75 507 GLN A CA 1
ATOM 4165 C C . GLN A 1 507 ? 5.572 -5.646 3.354 1.00 98.75 507 GLN A C 1
ATOM 4167 O O . GLN A 1 507 ? 5.593 -6.733 3.911 1.00 98.75 507 GLN A O 1
ATOM 4172 N N . PHE A 1 508 ? 4.430 -5.018 3.055 1.00 98.94 508 PHE A N 1
ATOM 4173 C CA . PHE A 1 508 ? 3.127 -5.637 3.295 1.00 98.94 508 PHE A CA 1
ATOM 4174 C C . PHE A 1 508 ? 2.960 -6.924 2.489 1.00 98.94 508 PHE A C 1
ATOM 4176 O O . PHE A 1 508 ? 2.663 -7.954 3.082 1.00 98.94 508 PHE A O 1
ATOM 4183 N N . ILE A 1 509 ? 3.205 -6.891 1.176 1.00 98.94 509 ILE A N 1
ATOM 4184 C CA . ILE A 1 509 ? 3.093 -8.089 0.333 1.00 98.94 509 ILE A CA 1
ATOM 4185 C C . ILE A 1 509 ? 4.110 -9.166 0.742 1.00 98.94 509 ILE A C 1
ATOM 4187 O O . ILE A 1 509 ? 3.775 -10.345 0.726 1.00 98.94 509 ILE A O 1
ATOM 4191 N N . ASP A 1 510 ? 5.313 -8.782 1.177 1.00 98.81 510 ASP A N 1
ATOM 4192 C CA . ASP A 1 510 ? 6.293 -9.717 1.744 1.00 98.81 510 ASP A CA 1
ATOM 4193 C C . ASP A 1 510 ? 5.755 -10.364 3.034 1.00 98.81 510 ASP A C 1
ATOM 4195 O O . ASP A 1 510 ? 5.707 -11.584 3.130 1.00 98.81 510 ASP A O 1
ATOM 4199 N N . CYS A 1 511 ? 5.206 -9.589 3.978 1.00 98.88 511 CYS A N 1
ATOM 4200 C CA . CYS A 1 511 ? 4.538 -10.142 5.164 1.00 98.88 511 CYS A CA 1
ATOM 4201 C C . CYS A 1 511 ? 3.378 -11.093 4.813 1.00 98.88 511 CYS A C 1
ATOM 4203 O O . CYS A 1 511 ? 3.195 -12.104 5.489 1.00 98.88 511 CYS A O 1
ATOM 4205 N N . VAL A 1 512 ? 2.607 -10.804 3.758 1.00 98.88 512 VAL A N 1
ATOM 4206 C CA . VAL A 1 512 ? 1.561 -11.715 3.259 1.00 98.88 512 VAL A CA 1
ATOM 4207 C C . VAL A 1 512 ? 2.180 -13.005 2.728 1.00 98.88 512 VAL A C 1
ATOM 4209 O O . VAL A 1 512 ? 1.677 -14.083 3.030 1.00 98.88 512 VAL A O 1
ATOM 4212 N N . TRP A 1 513 ? 3.297 -12.920 2.004 1.00 98.69 513 TRP A N 1
ATOM 4213 C CA . TRP A 1 513 ? 4.044 -14.094 1.561 1.00 98.69 513 TRP A CA 1
ATOM 4214 C C . TRP A 1 513 ? 4.571 -14.921 2.747 1.00 98.69 513 TRP A C 1
ATOM 4216 O O . TRP A 1 513 ? 4.481 -16.147 2.709 1.00 98.69 513 TRP A O 1
ATOM 4226 N N . GLN A 1 514 ? 5.023 -14.290 3.840 1.00 98.25 514 GLN A N 1
ATOM 4227 C CA . GLN A 1 514 ? 5.402 -15.008 5.069 1.00 98.25 514 GLN A CA 1
ATOM 4228 C C . GLN A 1 514 ? 4.221 -15.798 5.662 1.00 98.25 514 GLN A C 1
ATOM 4230 O O . GLN A 1 514 ? 4.372 -16.978 5.972 1.00 98.25 514 GLN A O 1
ATOM 4235 N N . LEU A 1 515 ? 3.034 -15.182 5.759 1.00 97.06 515 LEU A N 1
ATOM 4236 C CA . LEU A 1 515 ? 1.819 -15.868 6.220 1.00 97.06 515 LEU A CA 1
ATOM 4237 C C . LEU A 1 515 ? 1.401 -16.999 5.270 1.00 97.06 515 LEU A C 1
ATOM 4239 O O . LEU A 1 515 ? 1.083 -18.091 5.731 1.00 97.06 515 LEU A O 1
ATOM 4243 N N . TYR A 1 516 ? 1.444 -16.764 3.957 1.00 96.56 516 TYR A N 1
ATOM 4244 C CA . TYR A 1 516 ? 1.148 -17.772 2.936 1.00 96.56 516 TYR A CA 1
ATOM 4245 C C . TYR A 1 516 ? 2.052 -19.003 3.070 1.00 96.56 516 TYR A C 1
ATOM 4247 O O . TYR A 1 516 ? 1.594 -20.135 2.956 1.00 96.56 516 TYR A O 1
ATOM 4255 N N . ASN A 1 517 ? 3.339 -18.803 3.344 1.00 94.69 517 ASN A N 1
ATOM 4256 C CA . ASN A 1 517 ? 4.280 -19.910 3.490 1.00 94.69 517 ASN A CA 1
ATOM 4257 C C . ASN A 1 517 ? 4.014 -20.767 4.728 1.00 94.69 517 ASN A C 1
ATOM 4259 O O . ASN A 1 517 ? 4.220 -21.975 4.682 1.00 94.69 517 ASN A O 1
ATOM 4263 N N . GLN A 1 518 ? 3.577 -20.149 5.826 1.00 92.75 518 GLN A N 1
ATOM 4264 C CA . GLN A 1 518 ? 3.267 -20.872 7.057 1.00 92.75 518 GLN A CA 1
ATOM 4265 C C . GLN A 1 518 ? 1.870 -21.512 7.018 1.00 92.75 518 GLN A C 1
ATOM 4267 O O . GLN A 1 518 ? 1.658 -22.551 7.635 1.00 92.75 518 GLN A O 1
ATOM 4272 N N . PHE A 1 519 ? 0.928 -20.920 6.275 1.00 94.94 519 PHE A N 1
ATOM 4273 C CA . PHE A 1 519 ? -0.477 -21.336 6.219 1.00 94.94 519 PHE A CA 1
ATOM 4274 C C . PHE A 1 519 ? -0.968 -21.473 4.776 1.00 94.94 519 PHE A C 1
ATOM 4276 O O . PHE A 1 519 ? -1.970 -20.874 4.404 1.00 94.94 519 PHE A O 1
ATOM 4283 N N . THR A 1 520 ? -0.267 -22.234 3.935 1.00 95.88 520 THR A N 1
ATOM 4284 C CA . THR A 1 520 ? -0.533 -22.257 2.484 1.00 95.88 520 THR A CA 1
ATOM 4285 C C . THR A 1 520 ? -1.977 -22.599 2.133 1.00 95.88 520 THR A C 1
ATOM 4287 O O . THR A 1 520 ? -2.560 -21.914 1.301 1.00 95.88 520 THR A O 1
ATOM 4290 N N . SER A 1 521 ? -2.595 -23.588 2.784 1.00 97.19 521 SER A N 1
ATOM 4291 C CA . SER A 1 521 ? -3.997 -23.944 2.514 1.00 97.19 521 SER A CA 1
ATOM 4292 C C . SER A 1 521 ? -5.000 -22.865 2.920 1.00 97.19 521 SER A C 1
ATOM 4294 O O . SER A 1 521 ? -6.138 -22.875 2.475 1.00 97.19 521 SER A O 1
ATOM 4296 N N . ALA A 1 522 ? -4.589 -21.888 3.725 1.00 98.06 522 ALA A N 1
ATOM 4297 C CA . ALA A 1 522 ? -5.457 -20.833 4.221 1.00 98.06 522 ALA A CA 1
ATOM 4298 C C . ALA A 1 522 ? -5.719 -19.716 3.195 1.00 98.06 522 ALA A C 1
ATOM 4300 O O . ALA A 1 522 ? -6.552 -18.850 3.471 1.00 98.06 522 ALA A O 1
ATOM 4301 N N . PHE A 1 523 ? -5.007 -19.701 2.063 1.00 98.62 523 PHE A N 1
ATOM 4302 C CA . PHE A 1 523 ? -5.063 -18.649 1.046 1.00 98.62 523 PHE A CA 1
ATOM 4303 C C . PHE A 1 523 ? -5.464 -19.212 -0.318 1.00 98.62 523 PHE A C 1
ATOM 4305 O O . PHE A 1 523 ? -4.845 -20.157 -0.805 1.00 98.62 523 PHE A O 1
ATOM 4312 N N . GLU A 1 524 ? -6.467 -18.595 -0.945 1.00 98.81 524 GLU A N 1
ATOM 4313 C CA . GLU A 1 524 ? -6.938 -18.974 -2.283 1.00 98.81 524 GLU A CA 1
ATOM 4314 C C . GLU A 1 524 ? -5.933 -18.587 -3.358 1.00 98.81 524 GLU A C 1
ATOM 4316 O O . GLU A 1 524 ? -5.800 -19.273 -4.364 1.00 98.81 524 GLU A O 1
ATOM 4321 N N . PHE A 1 525 ? -5.226 -17.476 -3.163 1.00 98.81 525 PHE A N 1
ATOM 4322 C CA . PHE A 1 525 ? -4.252 -17.003 -4.128 1.00 98.81 525 PHE A CA 1
ATOM 4323 C C . PHE A 1 525 ? -2.887 -17.668 -3.935 1.00 98.81 525 PHE A C 1
ATOM 4325 O O . PHE A 1 525 ? -2.455 -17.927 -2.815 1.00 98.81 525 PHE A O 1
ATOM 4332 N N . ASN A 1 526 ? -2.161 -17.870 -5.029 1.00 98.50 526 ASN A N 1
ATOM 4333 C CA . ASN A 1 526 ? -0.803 -18.403 -5.039 1.00 98.50 526 ASN A CA 1
ATOM 4334 C C . ASN A 1 526 ? 0.270 -17.286 -5.034 1.00 98.50 526 ASN A C 1
ATOM 4336 O O . ASN A 1 526 ? -0.008 -16.085 -5.074 1.00 98.50 526 ASN A O 1
ATOM 4340 N N . VAL A 1 527 ? 1.550 -17.668 -5.028 1.00 98.00 527 VAL A N 1
ATOM 4341 C CA . VAL A 1 527 ? 2.677 -16.709 -5.021 1.00 98.00 527 VAL A CA 1
ATOM 4342 C C . VAL A 1 527 ? 2.738 -15.851 -6.299 1.00 98.00 527 VAL A C 1
ATOM 4344 O O . VAL A 1 527 ? 3.223 -14.715 -6.259 1.00 98.00 527 VAL A O 1
ATOM 4347 N N . ARG A 1 528 ? 2.242 -16.350 -7.442 1.00 98.38 528 ARG A N 1
ATOM 4348 C CA . ARG A 1 528 ? 2.213 -15.600 -8.712 1.00 98.38 528 ARG A CA 1
ATOM 4349 C C . ARG A 1 528 ? 1.294 -14.385 -8.617 1.00 98.38 528 ARG A C 1
ATOM 4351 O O . ARG A 1 528 ? 1.644 -13.337 -9.160 1.00 98.38 528 ARG A O 1
ATOM 4358 N N . PHE A 1 529 ? 0.180 -14.492 -7.897 1.00 98.81 529 PHE A N 1
ATOM 4359 C CA . PHE A 1 529 ? -0.716 -13.366 -7.623 1.00 98.81 529 PHE A CA 1
ATOM 4360 C C . PHE A 1 529 ? 0.011 -12.238 -6.879 1.00 98.81 529 PHE A C 1
ATOM 4362 O O . PHE A 1 529 ? 0.022 -11.097 -7.341 1.00 98.81 529 PHE A O 1
ATOM 4369 N N . LEU A 1 530 ? 0.732 -12.567 -5.800 1.00 98.81 530 LEU A N 1
ATOM 4370 C CA . LEU A 1 530 ? 1.495 -11.583 -5.020 1.00 98.81 530 LEU A CA 1
ATOM 4371 C C . LEU A 1 530 ? 2.593 -10.899 -5.850 1.00 98.81 530 LEU A C 1
ATOM 4373 O O . LEU A 1 530 ? 2.747 -9.678 -5.795 1.00 98.81 530 LEU A O 1
ATOM 4377 N N . LYS A 1 531 ? 3.335 -11.666 -6.661 1.00 98.44 531 LYS A N 1
ATOM 4378 C CA . LYS A 1 531 ? 4.352 -11.112 -7.574 1.00 98.44 531 LYS A CA 1
ATOM 4379 C C . LYS A 1 531 ? 3.728 -10.204 -8.637 1.00 98.44 531 LYS A C 1
ATOM 4381 O O . LYS A 1 531 ? 4.262 -9.129 -8.884 1.00 98.44 531 LYS A O 1
ATOM 4386 N N . THR A 1 532 ? 2.581 -10.596 -9.198 1.00 98.69 532 THR A N 1
ATOM 4387 C CA . THR A 1 532 ? 1.850 -9.791 -10.193 1.00 98.69 532 THR A CA 1
ATOM 4388 C C . THR A 1 532 ? 1.422 -8.451 -9.602 1.00 98.69 532 THR A C 1
ATOM 4390 O O . THR A 1 532 ? 1.630 -7.418 -10.229 1.00 98.69 532 THR A O 1
ATOM 4393 N N . ILE A 1 533 ? 0.907 -8.431 -8.368 1.00 98.81 533 ILE A N 1
ATOM 4394 C CA . ILE A 1 533 ? 0.563 -7.181 -7.674 1.00 98.81 533 ILE A CA 1
ATOM 4395 C C . ILE A 1 533 ? 1.785 -6.263 -7.548 1.00 98.81 533 ILE A C 1
ATOM 4397 O O . ILE A 1 533 ? 1.671 -5.062 -7.777 1.00 98.81 533 ILE A O 1
ATOM 4401 N N . LEU A 1 534 ? 2.961 -6.804 -7.215 1.00 98.62 534 LEU A N 1
ATOM 4402 C CA . LEU A 1 534 ? 4.194 -6.014 -7.112 1.00 98.62 534 LEU A CA 1
ATOM 4403 C C . LEU A 1 534 ? 4.741 -5.553 -8.469 1.00 98.62 534 LEU A C 1
ATOM 4405 O O . LEU A 1 534 ? 5.341 -4.481 -8.549 1.00 98.62 534 LEU A O 1
ATOM 4409 N N . ASP A 1 535 ? 4.522 -6.314 -9.537 1.00 98.31 535 ASP A N 1
ATOM 4410 C CA . ASP A 1 535 ? 4.877 -5.893 -10.893 1.00 98.31 535 ASP A CA 1
ATOM 4411 C C . ASP A 1 535 ? 3.976 -4.744 -11.363 1.00 98.31 535 ASP A C 1
ATOM 4413 O O . ASP A 1 535 ? 4.462 -3.707 -11.832 1.00 98.31 535 ASP A O 1
ATOM 4417 N N . GLU A 1 536 ? 2.668 -4.874 -11.140 1.00 98.56 536 GLU A N 1
ATOM 4418 C CA . GLU A 1 536 ? 1.676 -3.861 -11.504 1.00 98.56 536 GLU A CA 1
ATOM 4419 C C . GLU A 1 536 ? 1.680 -2.644 -10.577 1.00 98.56 536 GLU A C 1
ATOM 4421 O O . GLU A 1 536 ? 1.305 -1.548 -10.997 1.00 98.56 536 GLU A O 1
ATOM 4426 N N . LEU A 1 537 ? 2.214 -2.786 -9.360 1.00 98.69 537 LEU A N 1
ATOM 4427 C CA . LEU A 1 537 ? 2.561 -1.656 -8.507 1.00 98.69 537 LEU A CA 1
ATOM 4428 C C . LEU A 1 537 ? 3.489 -0.700 -9.248 1.00 98.69 537 LEU A C 1
ATOM 4430 O O . LEU A 1 537 ? 3.323 0.501 -9.116 1.00 98.69 537 LEU A O 1
ATOM 4434 N N . TYR A 1 538 ? 4.471 -1.188 -10.010 1.00 98.12 538 TYR A N 1
ATOM 4435 C CA . TYR A 1 538 ? 5.440 -0.324 -10.690 1.00 98.12 538 TYR A CA 1
ATOM 4436 C C . TYR A 1 538 ? 5.053 0.042 -12.120 1.00 98.12 538 TYR A C 1
ATOM 4438 O O . TYR A 1 538 ? 5.507 1.080 -12.602 1.00 98.12 538 TYR A O 1
ATOM 4446 N N . SER A 1 539 ? 4.274 -0.799 -12.800 1.00 98.00 539 SER A N 1
ATOM 4447 C CA . SER A 1 539 ? 4.078 -0.736 -14.252 1.00 98.00 539 SER A CA 1
ATOM 4448 C C . SER A 1 539 ? 3.415 0.560 -14.734 1.00 98.00 539 SER A C 1
ATOM 4450 O O . SER A 1 539 ? 3.728 1.030 -15.827 1.00 98.00 539 SER A O 1
ATOM 4452 N N . CYS A 1 540 ? 2.513 1.134 -13.928 1.00 98.31 540 CYS A N 1
ATOM 4453 C CA . CYS A 1 540 ? 1.564 2.166 -14.356 1.00 98.31 540 CYS A CA 1
ATOM 4454 C C . CYS A 1 540 ? 0.740 1.755 -15.598 1.00 98.31 540 CYS A C 1
ATOM 4456 O O . CYS A 1 540 ? 0.355 2.622 -16.387 1.00 98.31 540 CYS A O 1
ATOM 4458 N N . ARG A 1 541 ? 0.486 0.446 -15.774 1.00 98.44 541 ARG A N 1
ATOM 4459 C CA . ARG A 1 541 ? -0.435 -0.114 -16.781 1.00 98.44 541 ARG A CA 1
ATOM 4460 C C . ARG A 1 541 ? -1.895 0.063 -16.382 1.00 98.44 541 ARG A C 1
ATOM 4462 O O . ARG A 1 541 ? -2.733 0.324 -17.233 1.00 98.44 541 ARG A O 1
ATOM 4469 N N . PHE A 1 542 ? -2.175 -0.033 -15.087 1.00 98.81 542 PHE A N 1
ATOM 4470 C CA . PHE A 1 542 ? -3.505 0.121 -14.505 1.00 98.81 542 PHE A CA 1
ATOM 4471 C C . PHE A 1 542 ? -3.581 1.361 -13.613 1.00 98.81 542 PHE A C 1
ATOM 4473 O O . PHE A 1 542 ? -2.556 1.874 -13.152 1.00 98.81 542 PHE A O 1
ATOM 4480 N N . GLY A 1 543 ? -4.799 1.833 -13.346 1.00 98.50 543 GLY A N 1
ATOM 4481 C CA . GLY A 1 543 ? -5.036 2.986 -12.475 1.00 98.50 543 GLY A CA 1
ATOM 4482 C C . GLY A 1 543 ? -5.000 2.687 -10.978 1.00 98.50 543 GLY A C 1
ATOM 4483 O O . GLY A 1 543 ? -4.862 3.618 -10.187 1.00 98.50 543 GLY A O 1
ATOM 4484 N N . THR A 1 544 ? -5.107 1.414 -10.581 1.00 98.75 544 THR A N 1
ATOM 4485 C CA . THR A 1 544 ? -5.326 0.976 -9.188 1.00 98.75 544 THR A CA 1
ATOM 4486 C C . THR A 1 544 ? -4.340 1.589 -8.193 1.00 98.75 544 THR A C 1
ATOM 4488 O O . THR A 1 544 ? -4.746 2.147 -7.176 1.00 98.75 544 THR A O 1
ATOM 4491 N N . PHE A 1 545 ? -3.042 1.560 -8.510 1.00 98.75 545 PHE A N 1
ATOM 4492 C CA . PHE A 1 545 ? -1.984 2.066 -7.628 1.00 98.75 545 PHE A CA 1
ATOM 4493 C C . PHE A 1 545 ? -1.512 3.484 -7.972 1.00 98.75 545 PHE A C 1
ATOM 4495 O O . PHE A 1 545 ? -0.512 3.954 -7.432 1.00 98.75 545 PHE A O 1
ATOM 4502 N N . LEU A 1 546 ? -2.208 4.199 -8.858 1.00 98.44 546 LEU A N 1
ATOM 4503 C CA . LEU A 1 546 ? -1.876 5.592 -9.137 1.00 98.44 546 LEU A CA 1
ATOM 4504 C C . LEU A 1 546 ? -2.388 6.517 -8.020 1.00 98.44 546 LEU A C 1
ATOM 4506 O O . LEU A 1 546 ? -3.373 6.229 -7.332 1.00 98.44 546 LEU A O 1
ATOM 4510 N N . TYR A 1 547 ? -1.724 7.672 -7.904 1.00 98.44 547 TYR A N 1
ATOM 4511 C CA . TYR A 1 547 ? -2.089 8.780 -7.009 1.00 98.44 547 TYR A CA 1
ATOM 4512 C C . TYR A 1 547 ? -1.979 8.438 -5.509 1.00 98.44 547 TYR A C 1
ATOM 4514 O O . TYR A 1 547 ? -1.413 7.407 -5.139 1.00 98.44 547 TYR A O 1
ATOM 4522 N N . ASN A 1 548 ? -2.378 9.355 -4.621 1.00 98.62 548 ASN A N 1
ATOM 4523 C CA . ASN A 1 548 ? -2.087 9.257 -3.184 1.00 98.62 548 ASN A CA 1
ATOM 4524 C C . ASN A 1 548 ? -3.311 9.059 -2.283 1.00 98.62 548 ASN A C 1
ATOM 4526 O O . ASN A 1 548 ? -3.139 8.688 -1.122 1.00 98.62 548 ASN A O 1
ATOM 4530 N N . CYS A 1 549 ? -4.524 9.329 -2.762 1.00 98.56 549 CYS A N 1
ATOM 4531 C CA . CYS A 1 549 ? -5.754 9.109 -2.001 1.00 98.56 549 CYS A CA 1
ATOM 4532 C C . CYS A 1 549 ? -6.979 8.962 -2.910 1.00 98.56 549 CYS A C 1
ATOM 4534 O O . CYS A 1 549 ? -6.909 9.215 -4.113 1.00 98.56 549 CYS A O 1
ATOM 4536 N N . GLU A 1 550 ? -8.103 8.543 -2.321 1.00 98.62 550 GLU A N 1
ATOM 4537 C CA . GLU A 1 550 ? -9.390 8.412 -3.016 1.00 98.62 550 GLU A CA 1
ATOM 4538 C C . GLU A 1 550 ? -9.832 9.722 -3.675 1.00 98.62 550 GLU A C 1
ATOM 4540 O O . GLU A 1 550 ? -10.166 9.711 -4.856 1.00 98.62 550 GLU A O 1
ATOM 4545 N N . ARG A 1 551 ? -9.731 10.849 -2.954 1.00 98.62 551 ARG A N 1
ATOM 4546 C CA . ARG A 1 551 ? -10.050 12.187 -3.472 1.00 98.62 551 ARG A CA 1
ATOM 4547 C C . ARG A 1 551 ? -9.314 12.491 -4.777 1.00 98.62 551 ARG A C 1
ATOM 4549 O O . ARG A 1 551 ? -9.949 12.813 -5.771 1.00 98.62 551 ARG A O 1
ATOM 4556 N N . GLU A 1 552 ? -7.987 12.345 -4.785 1.00 98.44 552 GLU A N 1
ATOM 4557 C CA . GLU A 1 552 ? -7.158 12.622 -5.968 1.00 98.44 552 GLU A CA 1
ATOM 4558 C C . GLU A 1 552 ? -7.552 11.718 -7.149 1.00 98.44 552 GLU A C 1
ATOM 4560 O O . GLU A 1 552 ? -7.622 12.173 -8.289 1.00 98.44 552 GLU A O 1
ATOM 4565 N N . ARG A 1 553 ? -7.871 10.442 -6.887 1.00 98.56 553 ARG A N 1
ATOM 4566 C CA . ARG A 1 553 ? -8.352 9.515 -7.924 1.00 98.56 553 ARG A CA 1
ATOM 4567 C C . ARG A 1 553 ? -9.736 9.881 -8.458 1.00 98.56 553 ARG A C 1
ATOM 4569 O O . ARG A 1 553 ? -9.965 9.715 -9.654 1.00 98.56 553 ARG A O 1
ATOM 4576 N N . SER A 1 554 ? -10.626 10.384 -7.605 1.00 98.06 554 SER A N 1
ATOM 4577 C CA . SER A 1 554 ? -11.949 10.869 -8.006 1.00 98.06 554 SER A CA 1
ATOM 4578 C C . SER A 1 554 ? -11.846 12.144 -8.846 1.00 98.06 554 SER A C 1
ATOM 4580 O O . SER A 1 554 ? -12.436 12.217 -9.918 1.00 98.06 554 SER A O 1
ATOM 4582 N N . GLU A 1 555 ? -11.059 13.131 -8.404 1.00 98.06 555 GLU A N 1
ATOM 4583 C CA . GLU A 1 555 ? -10.840 14.399 -9.123 1.00 98.06 555 GLU A CA 1
ATOM 4584 C C . GLU A 1 555 ? -10.217 14.171 -10.511 1.00 98.06 555 GLU A C 1
ATOM 4586 O O . GLU A 1 555 ? -10.518 14.888 -11.464 1.00 98.06 555 GLU A O 1
ATOM 4591 N N . LEU A 1 556 ? -9.370 13.145 -10.641 1.00 97.38 556 LEU A N 1
ATOM 4592 C CA . LEU A 1 556 ? -8.719 12.768 -11.897 1.00 97.38 556 LEU A CA 1
ATOM 4593 C C . LEU A 1 556 ? -9.476 11.700 -12.699 1.00 97.38 556 LEU A C 1
ATOM 4595 O O . LEU A 1 556 ? -8.941 11.240 -13.716 1.00 97.38 556 LEU A O 1
ATOM 4599 N N . GLN A 1 557 ? -10.685 11.329 -12.261 1.00 98.00 557 GLN A N 1
ATOM 4600 C CA . GLN A 1 557 ? -11.586 10.383 -12.932 1.00 98.00 557 GLN A CA 1
ATOM 4601 C C . GLN A 1 557 ? -10.895 9.064 -13.303 1.00 98.00 557 GLN A C 1
ATOM 4603 O O . GLN A 1 557 ? -10.956 8.594 -14.440 1.00 98.00 557 GLN A O 1
ATOM 4608 N N . VAL A 1 558 ? -10.120 8.513 -12.365 1.00 98.25 558 VAL A N 1
ATOM 4609 C CA . VAL A 1 558 ? -9.253 7.355 -12.630 1.00 98.25 558 VAL A CA 1
ATOM 4610 C C . VAL A 1 558 ? -10.064 6.114 -12.977 1.00 98.25 558 VAL A C 1
ATOM 4612 O O . VAL A 1 558 ? -9.655 5.358 -13.856 1.00 98.25 558 VAL A O 1
ATOM 4615 N N . LYS A 1 559 ? -11.212 5.915 -12.323 1.00 97.50 559 LYS A N 1
ATOM 4616 C CA . LYS A 1 559 ? -12.074 4.756 -12.580 1.00 97.50 559 LYS A CA 1
ATOM 4617 C C . LYS A 1 559 ? -12.665 4.796 -13.992 1.00 97.50 559 LYS A C 1
ATOM 4619 O O . LYS A 1 559 ? -12.810 3.764 -14.630 1.00 97.50 559 LYS A O 1
ATOM 4624 N N . GLU A 1 560 ? -12.941 5.992 -14.497 1.00 97.25 560 GLU A N 1
ATOM 4625 C CA . GLU A 1 560 ? -13.549 6.225 -15.804 1.00 97.25 560 GLU A CA 1
ATOM 4626 C C . GLU A 1 560 ? -12.521 6.220 -16.944 1.00 97.25 560 GLU A C 1
ATOM 4628 O O . GLU A 1 560 ? -12.857 5.877 -18.077 1.00 97.25 560 GLU A O 1
ATOM 4633 N N . ASN A 1 561 ? -11.274 6.625 -16.671 1.00 97.44 561 ASN A N 1
ATOM 4634 C CA . ASN A 1 561 ? -10.247 6.820 -17.701 1.00 97.44 561 ASN A CA 1
ATOM 4635 C C . ASN A 1 561 ? -9.077 5.828 -17.660 1.00 97.44 561 ASN A C 1
ATOM 4637 O O . ASN A 1 561 ? -8.141 5.973 -18.449 1.00 97.44 561 ASN A O 1
ATOM 4641 N N . THR A 1 562 ? -9.115 4.827 -16.781 1.00 98.50 562 THR A N 1
ATOM 4642 C CA . THR A 1 562 ? -8.124 3.743 -16.738 1.00 98.50 562 THR A CA 1
ATOM 4643 C C . THR A 1 562 ? -8.779 2.401 -16.433 1.00 98.50 562 THR A C 1
ATOM 4645 O O . THR A 1 562 ? -9.896 2.336 -15.928 1.00 98.50 562 THR A O 1
ATOM 4648 N N . THR A 1 563 ? -8.052 1.316 -16.686 1.00 98.44 563 THR A N 1
ATOM 4649 C CA . THR A 1 563 ? -8.475 -0.034 -16.291 1.00 98.44 563 THR A CA 1
ATOM 4650 C C . THR A 1 563 ? -7.962 -0.375 -14.889 1.00 98.44 563 THR A C 1
ATOM 4652 O O . THR A 1 563 ? -6.851 0.021 -14.517 1.00 98.44 563 THR A O 1
ATOM 4655 N N . SER A 1 564 ? -8.753 -1.124 -14.118 1.00 98.62 564 SER A N 1
ATOM 4656 C CA . SER A 1 564 ? -8.342 -1.693 -12.831 1.00 98.62 564 SER A CA 1
ATOM 4657 C C . SER A 1 564 ? -7.445 -2.917 -13.029 1.00 98.62 564 SER A C 1
ATOM 4659 O O . SER A 1 564 ? -7.708 -3.746 -13.898 1.00 98.62 564 SER A O 1
ATOM 4661 N N . VAL A 1 565 ? -6.424 -3.093 -12.185 1.00 98.75 565 VAL A N 1
ATOM 4662 C CA . VAL A 1 565 ? -5.609 -4.324 -12.191 1.00 98.75 565 VAL A CA 1
ATOM 4663 C C . VAL A 1 565 ? -6.455 -5.563 -11.878 1.00 98.75 565 VAL A C 1
ATOM 4665 O O . VAL A 1 565 ? -6.148 -6.660 -12.342 1.00 98.75 565 VAL A O 1
ATOM 4668 N N . TRP A 1 566 ? -7.556 -5.390 -11.142 1.00 98.75 566 TRP A N 1
ATOM 4669 C CA . TRP A 1 566 ? -8.447 -6.488 -10.781 1.00 98.75 566 TRP A CA 1
ATOM 4670 C C . TRP A 1 566 ? -9.229 -7.024 -11.977 1.00 98.75 566 TRP A C 1
ATOM 4672 O O . TRP A 1 566 ? -9.490 -8.219 -12.007 1.00 98.75 566 TRP A O 1
ATOM 4682 N N . SER A 1 567 ? -9.514 -6.199 -12.994 1.00 98.56 567 SER A N 1
ATOM 4683 C CA . SER A 1 567 ? -10.079 -6.680 -14.265 1.00 98.56 567 SER A CA 1
ATOM 4684 C C . SER A 1 567 ? -9.183 -7.740 -14.896 1.00 98.56 567 SER A C 1
ATOM 4686 O O . SER A 1 567 ? -9.634 -8.834 -15.214 1.00 98.56 567 SER A O 1
ATOM 4688 N N . PHE A 1 568 ? -7.887 -7.434 -15.004 1.00 98.44 568 PHE A N 1
ATOM 4689 C CA . PHE A 1 568 ? -6.894 -8.352 -15.553 1.00 98.44 568 PHE A CA 1
ATOM 4690 C C . PHE A 1 568 ? -6.725 -9.603 -14.687 1.00 98.44 568 PHE A C 1
ATOM 4692 O O . PHE A 1 568 ? -6.668 -10.711 -15.215 1.00 98.44 568 PHE A O 1
ATOM 4699 N N . ILE A 1 569 ? -6.659 -9.444 -13.364 1.00 98.44 569 ILE A N 1
ATOM 4700 C CA . ILE A 1 569 ? -6.459 -10.580 -12.461 1.00 98.44 569 ILE A CA 1
ATOM 4701 C C . ILE A 1 569 ? -7.660 -11.534 -12.467 1.00 98.44 569 ILE A C 1
ATOM 4703 O O . ILE A 1 569 ? -7.455 -12.743 -12.531 1.00 98.44 569 ILE A O 1
ATOM 4707 N N . LEU A 1 570 ? -8.890 -11.016 -12.418 1.00 97.44 570 LEU A N 1
ATOM 4708 C CA . LEU A 1 570 ? -10.100 -11.841 -12.378 1.00 97.44 570 LEU A CA 1
ATOM 4709 C C . LEU A 1 570 ? -10.367 -12.545 -13.713 1.00 97.44 570 LEU A C 1
ATOM 4711 O O . LEU A 1 570 ? -10.762 -13.705 -13.702 1.00 97.44 570 LEU A O 1
ATOM 4715 N N . GLU A 1 571 ? -10.074 -11.903 -14.847 1.00 97.31 571 GLU A N 1
ATOM 4716 C CA . GLU A 1 571 ? -10.117 -12.566 -16.161 1.00 97.31 571 GLU A CA 1
ATOM 4717 C C . GLU A 1 571 ? -9.121 -13.739 -16.235 1.00 97.31 571 GLU A C 1
ATOM 4719 O O . GLU A 1 571 ? -9.390 -14.758 -16.858 1.00 97.31 571 GLU A O 1
ATOM 4724 N N . ASN A 1 572 ? -7.974 -13.620 -15.556 1.00 97.56 572 ASN A N 1
ATOM 4725 C CA . ASN A 1 572 ? -6.909 -14.626 -15.540 1.00 97.56 572 ASN A CA 1
ATOM 4726 C C . ASN A 1 572 ? -6.880 -15.438 -14.230 1.00 97.56 572 ASN A C 1
ATOM 4728 O O . ASN A 1 572 ? -5.819 -15.932 -13.833 1.00 97.56 572 ASN A O 1
ATOM 4732 N N . ARG A 1 573 ? -8.027 -15.565 -13.540 1.00 97.75 573 ARG A N 1
ATOM 4733 C CA . ARG A 1 573 ? -8.127 -16.116 -12.176 1.00 97.75 573 ARG A CA 1
ATOM 4734 C C . ARG A 1 573 ? -7.411 -17.454 -12.014 1.00 97.75 573 ARG A C 1
ATOM 4736 O O . ARG A 1 573 ? -6.700 -17.635 -11.032 1.00 97.75 573 ARG A O 1
ATOM 4743 N N . GLU A 1 574 ? -7.558 -18.362 -12.974 1.00 97.50 574 GLU A N 1
ATOM 4744 C CA . GLU A 1 574 ? -7.001 -19.721 -12.917 1.00 97.50 574 GLU A CA 1
ATOM 4745 C C . GLU A 1 574 ? -5.482 -19.739 -12.686 1.00 97.50 574 GLU A C 1
ATOM 4747 O O . GLU A 1 574 ? -4.973 -20.570 -11.944 1.00 97.50 574 GLU A O 1
ATOM 4752 N N . SER A 1 575 ? -4.746 -18.760 -13.226 1.00 98.00 575 SER A N 1
ATOM 4753 C CA . SER A 1 575 ? -3.291 -18.646 -13.019 1.00 98.00 575 SER A CA 1
ATOM 4754 C C . SER A 1 575 ? -2.899 -18.226 -11.597 1.00 98.00 575 SER A C 1
ATOM 4756 O O . SER A 1 575 ? -1.717 -18.265 -11.231 1.00 98.00 575 SER A O 1
ATOM 4758 N N . TYR A 1 576 ? -3.868 -17.773 -10.808 1.00 98.56 576 TYR A N 1
ATOM 4759 C CA . TYR A 1 576 ? -3.681 -17.205 -9.481 1.00 98.56 576 TYR A CA 1
ATOM 4760 C C . TYR A 1 576 ? -4.230 -18.081 -8.368 1.00 98.56 576 TYR A C 1
ATOM 4762 O O . TYR A 1 576 ? -3.891 -17.816 -7.220 1.00 98.56 576 TYR A O 1
ATOM 4770 N N . VAL A 1 577 ? -5.016 -19.111 -8.680 1.00 98.50 577 VAL A N 1
ATOM 4771 C CA . VAL A 1 577 ? -5.546 -20.037 -7.677 1.00 98.50 577 VAL A CA 1
ATOM 4772 C C . VAL A 1 577 ? -4.422 -20.921 -7.124 1.00 98.50 577 VAL A C 1
ATOM 4774 O O . VAL A 1 577 ? -3.464 -21.280 -7.814 1.00 98.50 577 VAL A O 1
ATOM 4777 N N . ASN A 1 578 ? -4.502 -21.196 -5.830 1.00 98.25 578 ASN A N 1
ATOM 4778 C CA . ASN A 1 578 ? -3.681 -22.139 -5.095 1.00 98.25 578 ASN A CA 1
ATOM 4779 C C . ASN A 1 578 ? -4.457 -23.449 -4.933 1.00 98.25 578 ASN A C 1
ATOM 4781 O O . ASN A 1 578 ? -5.444 -23.496 -4.203 1.00 98.25 578 ASN A O 1
ATOM 4785 N N . ASP A 1 579 ? -3.964 -24.524 -5.541 1.00 97.31 579 ASP A N 1
ATOM 4786 C CA . ASP A 1 579 ? -4.622 -25.839 -5.526 1.00 97.31 579 ASP A CA 1
ATOM 4787 C C . ASP A 1 579 ? -4.738 -26.457 -4.123 1.00 97.31 579 ASP A C 1
ATOM 4789 O O . ASP A 1 579 ? -5.507 -27.391 -3.911 1.00 97.31 579 ASP A O 1
ATOM 4793 N N . LYS A 1 580 ? -3.975 -25.946 -3.147 1.00 97.56 580 LYS A N 1
ATOM 4794 C CA . LYS A 1 580 ? -4.035 -26.383 -1.744 1.00 97.56 580 LYS A CA 1
ATOM 4795 C C . LYS A 1 580 ? -5.070 -25.623 -0.915 1.00 97.56 580 LYS A C 1
ATOM 4797 O O . LYS A 1 580 ? -5.132 -25.855 0.290 1.00 97.56 580 LYS A O 1
ATOM 4802 N N . TYR A 1 581 ? -5.796 -24.674 -1.504 1.00 98.25 581 TYR A N 1
ATOM 4803 C CA . TYR A 1 581 ? -6.733 -23.834 -0.770 1.00 98.25 581 TYR A CA 1
ATOM 4804 C C . TYR A 1 581 ? -7.864 -24.655 -0.143 1.00 98.25 581 TYR A C 1
ATOM 4806 O O . TYR A 1 581 ? -8.541 -25.430 -0.814 1.00 98.25 581 TYR A O 1
ATOM 4814 N N . ASP A 1 582 ? -8.079 -24.431 1.147 1.00 97.50 582 ASP A N 1
ATOM 4815 C CA . ASP A 1 582 ? -9.185 -24.952 1.933 1.00 97.50 582 ASP A CA 1
ATOM 4816 C C . ASP A 1 582 ? -9.995 -23.762 2.465 1.00 97.50 582 ASP A C 1
ATOM 4818 O O . ASP A 1 582 ? -9.498 -22.946 3.249 1.00 97.50 582 ASP A O 1
ATOM 4822 N N . SER A 1 583 ? -11.254 -23.649 2.033 1.00 95.12 583 SER A N 1
ATOM 4823 C CA . SER A 1 583 ? -12.146 -22.557 2.438 1.00 95.12 583 SER A CA 1
ATOM 4824 C C . SER A 1 583 ? -12.462 -22.562 3.934 1.00 95.12 583 SER A C 1
ATOM 4826 O O . SER A 1 583 ? -12.774 -21.508 4.493 1.00 95.12 583 SER A O 1
ATOM 4828 N N . GLU A 1 584 ? -12.337 -23.718 4.590 1.00 94.69 584 GLU A N 1
ATOM 4829 C CA . GLU A 1 584 ? -12.569 -23.879 6.025 1.00 94.69 584 GLU A CA 1
ATOM 4830 C C . GLU A 1 584 ? -11.302 -23.638 6.857 1.00 94.69 584 GLU A C 1
ATOM 4832 O O . GLU A 1 584 ? -11.374 -23.519 8.085 1.00 94.69 584 GLU A O 1
ATOM 4837 N N . ALA A 1 585 ? -10.132 -23.496 6.222 1.00 92.44 585 ALA A N 1
ATOM 4838 C CA . ALA A 1 585 ? -8.888 -23.247 6.932 1.00 92.44 585 ALA A CA 1
ATOM 4839 C C . ALA A 1 585 ? -8.942 -21.908 7.687 1.00 92.44 585 ALA A C 1
ATOM 4841 O O . ALA A 1 585 ? -9.114 -20.813 7.128 1.00 92.44 585 ALA A O 1
ATOM 4842 N N . THR A 1 586 ? -8.728 -21.975 9.001 1.00 90.69 586 THR A N 1
ATOM 4843 C CA . THR A 1 586 ? -8.683 -20.799 9.876 1.00 90.69 586 THR A CA 1
ATOM 4844 C C . THR A 1 586 ? -7.305 -20.621 10.494 1.00 90.69 586 THR A C 1
ATOM 4846 O O . THR A 1 586 ? -6.591 -21.583 10.752 1.00 90.69 586 THR A O 1
ATOM 4849 N N . LEU A 1 587 ? -6.952 -19.375 10.811 1.00 92.12 587 LEU A N 1
ATOM 4850 C CA . LEU A 1 587 ? -5.757 -19.061 11.602 1.00 92.12 587 LEU A CA 1
ATOM 4851 C C . LEU A 1 587 ? -6.070 -19.038 13.114 1.00 92.12 587 LEU A C 1
ATOM 4853 O O . LEU A 1 587 ? -5.280 -18.539 13.913 1.00 92.12 587 LEU A O 1
ATOM 4857 N N . GLY A 1 588 ? -7.220 -19.581 13.535 1.00 88.38 588 GLY A N 1
ATOM 4858 C CA . GLY A 1 588 ? -7.657 -19.548 14.932 1.00 88.38 588 GLY A CA 1
ATOM 4859 C C . GLY A 1 588 ? -6.694 -20.267 15.878 1.00 88.38 588 GLY A C 1
ATOM 4860 O O . GLY A 1 588 ? -6.412 -19.755 16.961 1.00 88.38 588 GLY A O 1
ATOM 4861 N N . ASP A 1 589 ? -6.152 -21.417 15.466 1.00 87.19 589 ASP A N 1
ATOM 4862 C CA . ASP A 1 589 ? -5.175 -22.165 16.269 1.00 87.19 589 ASP A CA 1
ATOM 4863 C C . ASP A 1 589 ? -3.844 -21.429 16.384 1.00 87.19 589 ASP A C 1
ATOM 4865 O O . ASP A 1 589 ? -3.317 -21.305 17.488 1.00 87.19 589 ASP A O 1
ATOM 4869 N N . PHE A 1 590 ? -3.364 -20.836 15.289 1.00 88.69 590 PHE A N 1
ATOM 4870 C CA . PHE A 1 590 ? -2.185 -19.969 15.298 1.00 88.69 590 PHE A CA 1
ATOM 4871 C C . PHE A 1 590 ? -2.332 -18.819 16.309 1.00 88.69 590 PHE A C 1
ATOM 4873 O O . PHE A 1 590 ? -1.447 -18.580 17.137 1.00 88.69 590 PHE A O 1
ATOM 4880 N N . ILE A 1 591 ? -3.487 -18.145 16.297 1.00 90.00 591 ILE A N 1
ATOM 4881 C CA . ILE A 1 591 ? -3.785 -17.048 17.223 1.00 90.00 591 ILE A CA 1
ATOM 4882 C C . ILE A 1 591 ? -3.840 -17.559 18.675 1.00 90.00 591 ILE A C 1
ATOM 4884 O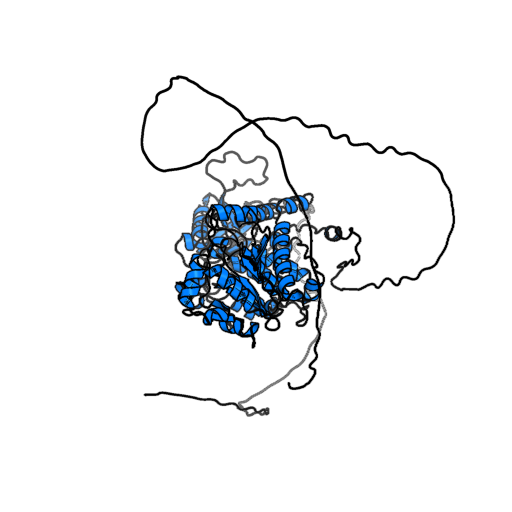 O . ILE A 1 591 ? -3.240 -16.938 19.557 1.00 90.00 591 ILE A O 1
ATOM 4888 N N . ARG A 1 592 ? -4.513 -18.693 18.933 1.00 90.12 592 ARG A N 1
ATOM 4889 C CA . ARG A 1 592 ? -4.628 -19.314 20.271 1.00 90.12 592 ARG A CA 1
ATOM 4890 C C . ARG A 1 592 ? -3.279 -19.721 20.853 1.00 90.12 592 ARG A C 1
ATOM 4892 O O . ARG A 1 592 ? -3.018 -19.446 22.022 1.00 90.12 592 ARG A O 1
ATOM 4899 N N . GLN A 1 593 ? -2.432 -20.339 20.037 1.00 87.69 593 GLN A N 1
ATOM 4900 C CA . GLN A 1 593 ? -1.113 -20.831 20.437 1.00 87.69 593 GLN A CA 1
ATOM 4901 C C . GLN A 1 593 ? -0.099 -19.700 20.634 1.00 87.69 593 GLN A C 1
ATOM 4903 O O . GLN A 1 593 ? 0.992 -19.937 21.142 1.00 87.69 593 GLN A O 1
ATOM 4908 N N . LYS A 1 594 ? -0.446 -18.459 20.256 1.00 87.12 594 LYS A N 1
ATOM 4909 C CA . LYS A 1 594 ? 0.470 -17.308 20.265 1.00 87.12 594 LYS A CA 1
ATOM 4910 C C . LYS A 1 594 ? 1.752 -17.593 19.475 1.00 87.12 594 LYS A C 1
ATOM 4912 O O . LYS A 1 594 ? 2.810 -17.057 19.806 1.00 87.12 594 LYS A O 1
ATOM 4917 N N . ALA A 1 595 ? 1.640 -18.426 18.443 1.00 80.75 595 ALA A N 1
ATOM 4918 C CA . ALA A 1 595 ? 2.767 -18.804 17.617 1.00 80.75 595 ALA A CA 1
ATOM 4919 C C . ALA A 1 595 ? 3.314 -17.582 16.864 1.00 80.75 595 ALA A C 1
ATOM 4921 O O . ALA A 1 595 ? 2.624 -16.576 16.657 1.00 80.75 595 ALA A O 1
ATOM 4922 N N . LYS A 1 596 ? 4.590 -17.660 16.490 1.00 83.19 596 LYS A N 1
ATOM 4923 C CA . LYS A 1 596 ? 5.276 -16.612 15.736 1.00 83.19 596 LYS A CA 1
ATOM 4924 C C . LYS A 1 596 ? 5.420 -17.026 14.279 1.00 83.19 596 LYS A C 1
ATOM 4926 O O . LYS A 1 596 ? 5.602 -18.200 13.965 1.00 83.19 596 LYS A O 1
ATOM 4931 N N . VAL A 1 597 ? 5.346 -16.031 13.404 1.00 86.25 597 VAL A N 1
ATOM 4932 C CA . VAL A 1 597 ? 5.794 -16.152 12.017 1.00 86.25 597 VAL A CA 1
ATOM 4933 C C . VAL A 1 597 ? 7.257 -15.746 12.020 1.00 86.25 597 VAL A C 1
ATOM 4935 O O . VAL A 1 597 ? 7.554 -14.629 12.442 1.00 86.25 597 VAL A O 1
ATOM 4938 N N . TYR A 1 598 ? 8.153 -16.622 11.575 1.00 88.50 598 TYR A N 1
ATOM 4939 C CA . TYR A 1 598 ? 9.572 -16.308 11.420 1.00 88.50 598 TYR A CA 1
ATOM 4940 C C . TYR A 1 598 ? 9.842 -15.952 9.953 1.00 88.50 598 TYR A C 1
ATOM 4942 O O . TYR A 1 598 ? 9.733 -16.829 9.094 1.00 88.50 598 TYR A O 1
ATOM 4950 N N . PRO A 1 599 ? 10.150 -14.682 9.626 1.00 93.81 599 PRO A N 1
ATOM 4951 C CA . PRO A 1 599 ? 10.345 -14.273 8.247 1.00 93.81 599 PRO A CA 1
ATOM 4952 C C . PRO A 1 599 ? 11.531 -14.984 7.607 1.00 93.81 599 PRO A C 1
ATOM 4954 O O . PRO A 1 599 ? 12.648 -14.940 8.126 1.00 93.81 599 PRO A O 1
ATOM 4957 N N . ARG A 1 600 ? 11.294 -15.551 6.427 1.00 94.44 600 ARG A N 1
ATOM 4958 C CA . ARG A 1 600 ? 12.330 -16.088 5.545 1.00 94.44 600 ARG A CA 1
ATOM 4959 C C . ARG A 1 600 ? 12.580 -15.153 4.368 1.00 94.44 600 ARG A C 1
ATOM 4961 O O . ARG A 1 600 ? 11.753 -14.304 4.035 1.00 94.44 600 ARG A O 1
ATOM 4968 N N . PHE A 1 601 ? 13.737 -15.278 3.734 1.00 95.19 601 PHE A N 1
ATOM 4969 C CA . PHE A 1 601 ? 14.078 -14.443 2.587 1.00 95.19 601 PHE A CA 1
ATOM 4970 C C . PHE A 1 601 ? 13.267 -14.841 1.347 1.00 95.19 601 PHE A C 1
ATOM 4972 O O . PHE A 1 601 ? 13.267 -15.999 0.952 1.00 95.19 601 PHE A O 1
ATOM 4979 N N . TRP A 1 602 ? 12.585 -13.883 0.711 1.00 95.38 602 TRP A N 1
ATOM 4980 C CA . TRP A 1 602 ? 11.804 -14.153 -0.499 1.00 95.38 602 TRP A CA 1
ATOM 4981 C C . TRP A 1 602 ? 12.686 -14.182 -1.749 1.00 95.38 602 TRP A C 1
ATOM 4983 O O . TRP A 1 602 ? 12.694 -13.263 -2.580 1.00 95.38 602 TRP A O 1
ATOM 4993 N N . THR A 1 603 ? 13.441 -15.268 -1.873 1.00 92.00 603 THR A N 1
ATOM 4994 C CA . THR A 1 603 ? 14.427 -15.473 -2.929 1.00 92.00 603 THR A CA 1
ATOM 4995 C C . THR A 1 603 ? 13.829 -15.279 -4.326 1.00 92.00 603 THR A C 1
ATOM 4997 O O . THR A 1 603 ? 14.349 -14.492 -5.122 1.00 92.00 603 THR A O 1
ATOM 5000 N N . ASP A 1 604 ? 12.671 -15.881 -4.602 1.00 91.19 604 ASP A N 1
ATOM 5001 C CA . ASP A 1 604 ? 12.039 -15.821 -5.926 1.00 91.19 604 ASP A CA 1
ATOM 5002 C C . ASP A 1 604 ? 11.474 -14.451 -6.326 1.00 91.19 604 ASP A C 1
ATOM 5004 O O . ASP A 1 604 ? 10.938 -14.309 -7.429 1.00 91.19 604 ASP A O 1
ATOM 5008 N N . TYR A 1 605 ? 11.486 -13.462 -5.433 1.00 94.50 605 TYR A N 1
ATOM 5009 C CA . TYR A 1 605 ? 11.127 -12.089 -5.772 1.00 94.50 605 TYR A CA 1
ATOM 5010 C C . TYR A 1 605 ? 12.377 -11.215 -5.858 1.00 94.50 605 TYR A C 1
ATOM 5012 O O . TYR A 1 605 ? 12.639 -10.607 -6.897 1.00 94.50 605 TYR A O 1
ATOM 5020 N N . TYR A 1 606 ? 13.198 -11.198 -4.806 1.00 94.00 606 TYR A N 1
ATOM 5021 C CA . TYR A 1 606 ? 14.363 -10.313 -4.735 1.00 94.00 606 TYR A CA 1
ATOM 5022 C C . TYR A 1 606 ? 15.535 -10.759 -5.618 1.00 94.00 606 TYR A C 1
ATOM 5024 O O . TYR A 1 606 ? 16.328 -9.919 -6.046 1.00 94.00 606 TYR A O 1
ATOM 5032 N N . CYS A 1 607 ? 15.628 -12.052 -5.936 1.00 89.44 607 CYS A N 1
ATOM 5033 C CA . CYS A 1 607 ? 16.681 -12.625 -6.775 1.00 89.44 607 CYS A CA 1
ATOM 5034 C C . CYS A 1 607 ? 16.175 -13.098 -8.146 1.00 89.44 607 CYS A C 1
ATOM 5036 O O . CYS A 1 607 ? 16.951 -13.679 -8.895 1.00 89.44 607 CYS A O 1
ATOM 5038 N N . ARG A 1 608 ? 14.928 -12.801 -8.540 1.00 88.19 608 ARG A N 1
ATOM 5039 C CA . ARG A 1 608 ? 14.317 -13.302 -9.795 1.00 88.19 608 ARG A CA 1
ATOM 5040 C C . ARG A 1 608 ? 15.000 -12.872 -11.098 1.00 88.19 608 ARG A C 1
ATOM 5042 O O . ARG A 1 608 ? 14.729 -13.432 -12.150 1.00 88.19 608 ARG A O 1
ATOM 5049 N N . TYR A 1 609 ? 15.862 -11.859 -11.032 1.00 84.00 609 TYR A N 1
ATOM 5050 C CA . TYR A 1 609 ? 16.686 -11.398 -12.157 1.00 84.00 609 TYR A CA 1
ATOM 5051 C C . TYR A 1 609 ? 18.176 -11.725 -11.977 1.00 84.00 609 TYR A C 1
ATOM 5053 O O . TYR A 1 609 ? 19.000 -11.332 -12.803 1.00 84.00 609 TYR A O 1
ATOM 5061 N N . SER A 1 610 ? 18.536 -12.396 -10.881 1.00 75.44 610 SER A N 1
ATOM 5062 C CA . SER A 1 610 ? 19.873 -12.934 -10.654 1.00 75.44 610 SER A CA 1
ATOM 5063 C C . SER A 1 610 ? 19.964 -14.318 -11.291 1.00 75.44 610 SER A C 1
ATOM 5065 O O . SER A 1 610 ? 19.051 -15.125 -11.167 1.00 75.44 610 SER A O 1
ATOM 5067 N N . GLN A 1 611 ? 21.087 -14.616 -11.947 1.00 63.97 611 GLN A N 1
ATOM 5068 C CA . GLN A 1 611 ? 21.362 -15.967 -12.458 1.00 63.97 611 GLN A CA 1
ATOM 5069 C C . GLN A 1 611 ? 21.831 -16.932 -11.361 1.00 63.97 611 GLN A C 1
ATOM 5071 O O . GLN A 1 611 ? 21.900 -18.136 -11.586 1.00 63.97 611 GLN A O 1
ATOM 5076 N N . LEU A 1 612 ? 22.165 -16.406 -10.179 1.00 60.62 612 LEU A N 1
ATOM 5077 C CA . LEU A 1 612 ? 22.451 -17.194 -8.990 1.00 60.62 612 LEU A CA 1
ATOM 5078 C C . LEU A 1 612 ? 21.319 -17.023 -7.989 1.00 60.62 612 LEU A C 1
ATOM 5080 O O . LEU A 1 612 ? 21.023 -15.904 -7.568 1.00 60.62 612 LEU A O 1
ATOM 5084 N N . VAL A 1 613 ? 20.748 -18.146 -7.585 1.00 61.69 613 VAL A N 1
ATOM 5085 C CA . VAL A 1 613 ? 19.838 -18.248 -6.450 1.00 61.69 613 VAL A CA 1
ATOM 5086 C C . VAL A 1 613 ? 20.714 -18.564 -5.229 1.00 61.69 613 VAL A C 1
ATOM 5088 O O . VAL A 1 613 ? 21.528 -19.492 -5.309 1.00 61.69 613 VAL A O 1
ATOM 5091 N N . PRO A 1 614 ? 20.668 -17.781 -4.133 1.00 60.56 614 PRO A N 1
ATOM 5092 C CA . PRO A 1 614 ? 21.292 -18.200 -2.884 1.00 60.56 614 PRO A CA 1
ATOM 5093 C C . PRO A 1 614 ? 20.767 -19.591 -2.515 1.00 60.56 614 PRO A C 1
ATOM 5095 O O . PRO A 1 614 ? 19.564 -19.817 -2.592 1.00 60.56 614 PRO A O 1
ATOM 5098 N N . LYS A 1 615 ? 21.645 -20.519 -2.118 1.00 57.59 615 LYS A N 1
ATOM 5099 C CA . LYS A 1 615 ? 21.166 -21.733 -1.451 1.00 57.59 615 LYS A CA 1
ATOM 5100 C C . LYS A 1 615 ? 20.542 -21.286 -0.133 1.00 57.59 615 LYS A C 1
ATOM 5102 O O . LYS A 1 615 ? 21.224 -20.629 0.654 1.00 57.59 615 LYS A O 1
ATOM 5107 N N . GLU A 1 616 ? 19.260 -21.562 0.058 1.00 55.22 616 GLU A N 1
ATOM 5108 C CA . GLU A 1 616 ? 18.648 -21.420 1.373 1.00 55.22 616 GLU A CA 1
ATOM 5109 C C . GLU A 1 616 ? 19.279 -22.492 2.270 1.00 55.22 616 GLU A C 1
ATOM 5111 O O . GLU A 1 616 ? 19.288 -23.669 1.916 1.00 55.22 616 GLU A O 1
ATOM 5116 N N . ASP A 1 617 ? 19.889 -22.084 3.387 1.00 48.25 617 ASP A N 1
ATOM 5117 C CA . ASP A 1 617 ? 20.244 -23.026 4.452 1.00 48.25 617 ASP A CA 1
ATOM 5118 C C . ASP A 1 617 ? 18.915 -23.448 5.099 1.00 48.25 617 ASP A C 1
ATOM 5120 O O . ASP A 1 617 ? 18.434 -22.768 6.010 1.00 48.25 617 ASP A O 1
ATOM 5124 N N . GLU A 1 618 ? 18.295 -24.528 4.610 1.00 45.94 618 GLU A N 1
ATOM 5125 C CA . GLU A 1 618 ? 17.089 -25.109 5.230 1.00 45.94 618 GLU A CA 1
ATOM 5126 C C . GLU A 1 618 ? 17.321 -25.403 6.727 1.00 45.94 618 GLU A C 1
ATOM 5128 O O . GLU A 1 618 ? 16.424 -25.229 7.550 1.00 45.94 618 GLU A O 1
ATOM 5133 N N . ASP A 1 619 ? 18.570 -25.696 7.101 1.00 38.16 619 ASP A N 1
ATOM 5134 C CA . ASP A 1 619 ? 18.996 -26.042 8.459 1.00 38.16 619 ASP A CA 1
ATOM 5135 C C . ASP A 1 619 ? 19.039 -24.865 9.449 1.00 38.16 619 ASP A C 1
ATOM 5137 O O . ASP A 1 619 ? 19.164 -25.077 10.652 1.00 38.16 619 ASP A O 1
ATOM 5141 N N . ARG A 1 620 ? 18.969 -23.602 8.998 1.00 42.84 620 ARG A N 1
ATOM 5142 C CA . ARG A 1 620 ? 19.126 -22.454 9.917 1.00 42.84 620 ARG A CA 1
ATOM 5143 C C . ARG A 1 620 ? 17.837 -22.006 10.598 1.00 42.84 620 ARG A C 1
ATOM 5145 O O . ARG A 1 620 ? 17.904 -21.329 11.623 1.00 42.84 620 ARG A O 1
ATOM 5152 N N . TYR A 1 621 ? 16.681 -22.390 10.061 1.00 41.91 621 TYR A N 1
ATOM 5153 C CA . TYR A 1 621 ? 15.380 -22.069 10.656 1.00 41.91 621 TYR A CA 1
ATOM 5154 C C . TYR A 1 621 ? 14.887 -23.143 11.642 1.00 41.91 621 TYR A C 1
ATOM 5156 O O . TYR A 1 621 ? 13.887 -22.909 12.313 1.00 41.91 621 TYR A O 1
ATOM 5164 N N . SER A 1 622 ? 15.610 -24.261 11.796 1.00 33.78 622 SER A N 1
ATOM 5165 C CA . SER A 1 622 ? 15.375 -25.272 12.844 1.00 33.78 622 SER A CA 1
ATOM 5166 C C . SER A 1 622 ? 16.102 -24.972 14.168 1.00 33.78 622 SER A C 1
ATOM 5168 O O . SER A 1 622 ? 15.888 -25.647 15.168 1.00 33.78 622 SER A O 1
ATOM 5170 N N . LEU A 1 623 ? 16.954 -23.938 14.217 1.00 30.36 623 LEU A N 1
ATOM 5171 C CA . LEU A 1 623 ? 17.878 -23.691 15.337 1.00 30.36 623 LEU A CA 1
ATOM 5172 C C . LEU A 1 623 ? 17.320 -22.835 16.492 1.00 30.36 623 LEU A C 1
ATOM 5174 O O . LEU A 1 623 ? 18.082 -22.438 17.371 1.00 30.36 623 LEU A O 1
ATOM 5178 N N . PHE A 1 624 ? 16.012 -22.564 16.536 1.00 36.28 624 PHE A N 1
ATOM 5179 C CA . PHE A 1 624 ? 15.370 -21.909 17.690 1.00 36.28 624 PHE A CA 1
ATOM 5180 C C . PHE A 1 624 ? 14.527 -22.861 18.563 1.00 36.28 624 PHE A C 1
ATOM 5182 O O . PHE A 1 624 ? 13.863 -22.392 19.483 1.00 36.28 624 PHE A O 1
ATOM 5189 N N . ASP A 1 625 ? 14.628 -24.180 18.351 1.00 38.31 625 ASP A N 1
ATOM 5190 C CA . ASP A 1 625 ? 13.927 -25.223 19.131 1.00 38.31 625 ASP A CA 1
ATOM 5191 C C . ASP A 1 625 ? 14.653 -25.657 20.424 1.00 38.31 625 ASP A C 1
ATOM 5193 O O . ASP A 1 625 ? 14.253 -26.612 21.092 1.00 38.31 625 ASP A O 1
ATOM 5197 N N . HIS A 1 626 ? 15.705 -24.947 20.836 1.00 31.88 626 HIS A N 1
ATOM 5198 C CA . HIS A 1 626 ? 16.405 -25.215 22.094 1.00 31.88 626 HIS A CA 1
ATOM 5199 C C . HIS A 1 626 ? 16.206 -24.093 23.115 1.00 31.88 626 HIS A C 1
ATOM 5201 O O . HIS A 1 626 ? 17.150 -23.430 23.530 1.00 31.88 626 HIS A O 1
ATOM 5207 N N . ASP A 1 627 ? 14.963 -23.931 23.560 1.00 30.14 627 ASP A N 1
ATOM 5208 C CA . ASP A 1 627 ? 14.707 -23.671 24.976 1.00 30.14 627 ASP A CA 1
ATOM 5209 C C . ASP A 1 627 ? 13.507 -24.534 25.394 1.00 30.14 627 ASP A C 1
ATOM 5211 O O . ASP A 1 627 ? 12.406 -24.416 24.856 1.00 30.14 627 ASP A O 1
ATOM 5215 N N . GLY A 1 628 ? 13.772 -25.519 26.250 1.00 34.25 628 GLY A N 1
ATOM 5216 C CA . GLY A 1 628 ? 12.936 -26.699 26.467 1.00 34.25 628 GLY A CA 1
ATOM 5217 C C . GLY A 1 628 ? 11.614 -26.438 27.192 1.00 34.25 628 GLY A C 1
ATOM 5218 O O . GLY A 1 628 ? 11.464 -26.811 28.353 1.00 34.25 628 GLY A O 1
ATOM 5219 N N . SER A 1 629 ? 10.616 -25.907 26.485 1.00 28.75 629 SER A N 1
ATOM 5220 C CA . SER A 1 629 ? 9.204 -26.108 26.825 1.00 28.75 629 SER A CA 1
ATOM 5221 C C . SER A 1 629 ? 8.475 -26.700 25.620 1.00 28.75 629 SER A C 1
ATOM 5223 O O . SER A 1 629 ? 8.434 -26.082 24.561 1.00 28.75 629 SER A O 1
ATOM 5225 N N . ALA A 1 630 ? 7.959 -27.914 25.800 1.00 31.52 630 ALA A N 1
ATOM 5226 C CA . ALA A 1 630 ? 7.391 -28.794 24.786 1.00 31.52 630 ALA A CA 1
ATOM 5227 C C . ALA A 1 630 ? 6.451 -28.114 23.770 1.00 31.52 630 ALA A C 1
ATOM 5229 O O . ALA A 1 630 ? 5.421 -27.569 24.156 1.00 31.52 630 ALA A O 1
ATOM 5230 N N . ASP A 1 631 ? 6.836 -28.178 22.491 1.00 28.42 631 ASP A N 1
ATOM 5231 C CA . ASP A 1 631 ? 6.026 -28.576 21.323 1.00 28.42 631 ASP A CA 1
ATOM 5232 C C . ASP A 1 631 ? 6.837 -28.265 20.046 1.00 28.42 631 ASP A C 1
ATOM 5234 O O . ASP A 1 631 ? 6.721 -27.194 19.453 1.00 28.42 631 ASP A O 1
ATOM 5238 N N . ALA A 1 632 ? 7.708 -29.193 19.632 1.00 29.86 632 ALA A N 1
ATOM 5239 C CA . ALA A 1 632 ? 8.486 -29.060 18.399 1.00 29.86 632 ALA A CA 1
ATOM 5240 C C . ALA A 1 632 ? 7.612 -29.400 17.175 1.00 29.86 632 ALA A C 1
ATOM 5242 O O . ALA A 1 632 ? 7.082 -30.507 17.063 1.00 29.86 632 ALA A O 1
ATOM 5243 N N . MET A 1 633 ? 7.470 -28.447 16.251 1.00 31.64 633 MET A N 1
ATOM 5244 C CA . MET A 1 633 ? 6.839 -28.621 14.937 1.00 31.64 633 MET A CA 1
ATOM 5245 C C . MET A 1 633 ? 7.921 -28.497 13.863 1.00 31.64 633 MET A C 1
ATOM 5247 O O . MET A 1 633 ? 8.277 -27.393 13.457 1.00 31.64 633 MET A O 1
ATOM 5251 N N . THR A 1 634 ? 8.436 -29.624 13.375 1.00 29.64 634 THR A N 1
ATOM 5252 C CA . THR A 1 634 ? 9.333 -29.632 12.212 1.00 29.64 634 THR A CA 1
ATOM 5253 C C . THR A 1 634 ? 8.505 -29.718 10.931 1.00 29.64 634 THR A C 1
ATOM 5255 O O . THR A 1 634 ? 7.756 -30.671 10.730 1.00 29.64 634 THR A O 1
ATOM 5258 N N . ILE A 1 635 ? 8.640 -28.723 10.051 1.00 33.81 635 ILE A N 1
ATOM 5259 C CA . ILE A 1 635 ? 8.051 -28.746 8.708 1.00 33.81 635 ILE A CA 1
ATOM 5260 C C . ILE A 1 635 ? 9.038 -29.451 7.776 1.00 33.81 635 ILE A C 1
ATOM 5262 O O . ILE A 1 635 ? 10.027 -28.859 7.357 1.00 33.81 635 ILE A O 1
ATOM 5266 N N . LEU A 1 636 ? 8.745 -30.700 7.421 1.00 29.11 636 LEU A N 1
ATOM 5267 C CA . LEU A 1 636 ? 9.321 -31.365 6.254 1.00 29.11 636 LEU A CA 1
ATOM 5268 C C . LEU A 1 636 ? 8.178 -31.651 5.276 1.00 29.11 636 LEU A C 1
ATOM 5270 O O . LEU A 1 636 ? 7.210 -32.321 5.615 1.00 29.11 636 LEU A O 1
ATOM 5274 N N . ASN A 1 637 ? 8.276 -31.102 4.065 1.00 30.69 637 ASN A N 1
ATOM 5275 C CA . ASN A 1 637 ? 7.424 -31.429 2.914 1.00 30.69 637 ASN A CA 1
ATOM 5276 C C . ASN A 1 637 ? 5.899 -31.269 3.074 1.00 30.69 637 ASN A C 1
ATOM 5278 O O . ASN A 1 637 ? 5.135 -31.903 2.354 1.00 30.69 637 ASN A O 1
ATOM 5282 N N . GLY A 1 638 ? 5.438 -30.345 3.919 1.00 32.91 638 GLY A N 1
ATOM 5283 C CA . GLY A 1 638 ? 4.053 -29.861 3.856 1.00 32.91 638 GLY A CA 1
ATOM 5284 C C . GLY A 1 638 ? 2.972 -30.835 4.337 1.00 32.91 638 GLY A C 1
ATOM 5285 O O . GLY A 1 638 ? 1.803 -30.587 4.053 1.00 32.91 638 GLY A O 1
ATOM 5286 N N . GLU A 1 639 ? 3.325 -31.872 5.097 1.00 29.83 639 GLU A N 1
ATOM 5287 C CA . GLU A 1 639 ? 2.369 -32.696 5.845 1.00 29.83 639 GLU A CA 1
ATOM 5288 C C . GLU A 1 639 ? 2.630 -32.575 7.354 1.00 29.83 639 GLU A C 1
ATOM 5290 O O . GLU A 1 639 ? 3.763 -32.682 7.821 1.00 29.83 639 GLU A O 1
ATOM 5295 N N . ILE A 1 640 ? 1.574 -32.319 8.133 1.00 31.97 640 ILE A N 1
ATOM 5296 C CA . ILE A 1 640 ? 1.641 -32.276 9.600 1.00 31.97 640 ILE A CA 1
ATOM 5297 C C . ILE A 1 640 ? 1.445 -33.704 10.120 1.00 31.97 640 ILE A C 1
ATOM 5299 O O . ILE A 1 640 ? 0.313 -34.152 10.296 1.00 31.97 640 ILE A O 1
ATOM 5303 N N . THR A 1 641 ? 2.528 -34.424 10.409 1.00 27.62 641 THR A N 1
ATOM 5304 C CA . THR A 1 641 ? 2.462 -35.684 11.172 1.00 27.62 641 THR A CA 1
ATOM 5305 C C . THR A 1 641 ? 2.764 -35.442 12.646 1.00 27.62 641 THR A C 1
ATOM 5307 O O . THR A 1 641 ? 3.875 -35.081 13.026 1.00 27.62 641 THR A O 1
ATOM 5310 N N . ARG A 1 642 ? 1.757 -35.665 13.497 1.00 28.62 642 ARG A N 1
ATOM 5311 C CA . ARG A 1 642 ? 1.853 -35.574 14.959 1.00 28.62 642 ARG A CA 1
ATOM 5312 C C . ARG A 1 642 ? 2.359 -36.916 15.505 1.00 28.62 642 ARG A C 1
ATOM 5314 O O . ARG A 1 642 ? 1.586 -37.869 15.569 1.00 28.62 642 ARG A O 1
ATOM 5321 N N . PHE A 1 643 ? 3.624 -37.014 15.911 1.00 28.89 643 PHE A N 1
ATOM 5322 C CA . PHE A 1 643 ? 4.092 -38.195 16.644 1.00 28.89 643 PHE A CA 1
ATOM 5323 C C . PHE A 1 643 ? 3.716 -38.068 18.120 1.00 28.89 643 PHE A C 1
ATOM 5325 O O . PHE A 1 643 ? 4.161 -37.165 18.824 1.00 28.89 643 PHE A O 1
ATOM 5332 N N . LYS A 1 644 ? 2.862 -38.981 18.587 1.00 26.20 644 LYS A N 1
ATOM 5333 C CA . LYS A 1 644 ? 2.580 -39.169 20.009 1.00 26.20 644 LYS A CA 1
ATOM 5334 C C . LYS A 1 644 ? 3.696 -40.059 20.556 1.00 26.20 644 LYS A C 1
ATOM 5336 O O . LYS A 1 644 ? 3.716 -41.248 20.251 1.00 26.20 644 LYS A O 1
ATOM 5341 N N . VAL A 1 645 ? 4.633 -39.499 21.319 1.00 27.83 645 VAL A N 1
ATOM 5342 C CA . VAL A 1 645 ? 5.571 -40.327 22.089 1.00 27.83 645 VAL A CA 1
ATOM 5343 C C . VAL A 1 645 ? 4.754 -40.987 23.197 1.00 27.83 645 VAL A C 1
ATOM 5345 O O . VAL A 1 645 ? 4.235 -40.314 24.086 1.00 27.83 645 VAL A O 1
ATOM 5348 N N . ILE A 1 646 ? 4.545 -42.296 23.066 1.00 27.75 646 ILE A N 1
ATOM 5349 C CA . ILE A 1 646 ? 3.988 -43.133 24.124 1.00 27.75 646 ILE A CA 1
ATOM 5350 C C . ILE A 1 646 ? 5.139 -43.403 25.083 1.00 27.75 646 ILE A C 1
ATOM 5352 O O . ILE A 1 646 ? 6.119 -44.044 24.715 1.00 27.75 646 ILE A O 1
ATOM 5356 N N . ASP A 1 647 ? 5.011 -42.872 26.290 1.00 29.94 647 ASP A N 1
ATOM 5357 C CA . ASP A 1 647 ? 5.911 -43.159 27.394 1.00 29.94 647 ASP A CA 1
ATOM 5358 C C . ASP A 1 647 ? 5.628 -44.593 27.871 1.00 29.94 647 ASP A C 1
ATOM 5360 O O . ASP A 1 647 ? 4.554 -44.888 28.403 1.00 29.94 647 ASP A O 1
ATOM 5364 N N . SER A 1 648 ? 6.555 -45.513 27.610 1.00 27.81 648 SER A N 1
ATOM 5365 C CA . SER A 1 648 ? 6.569 -46.840 28.222 1.00 27.81 648 SER A CA 1
ATOM 5366 C C . SER A 1 648 ? 7.841 -46.950 29.044 1.00 27.81 648 SER A C 1
ATOM 5368 O O . SER A 1 648 ? 8.928 -47.151 28.503 1.00 27.81 648 SER A O 1
ATOM 5370 N N . GLY A 1 649 ? 7.689 -46.785 30.354 1.00 27.20 649 GLY A N 1
ATOM 5371 C CA . GLY A 1 649 ? 8.766 -47.006 31.297 1.00 27.20 649 GLY A CA 1
ATOM 5372 C C . GLY A 1 649 ? 9.219 -48.464 31.325 1.00 27.20 649 GLY A C 1
ATOM 5373 O O . GLY A 1 649 ? 8.420 -49.386 31.172 1.00 27.20 649 GLY A O 1
ATOM 5374 N N . SER A 1 650 ? 10.498 -48.651 31.622 1.00 27.23 650 SER A N 1
ATOM 5375 C CA . SER A 1 650 ? 10.986 -49.806 32.367 1.00 27.23 650 SER A CA 1
ATOM 5376 C C . SER A 1 650 ? 12.302 -49.442 33.051 1.00 27.23 650 SER A C 1
ATOM 5378 O O . SER A 1 650 ? 13.245 -48.969 32.423 1.00 27.23 650 SER A O 1
ATOM 5380 N N . SER A 1 651 ? 12.276 -49.646 34.362 1.00 28.28 651 SER A N 1
ATOM 5381 C CA . SER A 1 651 ? 13.363 -49.789 35.327 1.00 28.28 651 SER A CA 1
ATOM 5382 C C . SER A 1 651 ? 14.686 -50.340 34.793 1.00 28.28 651 SER A C 1
ATOM 5384 O O . SER A 1 651 ? 14.667 -51.337 34.082 1.00 28.28 651 SER A O 1
ATOM 5386 N N . GLU A 1 652 ? 15.807 -49.815 35.298 1.00 27.53 652 GLU A N 1
ATOM 5387 C CA . GLU A 1 652 ? 16.736 -50.590 36.139 1.00 27.53 652 GLU A CA 1
ATOM 5388 C C . GLU A 1 652 ? 17.779 -49.692 36.827 1.00 27.53 652 GLU A C 1
ATOM 5390 O O . GLU A 1 652 ? 18.160 -48.628 36.341 1.00 27.53 652 GLU A O 1
ATOM 5395 N N . SER A 1 653 ? 18.149 -50.117 38.030 1.00 27.98 653 SER A N 1
ATOM 5396 C CA . SER A 1 653 ? 19.037 -49.495 39.011 1.00 27.98 653 SER A CA 1
ATOM 5397 C C . SER A 1 653 ? 20.439 -50.103 38.974 1.00 27.98 653 SER A C 1
ATOM 5399 O O . SER A 1 653 ? 20.534 -51.291 38.706 1.00 27.98 653 SER A O 1
ATOM 5401 N N . GLU A 1 654 ? 21.453 -49.315 39.363 1.00 28.92 654 GLU A N 1
ATOM 5402 C CA . GLU A 1 654 ? 22.794 -49.640 39.927 1.00 28.92 654 GLU A CA 1
ATOM 5403 C C . GLU A 1 654 ? 23.798 -48.604 39.374 1.00 28.92 654 GLU A C 1
ATOM 5405 O O . GLU A 1 654 ? 23.671 -48.176 38.236 1.00 28.92 654 GLU A O 1
ATOM 5410 N N . GLY A 1 655 ? 24.806 -48.066 40.056 1.00 25.55 655 GLY A N 1
ATOM 5411 C CA . GLY A 1 655 ? 25.427 -48.262 41.358 1.00 25.55 655 GLY A CA 1
ATOM 5412 C C . GLY A 1 655 ? 26.588 -47.245 41.462 1.00 25.55 655 GLY A C 1
ATOM 5413 O O . GLY A 1 655 ? 27.004 -46.652 40.468 1.00 25.55 655 GLY A O 1
ATOM 5414 N N . LEU A 1 656 ? 27.060 -46.998 42.681 1.00 26.92 656 LEU A N 1
ATOM 5415 C CA . LEU A 1 656 ? 28.074 -46.005 43.072 1.00 26.92 656 LEU A CA 1
ATOM 5416 C C . LEU A 1 656 ? 29.436 -46.149 42.357 1.00 26.92 656 LEU A C 1
ATOM 5418 O O . LEU A 1 656 ? 29.924 -47.266 42.210 1.00 26.92 656 LEU A O 1
ATOM 5422 N N . ASN A 1 657 ? 30.113 -45.023 42.076 1.00 26.94 657 ASN A N 1
ATOM 5423 C CA . ASN A 1 657 ? 31.514 -44.822 42.488 1.00 26.94 657 ASN A CA 1
ATOM 5424 C C . ASN A 1 657 ? 31.996 -43.367 42.332 1.00 26.94 657 ASN A C 1
ATOM 5426 O O . ASN A 1 657 ? 31.825 -42.733 41.293 1.00 26.94 657 ASN A O 1
ATOM 5430 N N . GLU A 1 658 ? 32.632 -42.872 43.393 1.00 29.98 658 GLU A N 1
ATOM 5431 C CA . GLU A 1 658 ? 33.424 -41.643 43.440 1.00 29.98 658 GLU A CA 1
ATOM 5432 C C . GLU A 1 658 ? 34.737 -41.814 42.661 1.00 29.98 658 GLU A C 1
ATOM 5434 O O . GLU A 1 658 ? 35.382 -42.854 42.787 1.00 29.98 658 GLU A O 1
ATOM 5439 N N . GLN A 1 659 ? 35.191 -40.769 41.960 1.00 26.83 659 GLN A N 1
ATOM 5440 C CA . GLN A 1 659 ? 36.590 -40.326 42.014 1.00 26.83 659 GLN A CA 1
ATOM 5441 C C . GLN A 1 659 ? 36.776 -38.927 41.409 1.00 26.83 659 GLN A C 1
ATOM 5443 O O . GLN A 1 659 ? 36.197 -38.566 40.388 1.00 26.83 659 GLN A O 1
ATOM 5448 N N . ASN A 1 660 ? 37.583 -38.148 42.126 1.00 25.66 660 ASN A N 1
ATOM 5449 C CA . ASN A 1 660 ? 38.001 -36.778 41.867 1.00 25.66 660 ASN A CA 1
ATOM 5450 C C . ASN A 1 660 ? 38.671 -36.597 40.501 1.00 25.66 660 ASN A C 1
ATOM 5452 O O . ASN A 1 660 ? 39.604 -37.329 40.199 1.00 25.66 660 ASN A O 1
ATOM 5456 N N . GLU A 1 661 ? 38.352 -35.502 39.807 1.00 28.02 661 GLU A N 1
ATOM 5457 C CA . GLU A 1 661 ? 39.382 -34.680 39.167 1.00 28.02 661 GLU A CA 1
ATOM 5458 C C . GLU A 1 661 ? 38.910 -33.225 39.018 1.00 28.02 661 GLU A C 1
ATOM 5460 O O . GLU A 1 661 ? 37.856 -32.901 38.473 1.00 28.02 661 GLU A O 1
ATOM 5465 N N . SER A 1 662 ? 39.706 -32.343 39.608 1.00 25.00 662 SER A N 1
ATOM 5466 C CA . SER A 1 662 ? 39.573 -30.896 39.668 1.00 25.00 662 SER A CA 1
ATOM 5467 C C . SER A 1 662 ? 39.907 -30.238 38.328 1.00 25.00 662 SER A C 1
ATOM 5469 O O . SER A 1 662 ? 41.024 -30.394 37.841 1.00 25.00 662 SER A O 1
ATOM 5471 N N . ILE A 1 663 ? 38.998 -29.412 37.797 1.00 27.73 663 ILE A N 1
ATOM 5472 C CA . ILE A 1 663 ? 39.307 -28.434 36.744 1.00 27.73 663 ILE A CA 1
ATOM 5473 C C . ILE A 1 663 ? 38.860 -27.044 37.210 1.00 27.73 663 ILE A C 1
ATOM 5475 O O . ILE A 1 663 ? 37.713 -26.821 37.595 1.00 27.73 663 ILE A O 1
ATOM 5479 N N . GLU A 1 664 ? 39.823 -26.124 37.217 1.00 26.75 664 GLU A N 1
ATOM 5480 C CA . GLU A 1 664 ? 39.713 -24.736 37.655 1.00 26.75 664 GLU A CA 1
ATOM 5481 C C . GLU A 1 664 ? 38.689 -23.929 36.844 1.00 26.75 664 GLU A C 1
ATOM 5483 O O . GLU A 1 664 ? 38.699 -23.912 35.615 1.00 26.75 664 GLU A O 1
ATOM 5488 N N . ILE A 1 665 ? 37.853 -23.167 37.552 1.00 29.14 665 ILE A N 1
ATOM 5489 C CA . ILE A 1 665 ? 36.992 -22.127 36.980 1.00 29.14 665 ILE A CA 1
ATOM 5490 C C . ILE A 1 665 ? 37.792 -20.813 36.942 1.00 29.14 665 ILE A C 1
ATOM 5492 O O . ILE A 1 665 ? 38.145 -20.299 38.012 1.00 29.14 665 ILE A O 1
ATOM 5496 N N . PRO A 1 666 ? 38.033 -20.185 35.774 1.00 27.09 666 PRO A N 1
ATOM 5497 C CA . PRO A 1 666 ? 38.602 -18.847 35.742 1.00 27.09 666 PRO A CA 1
ATOM 5498 C C . PRO A 1 666 ? 37.564 -17.827 36.224 1.00 27.09 666 PRO A C 1
ATOM 5500 O O . PRO A 1 666 ? 36.567 -17.542 35.559 1.00 27.09 666 PRO A O 1
ATOM 5503 N N . LYS A 1 667 ? 37.821 -17.237 37.395 1.00 27.08 667 LYS A N 1
ATOM 5504 C CA . LYS A 1 667 ? 37.133 -16.037 37.886 1.00 27.08 667 LYS A CA 1
ATOM 5505 C C . LYS A 1 667 ? 37.461 -14.855 36.968 1.00 27.08 667 LYS A C 1
ATOM 5507 O O . LYS A 1 667 ? 38.571 -14.328 37.022 1.00 27.08 667 LYS A O 1
ATOM 5512 N N . PHE A 1 668 ? 36.495 -14.377 36.185 1.00 26.31 668 PHE A N 1
ATOM 5513 C CA . PHE A 1 668 ? 36.636 -13.088 35.506 1.00 26.31 668 PHE A CA 1
ATOM 5514 C C . PHE A 1 668 ? 36.464 -11.935 36.504 1.00 26.31 668 PHE A C 1
ATOM 5516 O O . PHE A 1 668 ? 35.376 -11.663 37.009 1.00 26.31 668 PHE A O 1
ATOM 5523 N N . ARG A 1 669 ? 37.585 -11.260 36.790 1.00 25.89 669 ARG A N 1
ATOM 5524 C CA . ARG A 1 669 ? 37.651 -9.957 37.462 1.00 25.89 669 ARG A CA 1
ATOM 5525 C C . ARG A 1 669 ? 37.126 -8.867 36.530 1.00 25.89 669 ARG A C 1
ATOM 5527 O O . ARG A 1 669 ? 37.629 -8.701 35.423 1.00 25.89 669 ARG A O 1
ATOM 5534 N N . LEU A 1 670 ? 36.198 -8.062 37.036 1.00 28.25 670 LEU A N 1
ATOM 5535 C CA . LEU A 1 670 ? 35.897 -6.732 36.512 1.00 28.25 670 LEU A CA 1
ATOM 5536 C C . LEU A 1 670 ? 36.968 -5.747 36.996 1.00 28.25 670 LEU A C 1
ATOM 5538 O O . LEU A 1 670 ? 37.248 -5.666 38.192 1.00 28.25 670 LEU A O 1
ATOM 5542 N N . SER A 1 671 ? 37.560 -4.992 36.072 1.00 26.16 671 SER A N 1
ATOM 5543 C CA . SER A 1 671 ? 38.334 -3.773 36.341 1.00 26.16 671 SER A CA 1
ATOM 5544 C C . SER A 1 671 ? 38.395 -2.891 35.081 1.00 26.16 671 SER A C 1
ATOM 5546 O O . SER A 1 671 ? 38.179 -3.393 33.978 1.00 26.16 671 SER A O 1
ATOM 5548 N N . PRO A 1 672 ? 38.578 -1.568 35.246 1.00 29.45 672 PRO A N 1
ATOM 5549 C CA . PRO A 1 672 ? 37.840 -0.549 34.503 1.00 29.45 672 PRO A CA 1
ATOM 5550 C C . PRO A 1 672 ? 38.586 -0.049 33.263 1.00 29.45 672 PRO A C 1
ATOM 5552 O O . PRO A 1 672 ? 39.808 0.081 33.269 1.00 29.45 672 PRO A O 1
ATOM 5555 N N . ALA A 1 673 ? 37.838 0.284 32.209 1.00 27.31 673 ALA A N 1
ATOM 5556 C CA . ALA A 1 673 ? 38.394 0.876 31.000 1.00 27.31 673 ALA A CA 1
ATOM 5557 C C . ALA A 1 673 ? 38.296 2.410 31.012 1.00 27.31 673 ALA A C 1
ATOM 5559 O O . ALA A 1 673 ? 37.261 3.010 31.298 1.00 27.31 673 ALA A O 1
ATOM 5560 N N . ILE A 1 674 ? 39.447 2.980 30.684 1.00 27.81 674 ILE A N 1
ATOM 5561 C CA . ILE A 1 674 ? 39.870 4.370 30.554 1.00 27.81 674 ILE A CA 1
ATOM 5562 C C . ILE A 1 674 ? 39.100 5.132 29.455 1.00 27.81 674 ILE A C 1
ATOM 5564 O O . ILE A 1 674 ? 38.784 4.586 28.399 1.00 27.81 674 ILE A O 1
ATOM 5568 N N . SER A 1 675 ? 38.855 6.421 29.710 1.00 26.14 675 SER A N 1
ATOM 5569 C CA . SER A 1 675 ? 38.321 7.430 28.782 1.00 26.14 675 SER A CA 1
ATOM 5570 C C . SER A 1 675 ? 39.132 7.581 27.487 1.00 26.14 675 SER A C 1
ATOM 5572 O O . SER A 1 675 ? 40.356 7.452 27.496 1.00 26.14 675 SER A O 1
ATOM 5574 N N . PRO A 1 676 ? 38.489 8.077 26.417 1.00 30.72 676 PRO A N 1
ATOM 5575 C CA . PRO A 1 676 ? 39.045 9.278 25.803 1.00 30.72 676 PRO A CA 1
ATOM 5576 C C . PRO A 1 676 ? 37.977 10.337 25.495 1.00 30.72 676 PRO A C 1
ATOM 5578 O O . PRO A 1 676 ? 36.958 10.093 24.854 1.00 30.72 676 PRO A O 1
ATOM 5581 N N . THR A 1 677 ? 38.266 11.557 25.929 1.00 25.48 677 THR A N 1
ATOM 5582 C CA . THR A 1 677 ? 37.711 12.807 25.407 1.00 25.48 677 THR A CA 1
ATOM 5583 C C . THR A 1 677 ? 38.154 13.027 23.961 1.00 25.48 677 THR A C 1
ATOM 5585 O O . THR A 1 677 ? 39.353 13.052 23.709 1.00 25.48 677 THR A O 1
ATOM 5588 N N . PHE A 1 678 ? 37.216 13.301 23.051 1.00 25.03 678 PHE A N 1
ATOM 5589 C CA . PHE A 1 678 ? 37.328 14.424 22.112 1.00 25.03 678 PHE A CA 1
ATOM 5590 C C . PHE A 1 678 ? 35.939 14.822 21.598 1.00 25.03 678 PHE A C 1
ATOM 5592 O O . PHE A 1 678 ? 35.140 14.003 21.149 1.00 25.03 678 PHE A O 1
ATOM 5599 N N . SER A 1 679 ? 35.662 16.111 21.730 1.00 25.58 679 SER A N 1
ATOM 5600 C CA . SER A 1 679 ? 34.458 16.829 21.345 1.00 25.58 679 SER A CA 1
ATOM 5601 C C . SER A 1 679 ? 34.531 17.280 19.885 1.00 25.58 679 SER A C 1
ATOM 5603 O O . SER A 1 679 ? 35.579 17.726 19.429 1.00 25.58 679 SER A O 1
ATOM 5605 N N . GLN A 1 680 ? 33.397 17.264 19.180 1.00 26.53 680 GLN A N 1
ATOM 5606 C CA . GLN A 1 680 ? 33.076 18.284 18.176 1.00 26.53 680 GLN A CA 1
ATOM 5607 C C . GLN A 1 680 ? 31.555 18.392 17.992 1.00 26.53 680 GLN A C 1
ATOM 5609 O O . GLN A 1 680 ? 30.875 17.447 17.598 1.00 26.53 680 GLN A O 1
ATOM 5614 N N . GLN A 1 681 ? 31.041 19.573 18.337 1.00 26.19 681 GLN A N 1
ATOM 5615 C CA . GLN A 1 681 ? 29.684 20.049 18.088 1.00 26.19 681 GLN A CA 1
ATOM 5616 C C . GLN A 1 681 ? 29.527 20.434 16.610 1.00 26.19 681 GLN A C 1
ATOM 5618 O O . GLN A 1 681 ? 30.392 21.110 16.060 1.00 26.19 681 GLN A O 1
ATOM 5623 N N . PHE A 1 682 ? 28.378 20.119 16.011 1.00 24.77 682 PHE A N 1
ATOM 5624 C CA . PHE A 1 682 ? 27.812 20.916 14.921 1.00 24.77 682 PHE A CA 1
ATOM 5625 C C . PHE A 1 682 ? 26.381 21.302 15.292 1.00 24.77 682 PHE A C 1
ATOM 5627 O O . PHE A 1 682 ? 25.458 20.492 15.237 1.00 24.77 682 PHE A O 1
ATOM 5634 N N . SER A 1 683 ? 26.228 22.561 15.692 1.00 25.69 683 SER A N 1
ATOM 5635 C CA . SER A 1 683 ? 24.955 23.263 15.826 1.00 25.69 683 SER A CA 1
ATOM 5636 C C . SER A 1 683 ? 24.535 23.778 14.445 1.00 25.69 683 SER A C 1
ATOM 5638 O O . SER A 1 683 ? 25.337 24.407 13.761 1.00 25.69 683 SER A O 1
ATOM 5640 N N . TYR A 1 684 ? 23.287 23.542 14.039 1.00 24.45 684 TYR A N 1
ATOM 5641 C CA . TYR A 1 684 ? 22.662 24.186 12.879 1.00 24.45 684 TYR A CA 1
ATOM 5642 C C . TYR A 1 684 ? 21.316 24.773 13.310 1.00 24.45 684 TYR A C 1
ATOM 5644 O O . TYR A 1 684 ? 20.406 24.041 13.692 1.00 24.45 684 TYR A O 1
ATOM 5652 N N . MET A 1 685 ? 21.206 26.097 13.244 1.00 24.64 685 MET A N 1
ATOM 5653 C CA . MET A 1 685 ? 19.964 26.876 13.292 1.00 24.64 685 MET A CA 1
ATOM 5654 C C . MET A 1 685 ? 20.223 28.241 12.594 1.00 24.64 685 MET A C 1
ATOM 5656 O O . MET A 1 685 ? 21.380 28.523 12.289 1.00 24.64 685 MET A O 1
ATOM 5660 N N . PRO A 1 686 ? 19.205 29.035 12.205 1.00 35.41 686 PRO A N 1
ATOM 5661 C CA . PRO A 1 686 ? 18.744 29.125 10.814 1.00 35.41 686 PRO A CA 1
ATOM 5662 C C . PRO A 1 686 ? 18.855 30.537 10.178 1.00 35.41 686 PRO A C 1
ATOM 5664 O O . PRO A 1 686 ? 19.230 31.498 10.835 1.00 35.41 686 PRO A O 1
ATOM 5667 N N . HIS A 1 687 ? 18.398 30.621 8.918 1.00 26.52 687 HIS A N 1
ATOM 5668 C CA . HIS A 1 687 ? 17.855 31.778 8.171 1.00 26.52 687 HIS A CA 1
ATOM 5669 C C . HIS A 1 687 ? 18.683 32.521 7.095 1.00 26.52 687 HIS A C 1
ATOM 5671 O O . HIS A 1 687 ? 19.806 32.965 7.274 1.00 26.52 687 HIS A O 1
ATOM 5677 N N . GLU A 1 688 ? 17.993 32.610 5.950 1.00 26.62 688 GLU A N 1
ATOM 5678 C CA . GLU A 1 688 ? 17.919 33.587 4.854 1.00 26.62 688 GLU A CA 1
ATOM 5679 C C . GLU A 1 688 ? 18.824 34.840 4.767 1.00 26.62 688 GLU A C 1
ATOM 5681 O O . GLU A 1 688 ? 18.924 35.633 5.691 1.00 26.62 688 GLU A O 1
ATOM 5686 N N . ARG A 1 689 ? 19.226 35.081 3.500 1.00 28.80 689 ARG A N 1
ATOM 5687 C CA . ARG A 1 689 ? 19.380 36.350 2.742 1.00 28.80 689 ARG A CA 1
ATOM 5688 C C . ARG A 1 689 ? 20.474 37.367 3.130 1.00 28.80 689 ARG A C 1
ATOM 5690 O O . ARG A 1 689 ? 20.400 38.020 4.156 1.00 28.80 689 ARG A O 1
ATOM 5697 N N . GLY A 1 690 ? 21.327 37.679 2.138 1.00 26.67 690 GLY A N 1
ATOM 5698 C CA . GLY A 1 690 ? 21.756 39.063 1.854 1.00 26.67 690 GLY A CA 1
ATOM 5699 C C . GLY A 1 690 ? 23.264 39.373 1.841 1.00 26.67 690 GLY A C 1
ATOM 5700 O O . GLY A 1 690 ? 23.859 39.561 2.884 1.00 26.67 690 GLY A O 1
ATOM 5701 N N . VAL A 1 691 ? 23.828 39.493 0.630 1.00 27.91 691 VAL A N 1
ATOM 5702 C CA . VAL A 1 691 ? 24.720 40.574 0.127 1.00 27.91 691 VAL A CA 1
ATOM 5703 C C . VAL A 1 691 ? 25.991 41.008 0.915 1.00 27.91 691 VAL A C 1
ATOM 5705 O O . VAL A 1 691 ? 25.928 41.614 1.970 1.00 27.91 691 VAL A O 1
ATOM 5708 N N . GLN A 1 692 ? 27.134 40.811 0.234 1.00 26.38 692 GLN A N 1
ATOM 5709 C CA . GLN A 1 692 ? 28.395 41.591 0.139 1.00 26.38 692 GLN A CA 1
ATOM 5710 C C . GLN A 1 692 ? 29.239 42.045 1.363 1.00 26.38 692 GLN A C 1
ATOM 5712 O O . GLN A 1 692 ? 28.900 42.952 2.108 1.00 26.38 692 GLN A O 1
ATOM 5717 N N . SER A 1 693 ? 30.511 41.621 1.272 1.00 26.66 693 SER A N 1
ATOM 5718 C CA . SER A 1 693 ? 31.763 42.407 1.382 1.00 26.66 693 SER A CA 1
ATOM 5719 C C . SER A 1 693 ? 32.545 42.523 2.706 1.00 26.66 693 SER A C 1
ATOM 5721 O O . SER A 1 693 ? 32.046 42.877 3.763 1.00 26.66 693 SER A O 1
ATOM 5723 N N . SER A 1 694 ? 33.858 42.327 2.509 1.00 26.31 694 SER A N 1
ATOM 5724 C CA . SER A 1 694 ? 35.048 42.841 3.211 1.00 26.31 694 SER A CA 1
ATOM 5725 C C . SER A 1 694 ? 35.481 42.333 4.598 1.00 26.31 694 SER A C 1
ATOM 5727 O O . SER A 1 694 ? 34.759 42.335 5.583 1.00 26.31 694 SER A O 1
ATOM 5729 N N . ARG A 1 695 ? 36.774 41.964 4.589 1.00 25.41 695 ARG A N 1
ATOM 5730 C CA . ARG A 1 695 ? 37.777 41.754 5.649 1.00 25.41 695 ARG A CA 1
ATOM 5731 C C . ARG A 1 695 ? 37.603 42.632 6.902 1.00 25.41 695 ARG A C 1
ATOM 5733 O O . ARG A 1 695 ? 37.291 43.804 6.759 1.00 25.41 695 ARG A O 1
ATOM 5740 N N . TRP A 1 696 ? 37.981 42.105 8.072 1.00 24.66 696 TRP A N 1
ATOM 5741 C CA . TRP A 1 696 ? 39.122 42.512 8.929 1.00 24.66 696 TRP A CA 1
ATOM 5742 C C . TRP A 1 696 ? 39.081 41.728 10.264 1.00 24.66 696 TRP A C 1
ATOM 5744 O O . TRP A 1 696 ? 38.049 41.201 10.664 1.00 24.66 696 TRP A O 1
ATOM 5754 N N . SER A 1 697 ? 40.248 41.580 10.889 1.00 23.03 697 SER A N 1
ATOM 5755 C CA . SER A 1 697 ? 40.572 40.740 12.055 1.00 23.03 697 SER A CA 1
ATOM 5756 C C . SER A 1 697 ? 40.757 41.597 13.349 1.00 23.03 697 SER A C 1
ATOM 5758 O O . SER A 1 697 ? 40.340 42.750 13.332 1.00 23.03 697 SER A O 1
ATOM 5760 N N . PRO A 1 698 ? 41.329 41.118 14.483 1.00 39.47 698 PRO A N 1
ATOM 5761 C CA . PRO A 1 698 ? 40.606 40.892 15.751 1.00 39.47 698 PRO A CA 1
ATOM 5762 C C . PRO A 1 698 ? 41.191 41.619 16.999 1.00 39.47 698 PRO A C 1
ATOM 5764 O O . PRO A 1 698 ? 42.353 42.008 16.995 1.00 39.47 698 PRO A O 1
ATOM 5767 N N . ALA A 1 699 ? 40.443 41.715 18.112 1.00 25.52 699 ALA A N 1
ATOM 5768 C CA . ALA A 1 699 ? 40.945 41.978 19.488 1.00 25.52 699 ALA A CA 1
ATOM 5769 C C . ALA A 1 699 ? 39.768 41.908 20.499 1.00 25.52 699 ALA A C 1
ATOM 5771 O O . ALA A 1 699 ? 38.735 42.503 20.230 1.00 25.52 699 ALA A O 1
ATOM 5772 N N . ARG A 1 700 ? 39.760 41.028 21.520 1.00 25.50 700 ARG A N 1
ATOM 5773 C CA . ARG A 1 700 ? 40.378 41.070 22.879 1.00 25.50 700 ARG A CA 1
ATOM 5774 C C . ARG A 1 700 ? 39.523 41.789 23.951 1.00 25.50 700 ARG A C 1
ATOM 5776 O O . ARG A 1 700 ? 38.890 42.784 23.642 1.00 25.50 700 ARG A O 1
ATOM 5783 N N . ILE A 1 701 ? 39.685 41.319 25.206 1.00 26.66 701 ILE A N 1
ATOM 5784 C CA . ILE A 1 701 ? 39.230 41.829 26.538 1.00 26.66 701 ILE A CA 1
ATOM 5785 C C . ILE A 1 701 ? 37.959 41.102 27.045 1.00 26.66 701 ILE A C 1
ATOM 5787 O O . ILE A 1 701 ? 36.955 41.124 26.350 1.00 26.66 701 ILE A O 1
ATOM 5791 N N . LEU A 1 702 ? 37.928 40.266 28.103 1.00 24.86 702 LEU A N 1
ATOM 5792 C CA . LEU A 1 702 ? 38.401 40.232 29.516 1.00 24.86 702 LEU A CA 1
ATOM 5793 C C . LEU A 1 702 ? 37.276 40.555 30.522 1.00 24.86 702 LEU A C 1
ATOM 5795 O O . LEU A 1 702 ? 36.491 41.463 30.290 1.00 24.86 702 LEU A O 1
ATOM 5799 N N . GLN A 1 703 ? 37.348 39.847 31.663 1.00 26.61 703 GLN A N 1
ATOM 5800 C CA . GLN A 1 703 ? 36.622 39.974 32.945 1.00 26.61 703 GLN A CA 1
ATOM 5801 C C . GLN A 1 703 ? 35.227 39.333 33.051 1.00 26.61 703 GLN A C 1
ATOM 5803 O O . GLN A 1 703 ? 34.443 39.396 32.120 1.00 26.61 703 GLN A O 1
ATOM 5808 N N . GLN A 1 704 ? 34.774 38.793 34.188 1.00 25.30 704 GLN A N 1
ATOM 5809 C CA . GLN A 1 704 ? 35.318 38.134 35.397 1.00 25.30 704 GLN A CA 1
ATOM 5810 C C . GLN A 1 704 ? 34.112 37.978 36.362 1.00 25.30 704 GLN A C 1
ATOM 5812 O O . GLN A 1 704 ? 33.160 38.746 36.262 1.00 25.30 704 GLN A O 1
ATOM 5817 N N . HIS A 1 705 ? 34.223 37.064 37.337 1.00 28.27 705 HIS A N 1
ATOM 5818 C CA . HIS A 1 705 ? 33.316 36.805 38.481 1.00 28.27 705 HIS A CA 1
ATOM 5819 C C . HIS A 1 705 ? 32.030 36.013 38.170 1.00 28.27 705 HIS A C 1
ATOM 5821 O O . HIS A 1 705 ? 31.366 36.244 37.175 1.00 28.27 705 HIS A O 1
ATOM 5827 N N . GLY A 1 706 ? 31.592 35.053 38.983 1.00 26.05 706 GLY A N 1
ATOM 5828 C CA . GLY A 1 706 ? 32.053 34.598 40.292 1.00 26.05 706 GLY A CA 1
ATOM 5829 C C . GLY A 1 706 ? 31.073 33.548 40.834 1.00 26.05 706 GLY A C 1
ATOM 5830 O O . GLY A 1 706 ? 29.883 33.579 40.546 1.00 26.05 706 GLY A O 1
ATOM 5831 N N . THR A 1 707 ? 31.636 32.591 41.557 1.00 25.16 707 THR A N 1
ATOM 5832 C CA . THR A 1 707 ? 31.097 31.366 42.175 1.00 25.16 707 THR A CA 1
ATOM 5833 C C . THR A 1 707 ? 30.160 31.577 43.373 1.00 25.16 707 THR A C 1
ATOM 5835 O O . THR A 1 707 ? 30.219 32.636 43.980 1.00 25.16 707 THR A O 1
ATOM 5838 N N . TYR A 1 708 ? 29.375 30.540 43.727 1.00 26.78 708 TYR A N 1
ATOM 5839 C CA . TYR A 1 708 ? 29.164 29.881 45.053 1.00 26.78 708 TYR A CA 1
ATOM 5840 C C . TYR A 1 708 ? 27.828 29.090 44.978 1.00 26.78 708 TYR A C 1
ATOM 5842 O O . TYR A 1 708 ? 26.812 29.669 44.622 1.00 26.78 708 TYR A O 1
ATOM 5850 N N . SER A 1 709 ? 27.764 27.751 45.011 1.00 26.09 709 SER A N 1
ATOM 5851 C CA . SER A 1 709 ? 28.048 26.732 46.051 1.00 26.09 709 SER A CA 1
ATOM 5852 C C . SER A 1 709 ? 26.802 26.276 46.830 1.00 26.09 709 SER A C 1
ATOM 5854 O O . SER A 1 709 ? 25.999 27.078 47.290 1.00 26.09 709 SER A O 1
ATOM 5856 N N . PHE A 1 710 ? 26.692 24.948 46.936 1.00 24.92 710 PHE A N 1
ATOM 5857 C CA . PHE A 1 710 ? 25.629 24.121 47.516 1.00 24.92 710 PHE A CA 1
ATOM 5858 C C . PHE A 1 710 ? 25.591 24.127 49.053 1.00 24.92 710 PHE A C 1
ATOM 5860 O O . PHE A 1 710 ? 26.638 24.215 49.692 1.00 24.92 710 PHE A O 1
ATOM 5867 N N . VAL A 1 711 ? 24.401 23.878 49.619 1.00 26.16 711 VAL A N 1
ATOM 5868 C CA . VAL A 1 711 ? 24.200 23.314 50.968 1.00 26.16 711 VAL A CA 1
ATOM 5869 C C . VAL A 1 711 ? 23.093 22.250 50.913 1.00 26.16 711 VAL A C 1
ATOM 5871 O O . VAL A 1 711 ? 22.089 22.414 50.223 1.00 26.16 711 VAL A O 1
ATOM 5874 N N . ASP A 1 712 ? 23.337 21.160 51.635 1.00 27.19 712 ASP A N 1
ATOM 5875 C CA . ASP A 1 712 ? 22.624 19.883 51.736 1.00 27.19 712 ASP A CA 1
ATOM 5876 C C . ASP A 1 712 ? 21.905 19.789 53.101 1.00 27.19 712 ASP A C 1
ATOM 5878 O O . ASP A 1 712 ? 22.509 20.183 54.099 1.00 27.19 712 ASP A O 1
ATOM 5882 N N . VAL A 1 713 ? 20.665 19.268 53.179 1.00 28.28 713 VAL A N 1
ATOM 5883 C CA . VAL A 1 713 ? 20.017 18.820 54.441 1.00 28.28 713 VAL A CA 1
ATOM 5884 C C . VAL A 1 713 ? 19.011 17.674 54.192 1.00 28.28 713 VAL A C 1
ATOM 5886 O O . VAL A 1 713 ? 18.164 17.733 53.304 1.00 28.28 713 VAL A O 1
ATOM 5889 N N . LYS A 1 714 ? 19.117 16.653 55.054 1.00 27.98 714 LYS A N 1
ATOM 5890 C CA . LYS A 1 714 ? 18.425 15.351 55.143 1.00 27.98 714 LYS A CA 1
ATOM 5891 C C . LYS A 1 714 ? 16.993 15.345 55.734 1.00 27.98 714 LYS A C 1
ATOM 5893 O O . LYS A 1 714 ? 16.685 16.132 56.618 1.00 27.98 714 LYS A O 1
ATOM 5898 N N . GLU A 1 715 ? 16.247 14.299 55.329 1.00 29.77 715 GLU A N 1
ATOM 5899 C CA . GLU A 1 715 ? 15.291 13.404 56.050 1.00 29.77 715 GLU A CA 1
ATOM 5900 C C . GLU A 1 715 ? 14.086 13.927 56.878 1.00 29.77 715 GLU A C 1
ATOM 5902 O O . GLU A 1 715 ? 14.261 14.632 57.867 1.00 29.77 715 GLU A O 1
ATOM 5907 N N . ARG A 1 716 ? 12.881 13.356 56.629 1.00 27.33 716 ARG A N 1
ATOM 5908 C CA . ARG A 1 716 ? 12.167 12.382 57.518 1.00 27.33 716 ARG A CA 1
ATOM 5909 C C . ARG A 1 716 ? 10.740 12.005 57.040 1.00 27.33 716 ARG A C 1
ATOM 5911 O O . ARG A 1 716 ? 9.992 12.848 56.563 1.00 27.33 716 ARG A O 1
ATOM 5918 N N . LEU A 1 717 ? 10.378 10.728 57.243 1.00 30.77 717 LEU A N 1
ATOM 5919 C CA . LEU A 1 717 ? 9.026 10.112 57.195 1.00 30.77 717 LEU A CA 1
ATOM 5920 C C . LEU A 1 717 ? 8.231 10.357 58.504 1.00 30.77 717 LEU A C 1
ATOM 5922 O O . LEU A 1 717 ? 8.841 10.765 59.497 1.00 30.77 717 LEU A O 1
ATOM 5926 N N . PRO A 1 718 ? 6.913 10.036 58.562 1.00 43.81 718 PRO A N 1
ATOM 5927 C CA . PRO A 1 718 ? 6.507 8.792 59.256 1.00 43.81 718 PRO A CA 1
ATOM 5928 C C . PRO A 1 718 ? 5.240 8.056 58.727 1.00 43.81 718 PRO A C 1
ATOM 5930 O O . PRO A 1 718 ? 4.370 8.632 58.083 1.00 43.81 718 PRO A O 1
ATOM 5933 N N . ASN A 1 719 ? 5.138 6.769 59.104 1.00 31.75 719 ASN A N 1
ATOM 5934 C CA . ASN A 1 719 ? 3.975 5.857 59.039 1.00 31.75 719 ASN A CA 1
ATOM 5935 C C . ASN A 1 719 ? 3.062 5.978 60.285 1.00 31.75 719 ASN A C 1
ATOM 5937 O O . ASN A 1 719 ? 3.599 6.208 61.370 1.00 31.75 719 ASN A O 1
ATOM 5941 N N . LYS A 1 720 ? 1.757 5.635 60.183 1.00 29.34 720 LYS A N 1
ATOM 5942 C CA . LYS A 1 720 ? 1.015 4.786 61.162 1.00 29.34 720 LYS A CA 1
ATOM 5943 C C . LYS A 1 720 ? -0.408 4.365 60.709 1.00 29.34 720 LYS A C 1
ATOM 5945 O O . LYS A 1 720 ? -0.994 4.973 59.826 1.00 29.34 720 LYS A O 1
ATOM 5950 N N . TYR A 1 721 ? -0.877 3.280 61.336 1.00 31.25 721 TYR A N 1
ATOM 5951 C CA . TYR A 1 721 ? -1.919 2.283 61.006 1.00 31.25 721 TYR A CA 1
ATOM 5952 C C . TYR A 1 721 ? -3.292 2.432 61.739 1.00 31.25 721 TYR A C 1
ATOM 5954 O O . TYR A 1 721 ? -3.357 3.158 62.727 1.00 31.25 721 TYR A O 1
ATOM 5962 N N . TYR A 1 722 ? -4.260 1.558 61.348 1.00 30.94 722 TYR A N 1
ATOM 5963 C CA . TYR A 1 722 ? -5.478 1.016 62.041 1.00 30.94 722 TYR A CA 1
ATOM 5964 C C . TYR A 1 722 ? -6.758 1.903 62.037 1.00 30.94 722 TYR A C 1
ATOM 5966 O O . TYR A 1 722 ? -6.636 3.112 62.142 1.00 30.94 722 TYR A O 1
ATOM 5974 N N . ASN A 1 723 ? -8.027 1.453 61.912 1.00 28.58 723 ASN A N 1
ATOM 5975 C CA . ASN A 1 723 ? -8.737 0.177 62.159 1.00 28.58 723 ASN A CA 1
ATOM 5976 C C . ASN A 1 723 ? -10.128 0.128 61.446 1.00 28.58 723 ASN A C 1
ATOM 5978 O O . ASN A 1 723 ? -10.726 1.171 61.191 1.00 28.58 723 ASN A O 1
ATOM 5982 N N . LEU A 1 724 ? -10.660 -1.086 61.217 1.00 31.28 724 LEU A N 1
ATOM 5983 C CA . LEU A 1 724 ? -12.077 -1.424 60.918 1.00 31.28 724 LEU A CA 1
ATOM 5984 C C . LEU A 1 724 ? -12.951 -1.409 62.197 1.00 31.28 724 LEU A C 1
ATOM 5986 O O . LEU A 1 724 ? -12.399 -1.457 63.298 1.00 31.28 724 LEU A O 1
ATOM 5990 N N . PRO A 1 725 ? -14.298 -1.423 62.075 1.00 38.50 725 PRO A N 1
ATOM 5991 C CA . PRO A 1 725 ? -15.025 -2.637 62.484 1.00 38.50 725 PRO A CA 1
ATOM 5992 C C . PRO A 1 725 ? -16.222 -3.036 61.590 1.00 38.50 725 PRO A C 1
ATOM 5994 O O . PRO A 1 725 ? -16.640 -2.335 60.673 1.00 38.50 725 PRO A O 1
ATOM 5997 N N . SER A 1 726 ? -16.726 -4.232 61.892 1.00 30.98 726 SER A N 1
ATOM 5998 C CA . SER A 1 726 ? -17.609 -5.138 61.158 1.00 30.98 726 SER A CA 1
ATOM 5999 C C . SER A 1 726 ? -19.103 -5.098 61.543 1.00 30.98 726 SER A C 1
ATOM 6001 O O . SER A 1 726 ? -19.448 -4.821 62.684 1.00 30.98 726 SER A O 1
ATOM 6003 N N . SER A 1 727 ? -19.933 -5.559 60.591 1.00 31.22 727 SER A N 1
ATOM 6004 C CA . SER A 1 727 ? -21.116 -6.453 60.703 1.00 31.22 727 SER A CA 1
ATOM 6005 C C . SER A 1 727 ? -22.389 -6.077 61.490 1.00 31.22 727 SER A C 1
ATOM 6007 O O . SER A 1 727 ? -22.357 -5.906 62.704 1.00 31.22 727 SER A O 1
ATOM 6009 N N . SER A 1 728 ? -23.531 -6.182 60.788 1.00 29.41 728 SER A N 1
ATOM 6010 C CA . SER A 1 728 ? -24.828 -6.842 61.122 1.00 29.41 728 SER A CA 1
ATOM 6011 C C . SER A 1 728 ? -25.954 -6.074 60.387 1.00 29.41 728 SER A C 1
ATOM 6013 O O . SER A 1 728 ? -25.922 -4.854 60.352 1.00 29.41 728 SER A O 1
ATOM 6015 N N . THR A 1 729 ? -26.915 -6.646 59.656 1.00 30.55 729 THR A N 1
ATOM 6016 C CA . THR A 1 729 ? -27.807 -7.788 59.910 1.00 30.55 729 THR A CA 1
ATOM 6017 C C . THR A 1 729 ? -28.449 -8.274 58.592 1.00 30.55 729 THR A C 1
ATOM 6019 O O . THR A 1 729 ? -28.639 -7.499 57.657 1.00 30.55 729 THR A O 1
ATOM 6022 N N . LEU A 1 730 ? -28.782 -9.570 58.539 1.00 30.33 730 LEU A N 1
ATOM 6023 C CA . LEU A 1 730 ? -29.653 -10.202 57.541 1.00 30.33 730 LEU A CA 1
ATOM 6024 C C . LEU A 1 730 ? -31.117 -9.756 57.712 1.00 30.33 730 LEU A C 1
ATOM 6026 O O . LEU A 1 730 ? -31.584 -9.635 58.841 1.00 30.33 730 LEU A O 1
ATOM 6030 N N . SER A 1 731 ? -31.874 -9.683 56.613 1.00 30.70 731 SER A N 1
ATOM 6031 C CA . SER A 1 731 ? -33.219 -10.281 56.556 1.00 30.70 731 SER A CA 1
ATOM 6032 C C . SER A 1 731 ? -33.641 -10.567 55.111 1.00 30.70 731 SER A C 1
ATOM 6034 O O . SER A 1 731 ? -33.339 -9.822 54.181 1.00 30.70 731 SER A O 1
ATOM 6036 N N . ASP A 1 732 ? -34.271 -11.726 54.968 1.00 28.91 732 ASP A N 1
ATOM 6037 C CA . ASP A 1 732 ? -34.724 -12.395 53.758 1.00 28.91 732 ASP A CA 1
ATOM 6038 C C . ASP A 1 732 ? -35.765 -11.623 52.936 1.00 28.91 732 ASP A C 1
ATOM 6040 O O . ASP A 1 732 ? -36.654 -10.983 53.489 1.00 28.91 732 ASP A O 1
ATOM 6044 N N . CYS A 1 733 ? -35.753 -11.838 51.616 1.00 26.73 733 CYS A N 1
ATOM 6045 C CA . CYS A 1 733 ? -36.954 -12.238 50.873 1.00 26.73 733 CYS A CA 1
ATOM 6046 C C . CYS A 1 733 ? -36.561 -12.971 49.580 1.00 26.73 733 CYS A C 1
ATOM 6048 O O . CYS A 1 733 ? -35.949 -12.412 48.671 1.00 26.73 733 CYS A O 1
ATOM 6050 N N . LYS A 1 734 ? -36.922 -14.256 49.541 1.00 32.62 734 LYS A N 1
ATOM 6051 C CA . LYS A 1 734 ? -37.043 -15.096 48.345 1.00 32.62 734 LYS A CA 1
ATOM 6052 C C . LYS A 1 734 ? -38.317 -14.737 47.565 1.00 32.62 734 LYS A C 1
ATOM 6054 O O . LYS A 1 734 ? -39.210 -14.100 48.116 1.00 32.62 734 LYS A O 1
ATOM 6059 N N . ASN A 1 735 ? -38.394 -15.313 46.360 1.00 30.48 735 ASN A N 1
ATOM 6060 C CA . ASN A 1 735 ? -39.525 -15.451 45.428 1.00 30.48 735 ASN A CA 1
ATOM 6061 C C . ASN A 1 735 ? -39.579 -14.372 44.341 1.00 30.48 735 ASN A C 1
ATOM 6063 O O . ASN A 1 735 ? -39.470 -13.190 44.620 1.00 30.48 735 ASN A O 1
ATOM 6067 N N . GLU A 1 736 ? -39.839 -14.663 43.074 1.00 31.73 736 GLU A N 1
ATOM 6068 C CA . GLU A 1 736 ? -39.801 -15.868 42.240 1.00 31.73 736 GLU A CA 1
ATOM 6069 C C . GLU A 1 736 ? -40.147 -15.359 40.824 1.00 31.73 736 GLU A C 1
ATOM 6071 O O . GLU A 1 736 ? -40.933 -14.427 40.683 1.00 31.73 736 GLU A O 1
ATOM 6076 N N . THR A 1 737 ? -39.574 -15.979 39.790 1.00 33.34 737 THR A N 1
ATOM 6077 C CA . THR A 1 737 ? -40.103 -16.101 38.411 1.00 33.34 737 THR A CA 1
ATOM 6078 C C . THR A 1 737 ? -40.804 -14.919 37.712 1.00 33.34 737 THR A C 1
ATOM 6080 O O . THR A 1 737 ? -41.974 -14.639 37.961 1.00 33.34 737 THR A O 1
ATOM 6083 N N . LYS A 1 738 ? -40.158 -14.403 36.650 1.00 33.66 738 LYS A N 1
ATOM 6084 C CA . LYS A 1 738 ? -40.625 -14.437 35.235 1.00 33.66 738 LYS A CA 1
ATOM 6085 C C . LYS A 1 738 ? -39.725 -13.566 34.339 1.00 33.66 738 LYS A C 1
ATOM 6087 O O . LYS A 1 738 ? -39.896 -12.351 34.319 1.00 33.66 738 LYS A O 1
ATOM 6092 N N . PHE A 1 739 ? -38.792 -14.184 33.615 1.00 31.61 739 PHE A N 1
ATOM 6093 C CA . PHE A 1 739 ? -38.739 -14.288 32.143 1.00 31.61 739 PHE A CA 1
ATOM 6094 C C . PHE A 1 739 ? -37.441 -14.967 31.707 1.00 31.61 739 PHE A C 1
ATOM 6096 O O . PHE A 1 739 ? -36.388 -14.645 32.300 1.00 31.61 739 PHE A O 1
#

InterPro domains:
  IPR010569 Myotubularin-like, phosphatase domain [PF06602] (215-553)
  IPR010569 Myotubularin-like, phosphatase domain [PS51339] (228-606)
  IPR011993 PH-like domain superfamily [G3DSA:2.30.29.30] (94-206)
  IPR016130 Protein-tyrosine phosphatase, active site [PS00383] (440-450)
  IPR029021 Protein-tyrosine phosphatase-like [SSF52799] (224-609)
  IPR030564 Myotubularin [PTHR10807] (98-635)

Radius of gyration: 35.91 Å; chains: 1; bounding box: 94×93×126 Å

pLDDT: mean 75.47, std 29.93, range [22.88, 98.94]

Sequence (739 aa):
MITMQHKNRFSYNQAVNYSSIEISGLTENSKDIVDNHNGQYIVIGKDVHKSSLSEKRGSELHESSRGPYTFRDLESLPPRRHAITWLLPGEELHLELNVIYHKQQDKREELCMGYLYVTDYRLRFEERIPEWMSSEPLIFDVVLGCISKIEKIGYYNVRGGSKNSNLKIQPYGISINCKDVRKVRFFLKRELRNRRALFDCLKFYSFPNTNRQPFFAKKYKEKFQFDGWLLFDANSEFIRQKKSNDSWRPTLINKDYDFAGTYPSLLFVPSEVFKTKSPDDFLSSVSKFRSKKRIPVLSWIDYRTSAALVRSSQPLVGALSRKSASDEDYLDMIVSVNPNSKYLLILDARPSINAKANRANGGGYENYSNCQLKFMDIQNIHVVRESLKKLKDACFPRIRQKRFQQTLEETKWLAHLQTILDAAALAAREIYLHKNSVLVHCSDGWDRTAQITSLTMLQLDPYYRTIEGFSVLIEKEWCSFGHKFAHRIGHGQDKPEDKERSPIFVQFIDCVWQLYNQFTSAFEFNVRFLKTILDELYSCRFGTFLYNCERERSELQVKENTTSVWSFILENRESYVNDKYDSEATLGDFIRQKAKVYPRFWTDYYCRYSQLVPKEDEDRYSLFDHDGSADAMTILNGEITRFKVIDSGSSESEGLNEQNESIEIPKFRLSPAISPTFSQQFSYMPHERGVQSSRWSPARILQQHGTYSFVDVKERLPNKYYNLPSSSTLSDCKNETKF